Protein AF-A0A2J6JCJ0-F1 (afdb_monomer)

Secondary structure (DSSP, 8-state):
--SEEEEE-HHHHHHHHHHHHHHHHHHH-GGGEE-SGGGPPTT--HHHHHHHHHHH-SEEEEEE-TTTTSHHHHHHHTSTT-HHHHHHHHHHHHHHHTS-SEEEEEEETTPPPPPGGGS-GGGGGGTTS---EE-STTHHHHHHHHHHHHHHTT--PPP-PPPB-PPPPPTT----HHHHHHHHHHHHTT-EEEEEETT--TTSSHHHHHHHHHHHTGGG-TT-EEEEE-TT---HHHHHHGGGTTTTPPPPS-TT--HHHHHHHHHHHHHHHHHHTTS-EEEEEEEE--GGGGSHHHHHHT---TTEEEEEEES--TTT---TTEEEEEE-SPPHHHHHHHHHHHSGGGS--TTTHHHHHHHHHHHHHHTTT-HHHHHHHHHHHHH-TTS-HHHHHHHHHHTTSS-TT---S---HHHHHHHHHHHHHHHHHHHHHTS-HHHHHHHHHHTTS-TT-EEHHHHHHHHHHHHGGGG---TTS--HHHHHHHHHHHTTSSEE-SSTTEEE--HHHHHHHHHHTGGGHHHHHHHHHHHHHHHHHHHHHHTTT-GGGGGGHHHHHHHHHHHHHH---HHHHHHHHHHHHHHHHTT-HHHHHHHHHHHHHHHHHHHHH-TT-HHHHHHHHHHHHHHHHHHHHH--TTHHHHHHHHHHHHHH-

Solvent-accessible surface area (backbone atoms only — not comparable to full-atom values): 35179 Å² total; per-residue (Å²): 118,27,39,34,32,56,47,65,48,69,95,41,24,44,71,60,52,50,56,50,46,59,50,49,25,64,46,40,29,64,66,29,42,42,67,71,80,84,76,63,61,95,87,64,64,67,68,60,54,53,50,52,46,50,73,52,13,53,33,33,38,39,47,37,18,62,41,51,71,34,75,68,45,38,56,44,50,66,41,90,83,27,65,66,45,50,54,54,30,51,41,51,49,31,29,71,73,69,70,42,16,45,66,39,39,35,33,26,74,79,29,79,83,76,54,59,90,77,43,47,82,75,47,37,74,50,66,78,42,79,60,56,62,35,41,80,94,46,36,67,65,31,50,52,52,52,48,52,46,41,34,73,76,66,64,50,64,59,48,84,70,37,60,60,75,48,58,82,51,67,90,77,68,66,69,62,63,66,52,51,49,51,39,47,54,30,43,75,72,71,25,37,19,32,30,21,24,76,78,37,59,80,62,48,46,49,64,58,52,53,37,36,49,50,57,77,46,38,90,56,18,44,23,11,37,39,60,40,83,28,60,83,42,66,50,47,38,42,57,49,26,66,45,35,69,84,68,68,53,82,77,73,76,51,86,79,67,44,47,51,59,42,12,51,52,39,52,53,52,38,48,52,38,7,67,78,51,83,25,21,21,36,41,36,35,38,50,39,70,40,58,60,35,72,28,74,74,41,56,58,74,69,50,99,41,91,45,58,42,47,36,35,22,32,48,59,49,71,89,66,50,90,55,92,53,56,35,80,34,70,38,54,56,41,54,69,67,37,37,40,48,41,31,35,64,39,26,71,93,50,49,68,60,84,94,46,30,73,60,39,50,52,28,38,49,48,48,35,60,71,53,61,19,36,43,50,51,49,47,52,52,14,30,52,40,30,77,35,74,89,53,48,41,53,60,51,48,55,48,38,45,74,71,66,63,44,64,101,72,78,72,64,100,79,68,57,72,67,57,55,48,55,51,52,52,50,41,39,50,54,56,48,47,62,57,58,69,73,46,52,73,66,54,50,49,42,49,50,56,48,40,72,36,41,41,78,43,31,50,52,65,56,45,51,57,58,44,40,75,80,42,40,80,75,51,60,72,53,93,96,55,85,49,44,60,59,53,45,52,51,52,37,43,63,61,58,57,31,36,84,46,88,50,88,68,28,26,26,35,54,64,69,59,28,53,49,43,44,64,76,38,54,96,48,42,69,62,54,49,51,53,49,50,56,45,51,42,55,50,41,59,50,44,72,75,37,36,89,84,41,62,84,58,55,73,52,52,59,48,50,53,49,36,44,58,52,48,47,74,77,46,78,48,72,55,52,21,51,43,26,36,52,51,11,52,53,30,42,76,77,68,40,54,69,60,10,51,50,26,33,47,52,14,34,53,38,28,52,52,52,30,72,78,41,75,85,41,65,67,42,32,53,49,32,19,51,40,26,42,50,52,15,52,52,29,55,70,70,65,37,80,67,21,63,62,52,16,50,51,28,48,52,50,29,73,74,81

Nearest PDB structures (foldseek):
  3sf4-assembly3_C  TM=3.600E-01  e=2.643E-01  Homo sapiens
  3sf4-assembly1_A  TM=3.896E-01  e=4.436E-01  Homo sapiens
  6hc2-assembly1_C  TM=3.475E-01  e=3.280E-01  Homo sapiens
  3sf4-assembly2_B  TM=3.238E-01  e=1.146E+00  Homo sapiens
  3q15-assembly2_B-3  TM=3.294E-01  e=9.090E+00  Bacillus subtilis

Foldseek 3Di:
DAAEEEQEDCVFQVPVSVVLQVVCCQFLNPRHYHDDDPVDDPPDDPVVVLLVNQVNYQEYEYEGGACCLPPVNLVLQQDPPNPSVVSQLSSVVCCVPVVDNHYEHEYEAPHDDDALVSHDPSCSVNSVDDHQYAYPVRNPVSSVVVVVCCCPVRVSHTDLQAQEPQFAADPLDFDCPVLLVLQCVLQVVLFAEEEEAPQLDDQLCSVNSVSVSCNVCRVQANLYEYEFAQPPPQADQLRLLVCCVSLVPADDLDPPQDSNNSSVVSLVSSVVRLVVRVHAHEYEHEENPHLNCQDPVRVVSNPSDPRYHHYYYYSDDCVSHDDPRYRYRHRYADDLVRLLQSLLCLAVVSADDPVCRVVLSVLLSVVCVQLVNSNLQSNLNSLVCRVCVVQGSNNVSVVCVVVVLGDPDPDDPDDDSVVVNVNNLVSSLVSVVVLLVPDDPLLLLLLLLCLLADQQWAALVLSVVLSCVVPVVQQDDDPPDDGSSVVSVCSCCSSVCWHDTPQPRTTGGRNSSSVSSCVVCVVCNVVSLVSSLVSLLVVLVVCLVPCVVPVVVCSCLVSLLRRLVSNVVVHQDLSSLVSLQSSLVVCLVVPNNVSSLVSLVSSLVSLVVVCVVVVPDPVSLLSNLVSLQSQLVSLVVSPRPCSPVSSVVSNVVSVVD

Sequence (657 aa):
MAKIFISYRRSDAAGHAGRLYDRLKRKYGKKNVFFDLESIHAGEVFTERIEKAIHAAKVVLAVIGPDWLSPENKKRLHRDNDVVRMELALSTELSTTLKSPDVIPLVCGGAEVPSENQLPVNLRKLFTRHAPRIFDSEYEAGFNRLCNDLEKIYGVKPVAEPDRNLRDANPKFVGRTDELKKLSTAVDTGKVGVVAAVHGFGGMGKTELAVKFANDKAGHFVGGLWDLNAEGHKALLPLIGNLTLALEIQESASPTETGEQRGQRVLAELKKRADNGEGRALLLLDNISEPALLSNPQLNTLHHEAWLTLVVTTRLGEHDLSDDRLAFVSVDSLSPSDALNLILKHQPGGVWPTATAAEDEAAAQELVRELGGFTLAVEAVAVYLGLHPEIRPAAYLKRLIREGLISVDALGKDPDVKDQLQHRERQLALILDVTLERLTEIDREALAYAALLPPDSIPWLWLRDLLTRTHGEALLFEEGYPNPWVGICQRLEGARLLTPSDQDGVARLHRIVGAHLRVRNQGRSDQLRDALVGFMEVFGTYFEHTWEHDPRILWILKPLQEAISYLTQEGADERLAKQAGVVGEVEMRIGRFSSAFAFFNLSHQTFKQLRIEQPDSETLSRGESAVLNSLADFLAMRGQAGDAEQALAHYQQSLEV

Mean predicted aligned error: 13.19 Å

Structure (mmCIF, N/CA/C/O backbone):
data_AF-A0A2J6JCJ0-F1
#
_entry.id   AF-A0A2J6JCJ0-F1
#
loop_
_atom_site.group_PDB
_atom_site.id
_atom_site.type_symbol
_atom_site.label_atom_id
_atom_site.label_alt_id
_atom_site.label_comp_id
_atom_site.label_asym_id
_atom_site.label_entity_id
_atom_site.label_seq_id
_atom_site.pdbx_PDB_ins_code
_atom_site.Cartn_x
_atom_site.Cartn_y
_atom_site.Cartn_z
_atom_site.occupancy
_atom_site.B_iso_or_equiv
_atom_site.auth_seq_id
_atom_site.auth_comp_id
_atom_site.auth_asym_id
_atom_site.auth_atom_id
_atom_site.pdbx_PDB_model_num
ATOM 1 N N . MET A 1 1 ? -17.192 2.239 -28.759 1.00 60.47 1 MET A N 1
ATOM 2 C CA . MET A 1 1 ? -16.013 2.451 -29.626 1.00 60.47 1 MET A CA 1
ATOM 3 C C . MET A 1 1 ? -15.132 3.518 -28.991 1.00 60.47 1 MET A C 1
ATOM 5 O O . MET A 1 1 ? -15.649 4.275 -28.173 1.00 60.47 1 MET A O 1
ATOM 9 N N . ALA A 1 2 ? -13.834 3.529 -29.301 1.00 70.31 2 ALA A N 1
ATOM 10 C CA . ALA A 1 2 ? -12.873 4.420 -28.654 1.00 70.31 2 ALA A CA 1
ATOM 11 C C . ALA A 1 2 ? -13.142 5.894 -28.989 1.00 70.31 2 ALA A C 1
ATOM 13 O O . ALA A 1 2 ? -13.454 6.213 -30.128 1.00 70.31 2 ALA A O 1
ATOM 14 N N . LYS A 1 3 ? -13.029 6.782 -27.995 1.00 88.00 3 LYS A N 1
ATOM 15 C CA . LYS A 1 3 ? -13.242 8.232 -28.136 1.00 88.00 3 LYS A CA 1
ATOM 16 C C . LYS A 1 3 ? -11.933 9.000 -28.335 1.00 88.00 3 LYS A C 1
ATOM 18 O O . LYS A 1 3 ? -11.969 10.105 -28.866 1.00 88.00 3 LYS A O 1
ATOM 23 N N . ILE A 1 4 ? -10.810 8.434 -27.902 1.00 93.44 4 ILE A N 1
ATOM 24 C CA . ILE A 1 4 ? -9.468 9.001 -28.029 1.00 93.44 4 ILE A CA 1
ATOM 25 C C . ILE A 1 4 ? -8.632 8.044 -28.877 1.00 93.44 4 ILE A C 1
ATOM 27 O O . ILE A 1 4 ? -8.572 6.853 -28.572 1.00 93.44 4 ILE A O 1
ATOM 31 N N . PHE A 1 5 ? -7.974 8.556 -29.910 1.00 93.50 5 PHE A N 1
ATOM 32 C CA . PHE A 1 5 ? -7.018 7.820 -30.735 1.00 93.50 5 PHE A CA 1
ATOM 33 C C . PHE A 1 5 ? -5.620 8.406 -30.534 1.00 93.50 5 PHE A C 1
ATOM 35 O O . PHE A 1 5 ? -5.461 9.623 -30.594 1.00 93.50 5 PHE A O 1
ATOM 42 N N . ILE A 1 6 ? -4.608 7.573 -30.289 1.00 93.81 6 ILE A N 1
ATOM 43 C CA . ILE A 1 6 ? -3.222 8.024 -30.096 1.00 93.81 6 ILE A CA 1
ATOM 44 C C . ILE A 1 6 ? -2.385 7.602 -31.305 1.00 93.81 6 ILE A C 1
ATOM 46 O O . ILE A 1 6 ? -2.136 6.416 -31.508 1.00 93.81 6 ILE A O 1
ATOM 50 N N . SER A 1 7 ? -1.919 8.586 -32.073 1.00 91.88 7 SER A N 1
ATOM 51 C CA . SER A 1 7 ? -0.988 8.414 -33.190 1.00 91.88 7 SER A CA 1
ATOM 52 C C . SER A 1 7 ? 0.414 8.804 -32.734 1.00 91.88 7 SER A C 1
ATOM 54 O O . SER A 1 7 ? 0.627 9.932 -32.288 1.00 91.88 7 SER A O 1
ATOM 56 N N . TYR A 1 8 ? 1.392 7.910 -32.874 1.00 91.69 8 TYR A N 1
ATOM 57 C CA . TYR A 1 8 ? 2.782 8.179 -32.497 1.00 91.69 8 TYR A CA 1
ATOM 58 C C . TYR A 1 8 ? 3.762 7.393 -33.366 1.00 91.69 8 TYR A C 1
ATOM 60 O O . TYR A 1 8 ? 3.424 6.370 -33.963 1.00 91.69 8 TYR A O 1
ATOM 68 N N . ARG A 1 9 ? 5.017 7.848 -33.405 1.00 89.00 9 ARG A N 1
ATOM 69 C CA . ARG A 1 9 ? 6.104 7.110 -34.049 1.00 89.00 9 ARG A CA 1
ATOM 70 C C . ARG A 1 9 ? 6.911 6.353 -32.994 1.00 89.00 9 ARG A C 1
ATOM 72 O O . ARG A 1 9 ? 7.482 6.955 -32.091 1.00 89.00 9 ARG A O 1
ATOM 79 N N . ARG A 1 10 ? 6.987 5.022 -33.120 1.00 84.06 10 ARG A N 1
ATOM 80 C CA . ARG A 1 10 ? 7.693 4.150 -32.157 1.00 84.06 10 ARG A CA 1
ATOM 81 C C . ARG A 1 10 ? 9.177 4.492 -31.992 1.00 84.06 10 ARG A C 1
ATOM 83 O O . ARG A 1 10 ? 9.663 4.506 -30.873 1.00 84.06 10 ARG A O 1
ATOM 90 N N . SER A 1 11 ? 9.872 4.801 -33.086 1.00 83.00 11 SER A N 1
ATOM 91 C CA . SER A 1 11 ? 11.292 5.193 -33.082 1.00 83.00 11 SER A CA 1
ATOM 92 C C . SER A 1 11 ? 11.556 6.604 -32.544 1.00 83.00 11 SER A C 1
ATOM 94 O O . SER A 1 11 ? 12.679 7.071 -32.649 1.00 83.00 11 SER A O 1
ATOM 96 N N . ASP A 1 12 ? 10.531 7.298 -32.051 1.00 87.44 12 ASP A N 1
ATOM 97 C CA . ASP A 1 12 ? 10.616 8.682 -31.584 1.00 87.44 12 ASP A CA 1
ATOM 98 C C . ASP A 1 12 ? 10.036 8.831 -30.169 1.00 87.44 12 ASP A C 1
ATOM 100 O O . ASP A 1 12 ? 10.728 9.215 -29.236 1.00 87.44 12 ASP A O 1
ATOM 104 N N . ALA A 1 13 ? 8.767 8.458 -29.976 1.00 85.44 13 ALA A N 1
ATOM 105 C CA . ALA A 1 13 ? 8.023 8.806 -28.766 1.00 85.44 13 ALA A CA 1
ATOM 106 C C . ALA A 1 13 ? 7.425 7.601 -28.023 1.00 85.44 13 ALA A C 1
ATOM 108 O O . ALA A 1 13 ? 6.447 7.767 -27.294 1.00 85.44 13 ALA A O 1
ATOM 109 N N . ALA A 1 14 ? 7.961 6.383 -28.186 1.00 80.81 14 ALA A N 1
ATOM 110 C CA . ALA A 1 14 ? 7.367 5.175 -27.591 1.00 80.81 14 ALA A CA 1
ATOM 111 C C . ALA A 1 14 ? 7.161 5.273 -26.068 1.00 80.81 14 ALA A C 1
ATOM 113 O O . ALA A 1 14 ? 6.082 4.936 -25.581 1.00 80.81 14 ALA A O 1
ATOM 114 N N . GLY A 1 15 ? 8.152 5.787 -25.330 1.00 78.94 15 GLY A N 1
ATOM 115 C CA . GLY A 1 15 ? 8.047 5.977 -23.879 1.00 78.94 15 GLY A CA 1
ATOM 116 C C . GLY A 1 15 ? 6.961 6.984 -23.486 1.00 78.94 15 GLY A C 1
ATOM 117 O O . GLY A 1 15 ? 6.120 6.692 -22.634 1.00 78.94 15 GLY A O 1
ATOM 118 N N . HIS A 1 16 ? 6.919 8.143 -24.151 1.00 85.12 16 HIS A N 1
ATOM 119 C CA . HIS A 1 16 ? 5.916 9.178 -23.879 1.00 85.12 16 HIS A CA 1
ATOM 120 C C . HIS A 1 16 ? 4.499 8.718 -24.242 1.00 85.12 16 HIS A C 1
ATOM 122 O O . HIS A 1 16 ? 3.569 8.911 -23.459 1.00 85.12 16 HIS A O 1
ATOM 128 N N . ALA A 1 17 ? 4.335 8.080 -25.404 1.00 86.94 17 ALA A N 1
ATOM 129 C CA . ALA A 1 17 ? 3.047 7.597 -25.884 1.00 86.94 17 ALA A CA 1
ATOM 130 C C . ALA A 1 17 ? 2.508 6.447 -25.017 1.00 86.94 17 ALA A C 1
ATOM 132 O O . ALA A 1 17 ? 1.323 6.445 -24.692 1.00 86.94 17 ALA A O 1
ATOM 133 N N . GLY A 1 18 ? 3.375 5.527 -24.573 1.00 81.44 18 GLY A N 1
ATOM 134 C CA . GLY A 1 18 ? 3.014 4.464 -23.630 1.00 81.44 18 GLY A CA 1
ATOM 135 C C . GLY A 1 18 ? 2.550 5.016 -22.282 1.00 81.44 18 GLY A C 1
ATOM 136 O O . GLY A 1 18 ? 1.455 4.688 -21.826 1.00 81.44 18 GLY A O 1
ATOM 137 N N . ARG A 1 19 ? 3.318 5.944 -21.689 1.00 84.62 19 ARG A N 1
ATOM 138 C CA . ARG A 1 19 ? 2.941 6.611 -20.429 1.00 84.62 19 ARG A CA 1
ATOM 139 C C . ARG A 1 19 ? 1.608 7.354 -20.557 1.00 84.62 19 ARG A C 1
ATOM 141 O O . ARG A 1 19 ? 0.758 7.248 -19.674 1.00 84.62 19 ARG A O 1
ATOM 148 N N . LEU A 1 20 ? 1.410 8.080 -21.660 1.00 88.31 20 LEU A N 1
ATOM 149 C CA . LEU A 1 20 ? 0.166 8.796 -21.946 1.00 88.31 20 LEU A CA 1
ATOM 150 C C . LEU A 1 20 ? -1.020 7.833 -22.075 1.00 88.31 20 LEU A C 1
ATOM 152 O O . LEU A 1 20 ? -2.068 8.067 -21.472 1.00 88.31 20 LEU A O 1
ATOM 156 N N . TYR A 1 21 ? -0.853 6.743 -22.826 1.00 86.88 21 TYR A N 1
ATOM 157 C CA . TYR A 1 21 ? -1.878 5.719 -22.976 1.00 86.88 21 TYR A CA 1
ATOM 158 C C . TYR A 1 21 ? -2.272 5.110 -21.637 1.00 86.88 21 TYR A C 1
ATOM 160 O O . TYR A 1 21 ? -3.461 5.075 -21.336 1.00 86.88 21 TYR A O 1
ATOM 168 N N . ASP A 1 22 ? -1.314 4.688 -20.813 1.00 77.88 22 ASP A N 1
ATOM 169 C CA . ASP A 1 22 ? -1.610 4.045 -19.530 1.00 77.88 22 ASP A CA 1
ATOM 170 C C . ASP A 1 22 ? -2.437 4.939 -18.609 1.00 77.88 22 ASP A C 1
ATOM 172 O O . ASP A 1 22 ? -3.313 4.455 -17.887 1.00 77.88 22 ASP A O 1
ATOM 176 N N . ARG A 1 23 ? -2.197 6.250 -18.649 1.00 81.31 23 ARG A N 1
ATOM 177 C CA . ARG A 1 23 ? -2.945 7.209 -17.836 1.00 81.31 23 ARG A CA 1
ATOM 178 C C . ARG A 1 23 ? -4.304 7.571 -18.409 1.00 81.31 23 ARG A C 1
ATOM 180 O O . ARG A 1 23 ? -5.282 7.606 -17.666 1.00 81.31 23 ARG A O 1
ATOM 187 N N . LEU A 1 24 ? -4.404 7.780 -19.721 1.00 87.12 24 LEU A N 1
ATOM 188 C CA . LEU A 1 24 ? -5.697 7.987 -20.377 1.00 87.12 24 LEU A CA 1
ATOM 189 C C . LEU A 1 24 ? -6.579 6.738 -20.258 1.00 87.12 24 LEU A C 1
ATOM 191 O O . LEU A 1 24 ? -7.782 6.850 -20.046 1.00 87.12 24 LEU A O 1
ATOM 195 N N . LYS A 1 25 ? -5.990 5.544 -20.356 1.00 82.94 25 LYS A N 1
ATOM 196 C CA . LYS A 1 25 ? -6.665 4.256 -20.174 1.00 82.94 25 LYS A CA 1
ATOM 197 C C . LYS A 1 25 ? -7.201 4.094 -18.758 1.00 82.94 25 LYS A C 1
ATOM 199 O O . LYS A 1 25 ? -8.301 3.567 -18.626 1.00 82.94 25 LYS A O 1
ATOM 204 N N . ARG A 1 26 ? -6.451 4.513 -17.733 1.00 70.81 26 ARG A N 1
ATOM 205 C CA . ARG A 1 26 ? -6.942 4.541 -16.346 1.00 70.81 26 ARG A CA 1
ATOM 206 C C . ARG A 1 26 ? -8.146 5.473 -16.230 1.00 70.81 26 ARG A C 1
ATOM 208 O O . ARG A 1 26 ? -9.254 5.015 -15.991 1.00 70.81 26 ARG A O 1
ATOM 215 N N . LYS A 1 27 ? -7.964 6.741 -16.602 1.00 75.38 27 LYS A N 1
ATOM 216 C CA . LYS A 1 27 ? -8.980 7.784 -16.418 1.00 75.38 27 LYS A CA 1
ATOM 217 C C . LYS A 1 27 ? -10.248 7.613 -17.268 1.00 75.38 27 LYS A C 1
ATOM 219 O O . LYS A 1 27 ? -11.360 7.838 -16.800 1.00 75.38 27 LYS A O 1
ATOM 224 N N . TYR A 1 28 ? -10.104 7.239 -18.537 1.00 82.94 28 TYR A N 1
ATOM 225 C CA . TYR A 1 28 ? -11.215 7.149 -19.494 1.00 82.94 28 TYR A CA 1
ATOM 226 C C . TYR A 1 28 ? -11.602 5.710 -19.833 1.00 82.94 28 TYR A C 1
ATOM 228 O O . TYR A 1 28 ? -12.597 5.496 -20.524 1.00 82.94 28 TYR A O 1
ATOM 236 N N . GLY A 1 29 ? -10.886 4.711 -19.318 1.00 75.56 29 GLY A N 1
ATOM 237 C CA . GLY A 1 29 ? -11.161 3.297 -19.545 1.00 75.56 29 GLY A CA 1
ATOM 238 C C . GLY A 1 29 ? -10.628 2.780 -20.883 1.00 75.56 29 GLY A C 1
ATOM 239 O O . GLY A 1 29 ? -10.697 3.445 -21.920 1.00 75.56 29 GLY A O 1
ATOM 240 N N . LYS A 1 30 ? -10.175 1.518 -20.894 1.00 80.25 30 LYS A N 1
ATOM 241 C CA . LYS A 1 30 ? -9.591 0.848 -22.079 1.00 80.25 30 LYS A CA 1
ATOM 242 C C . LYS A 1 30 ? -10.476 0.921 -23.330 1.00 80.25 30 LYS A C 1
ATOM 244 O O . LYS A 1 30 ? -9.967 1.057 -24.432 1.00 80.25 30 LYS A O 1
ATOM 249 N N . LYS A 1 31 ? -11.805 0.853 -23.186 1.00 80.06 31 LYS A N 1
ATOM 250 C CA . LYS A 1 31 ? -12.739 0.901 -24.329 1.00 80.06 31 LYS A CA 1
ATOM 251 C C . LYS A 1 31 ? -12.799 2.274 -25.015 1.00 80.06 31 LYS A C 1
ATOM 253 O O . LYS A 1 31 ? -13.287 2.342 -26.141 1.00 80.06 31 LYS A O 1
ATOM 258 N N . ASN A 1 32 ? -12.350 3.342 -24.347 1.00 84.56 32 ASN A N 1
ATOM 259 C CA . ASN A 1 32 ? -12.407 4.715 -24.850 1.00 84.56 32 ASN A CA 1
ATOM 260 C C . ASN A 1 32 ? -11.071 5.220 -25.413 1.00 84.56 32 ASN A C 1
ATOM 262 O O . ASN A 1 32 ? -11.075 6.291 -26.014 1.00 84.56 32 ASN A O 1
ATOM 266 N N . VAL A 1 33 ? -9.969 4.478 -25.267 1.00 88.56 33 VAL A N 1
ATOM 267 C CA . VAL A 1 33 ? -8.640 4.887 -25.744 1.00 88.56 33 VAL A CA 1
ATOM 268 C C . VAL A 1 33 ? -8.088 3.833 -26.695 1.00 88.56 33 VAL A C 1
ATOM 270 O O . VAL A 1 33 ? -7.911 2.680 -26.311 1.00 88.56 33 VAL A O 1
ATOM 273 N N . PHE A 1 34 ? -7.827 4.224 -27.937 1.00 87.19 34 PHE A N 1
ATOM 274 C CA . PHE A 1 34 ? -7.206 3.378 -28.947 1.00 87.19 34 PHE A CA 1
ATOM 275 C C . PHE A 1 34 ? -5.701 3.660 -29.001 1.00 87.19 34 PHE A C 1
ATOM 277 O O . PHE A 1 34 ? -5.292 4.802 -29.223 1.00 87.19 34 PHE A O 1
ATOM 284 N N . PHE A 1 35 ? -4.896 2.618 -28.780 1.00 84.44 35 PHE A N 1
ATOM 285 C CA . PHE A 1 35 ? -3.436 2.672 -28.747 1.00 84.44 35 PHE A CA 1
ATOM 286 C C . PHE A 1 35 ? -2.844 1.370 -29.289 1.00 84.44 35 PHE A C 1
ATOM 288 O O . PHE A 1 35 ? -3.176 0.288 -28.804 1.00 84.44 35 PHE A O 1
ATOM 295 N N . ASP A 1 36 ? -1.941 1.519 -30.254 1.00 66.69 36 ASP A N 1
ATOM 296 C CA . ASP A 1 36 ? -1.029 0.495 -30.771 1.00 66.69 36 ASP A CA 1
ATOM 297 C C . ASP A 1 36 ? -1.638 -0.755 -31.469 1.00 66.69 36 ASP A C 1
ATOM 299 O O . ASP A 1 36 ? -2.835 -1.056 -31.420 1.00 66.69 36 ASP A O 1
ATOM 303 N N . LEU A 1 37 ? -0.756 -1.481 -32.168 1.00 54.34 37 LEU A N 1
ATOM 304 C CA . LEU A 1 37 ? -0.997 -2.629 -33.054 1.00 54.34 37 LEU A CA 1
ATOM 305 C C . LEU A 1 37 ? -1.494 -3.916 -32.359 1.00 54.34 37 LEU A C 1
ATOM 307 O O . LEU A 1 37 ? -1.948 -4.828 -33.046 1.00 54.34 37 LEU A O 1
ATOM 311 N N . GLU A 1 38 ? -1.448 -4.019 -31.027 1.00 43.88 38 GLU A N 1
ATOM 312 C CA . GLU A 1 38 ? -1.892 -5.220 -30.282 1.00 43.88 38 GLU A CA 1
ATOM 313 C C . GLU A 1 38 ? -3.415 -5.397 -30.238 1.00 43.88 38 GLU A C 1
ATOM 315 O O . GLU A 1 38 ? -3.931 -6.445 -29.853 1.00 43.88 38 GLU A O 1
ATOM 320 N N . SER A 1 39 ? -4.165 -4.371 -30.638 1.00 48.94 39 SER A N 1
ATOM 321 C CA . SER A 1 39 ? -5.623 -4.437 -30.654 1.00 48.94 39 SER A CA 1
ATOM 322 C C . SER A 1 39 ? -6.167 -5.318 -31.787 1.00 48.94 39 SER A C 1
ATOM 324 O O . SER A 1 39 ? -7.354 -5.624 -31.773 1.00 48.94 39 SER A O 1
ATOM 326 N N . ILE A 1 40 ? -5.348 -5.691 -32.773 1.00 52.38 40 ILE A N 1
ATOM 327 C CA . ILE A 1 40 ? -5.774 -6.279 -34.049 1.00 52.38 40 ILE A CA 1
ATOM 328 C C . ILE A 1 40 ? -5.805 -7.806 -33.946 1.00 52.38 40 ILE A C 1
ATOM 330 O O . ILE A 1 40 ? -4.815 -8.433 -33.573 1.00 52.38 40 ILE A O 1
ATOM 334 N N . HIS A 1 41 ? -6.943 -8.417 -34.277 1.00 49.62 41 HIS A N 1
ATOM 335 C CA . HIS A 1 41 ? -7.058 -9.876 -34.291 1.00 49.62 41 HIS A CA 1
ATOM 336 C C . HIS A 1 41 ? -6.380 -10.456 -35.540 1.00 49.62 41 HIS A C 1
ATOM 338 O O . HIS A 1 41 ? -6.392 -9.843 -36.609 1.00 49.62 41 HIS A O 1
ATOM 344 N N . ALA A 1 42 ? -5.806 -11.658 -35.427 1.00 44.50 42 ALA A N 1
ATOM 345 C CA . ALA A 1 42 ? -5.228 -12.359 -36.572 1.00 44.50 42 ALA A CA 1
ATOM 346 C C . ALA A 1 42 ? -6.279 -12.518 -37.693 1.00 44.50 42 ALA A C 1
ATOM 348 O O . ALA A 1 42 ? -7.334 -13.108 -37.469 1.00 44.50 42 ALA A O 1
ATOM 349 N N . GLY A 1 43 ? -5.989 -11.981 -38.884 1.00 53.75 43 GLY A N 1
ATOM 350 C CA . GLY A 1 43 ? -6.871 -12.033 -40.059 1.00 53.75 43 GLY A CA 1
ATOM 351 C C . GLY A 1 43 ? -7.644 -10.746 -40.387 1.00 53.75 43 GLY A C 1
ATOM 352 O O . GLY A 1 43 ? -8.289 -10.700 -41.430 1.00 53.75 43 GLY A O 1
ATOM 353 N N . GLU A 1 44 ? -7.578 -9.695 -39.561 1.00 55.06 44 GLU A N 1
ATOM 354 C CA . GLU A 1 44 ? -8.195 -8.395 -39.881 1.00 55.06 44 GLU A CA 1
ATOM 355 C C . GLU A 1 44 ? -7.335 -7.549 -40.841 1.00 55.06 44 GLU A C 1
ATOM 357 O O . GLU A 1 44 ? -6.111 -7.477 -40.711 1.00 55.06 44 GLU A O 1
ATOM 362 N N . VAL A 1 45 ? -7.980 -6.850 -41.786 1.00 64.38 45 VAL A N 1
ATOM 363 C CA . VAL A 1 45 ? -7.309 -5.893 -42.680 1.00 64.38 45 VAL A CA 1
ATOM 364 C C . VAL A 1 45 ? -6.896 -4.658 -41.876 1.00 64.38 45 VAL A C 1
ATOM 366 O O . VAL A 1 45 ? -7.723 -3.849 -41.457 1.00 64.38 45 VAL A O 1
ATOM 369 N N . PHE A 1 46 ? -5.587 -4.529 -41.672 1.00 61.75 46 PHE A N 1
ATOM 370 C CA . PHE A 1 46 ? -4.924 -3.515 -40.849 1.00 61.75 46 PHE A CA 1
ATOM 371 C C . PHE A 1 46 ? -5.454 -2.083 -41.048 1.00 61.75 46 PHE A C 1
ATOM 373 O O . PHE A 1 46 ? -5.823 -1.399 -40.091 1.00 61.75 46 PHE A O 1
ATOM 380 N N . THR A 1 47 ? -5.524 -1.649 -42.303 1.00 66.38 47 THR A N 1
ATOM 381 C CA . THR A 1 47 ? -5.902 -0.290 -42.703 1.00 66.38 47 THR A CA 1
ATOM 382 C C . THR A 1 47 ? -7.357 0.035 -42.365 1.00 66.38 47 THR A C 1
ATOM 384 O O . THR A 1 47 ? -7.637 1.114 -41.849 1.00 66.38 47 THR A O 1
ATOM 387 N N . GLU A 1 48 ? -8.275 -0.915 -42.562 1.00 73.19 48 GLU A N 1
ATOM 388 C CA . GLU A 1 48 ? -9.711 -0.710 -42.322 1.00 73.19 48 GLU A CA 1
ATOM 389 C C . GLU A 1 48 ? -10.034 -0.528 -40.836 1.00 73.19 48 GLU A C 1
ATOM 391 O O . GLU A 1 48 ? -10.954 0.204 -40.464 1.00 73.19 48 GLU A O 1
ATOM 396 N N . ARG A 1 49 ? -9.293 -1.207 -39.955 1.00 74.19 49 ARG A N 1
ATOM 397 C CA . ARG A 1 49 ? -9.503 -1.099 -38.509 1.00 74.19 49 ARG A CA 1
ATOM 398 C C . ARG A 1 49 ? -9.048 0.251 -37.966 1.00 74.19 49 ARG A C 1
ATOM 400 O O . ARG A 1 49 ? -9.744 0.826 -37.130 1.00 74.19 49 ARG A O 1
ATOM 407 N N . ILE A 1 50 ? -7.904 0.742 -38.435 1.00 77.62 50 ILE A N 1
ATOM 408 C CA . ILE A 1 50 ? -7.393 2.069 -38.074 1.00 77.62 50 ILE A CA 1
ATOM 409 C C . ILE A 1 50 ? -8.353 3.150 -38.561 1.00 77.62 50 ILE A C 1
ATOM 411 O O . ILE A 1 50 ? -8.737 4.018 -37.783 1.00 77.62 50 ILE A O 1
ATOM 415 N N . GLU A 1 51 ? -8.815 3.047 -39.804 1.00 83.19 51 GLU A N 1
ATOM 416 C CA . GLU A 1 51 ? -9.796 3.969 -40.372 1.00 83.19 51 GLU A CA 1
ATOM 417 C C . GLU A 1 51 ? -11.095 3.985 -39.548 1.00 83.19 51 GLU A C 1
ATOM 419 O O . GLU A 1 51 ? -11.532 5.047 -39.103 1.00 83.19 51 GLU A O 1
ATOM 424 N N . LYS A 1 52 ? -11.657 2.813 -39.213 1.00 83.00 52 LYS A N 1
ATOM 425 C CA . LYS A 1 52 ? -12.825 2.708 -38.315 1.00 83.00 52 LYS A CA 1
ATOM 426 C C . LYS A 1 52 ? -12.575 3.331 -36.939 1.00 83.00 52 LYS A C 1
ATOM 428 O O . LYS A 1 52 ? -13.476 3.957 -36.383 1.00 83.00 52 LYS A O 1
ATOM 433 N N . ALA A 1 53 ? -11.382 3.149 -36.374 1.00 84.81 53 ALA A N 1
ATOM 434 C CA . ALA A 1 53 ? -11.027 3.717 -35.077 1.00 84.81 53 ALA A CA 1
ATOM 435 C C . ALA A 1 53 ? -10.927 5.249 -35.130 1.00 84.81 53 ALA A C 1
ATOM 437 O O . ALA A 1 53 ? -11.428 5.908 -34.222 1.00 84.81 53 ALA A O 1
ATOM 438 N N . ILE A 1 54 ? -10.356 5.811 -36.201 1.00 89.44 54 ILE A N 1
ATOM 439 C CA . ILE A 1 54 ? -10.285 7.261 -36.428 1.00 89.44 54 ILE A CA 1
ATOM 440 C C . ILE A 1 54 ? -11.691 7.840 -36.632 1.00 89.44 54 ILE A C 1
ATOM 442 O O . ILE A 1 54 ? -12.027 8.838 -36.001 1.00 89.44 54 ILE A O 1
ATOM 446 N N . HIS A 1 55 ? -12.544 7.192 -37.432 1.00 88.44 55 HIS A N 1
ATOM 447 C CA . HIS A 1 55 ? -13.933 7.625 -37.640 1.00 88.44 55 HIS A CA 1
ATOM 448 C C . HIS A 1 55 ? -14.775 7.623 -36.359 1.00 88.44 55 HIS A C 1
ATOM 450 O O . HIS A 1 55 ? -15.693 8.429 -36.223 1.00 88.44 55 HIS A O 1
ATOM 456 N N . ALA A 1 56 ? -14.496 6.707 -35.432 1.00 87.00 56 ALA A N 1
ATOM 457 C CA . ALA A 1 56 ? -15.200 6.631 -34.156 1.00 87.00 56 ALA A CA 1
ATOM 458 C C . ALA A 1 56 ? -14.621 7.566 -33.079 1.00 87.00 56 ALA A C 1
ATOM 460 O O . ALA A 1 56 ? -15.284 7.809 -32.064 1.00 87.00 56 ALA A O 1
ATOM 461 N N . ALA A 1 57 ? -13.397 8.064 -33.274 1.00 91.81 57 ALA A N 1
ATOM 462 C CA . ALA A 1 57 ? -12.734 8.936 -32.324 1.00 91.81 57 ALA A CA 1
ATOM 463 C C . ALA A 1 57 ? -13.389 10.322 -32.301 1.00 91.81 57 ALA A C 1
ATOM 465 O O . ALA A 1 57 ? -13.838 10.850 -33.312 1.00 91.81 57 ALA A O 1
ATOM 466 N N . LYS A 1 58 ? -13.398 10.941 -31.121 1.00 92.75 58 LYS A N 1
ATOM 467 C CA . LYS A 1 58 ? -13.690 12.368 -30.959 1.00 92.75 58 LYS A CA 1
ATOM 468 C C . LYS A 1 58 ? -12.426 13.211 -31.065 1.00 92.75 58 LYS A C 1
ATOM 470 O O . LYS A 1 58 ? -12.482 14.337 -31.547 1.00 92.75 58 LYS A O 1
ATOM 475 N N . VAL A 1 59 ? -11.308 12.661 -30.592 1.00 94.44 59 VAL A N 1
ATOM 476 C CA . VAL A 1 59 ? -10.009 13.332 -30.545 1.00 94.44 59 VAL A CA 1
ATOM 477 C C . VAL A 1 59 ? -8.914 12.378 -31.009 1.00 94.44 59 VAL A C 1
ATOM 479 O O . VAL A 1 59 ? -8.867 11.224 -30.578 1.00 94.44 59 VAL A O 1
ATOM 482 N N . VAL A 1 60 ? -8.012 12.881 -31.847 1.00 94.75 60 VAL A N 1
ATOM 483 C CA . VAL A 1 60 ? -6.767 12.228 -32.261 1.00 94.75 60 VAL A CA 1
ATOM 484 C C . VAL A 1 60 ? -5.597 12.988 -31.641 1.00 94.75 60 VAL A C 1
ATOM 486 O O . VAL A 1 60 ? -5.379 14.160 -31.942 1.00 94.75 60 VAL A O 1
ATOM 489 N N . LEU A 1 61 ? -4.834 12.328 -30.775 1.00 95.12 61 LEU A N 1
ATOM 490 C CA . LEU A 1 61 ? -3.611 12.859 -30.181 1.00 95.12 61 LEU A CA 1
ATOM 491 C C . LEU A 1 61 ? -2.424 12.459 -31.058 1.00 95.12 61 LEU A C 1
ATOM 493 O O . LEU A 1 61 ? -2.076 11.281 -31.132 1.00 95.12 61 LEU A O 1
ATOM 497 N N . ALA A 1 62 ? -1.809 13.434 -31.720 1.00 94.56 62 ALA A N 1
ATOM 498 C CA . ALA A 1 62 ? -0.592 13.245 -32.499 1.00 94.56 62 ALA A CA 1
ATOM 499 C C . ALA A 1 62 ? 0.619 13.501 -31.594 1.00 94.56 62 ALA A C 1
ATOM 501 O O . ALA A 1 62 ? 0.954 14.654 -31.338 1.00 94.56 62 ALA A O 1
ATOM 502 N N . VAL A 1 63 ? 1.239 12.440 -31.075 1.00 94.44 63 VAL A N 1
ATOM 503 C CA . VAL A 1 63 ? 2.371 12.539 -30.142 1.00 94.44 63 VAL A CA 1
ATOM 504 C C . VAL A 1 63 ? 3.659 12.804 -30.917 1.00 94.44 63 VAL A C 1
ATOM 506 O O . VAL A 1 63 ? 4.074 11.978 -31.731 1.00 94.44 63 VAL A O 1
ATOM 509 N N . ILE A 1 64 ? 4.281 13.948 -30.636 1.00 93.81 64 ILE A N 1
ATOM 510 C CA . ILE A 1 64 ? 5.500 14.447 -31.277 1.00 93.81 64 ILE A CA 1
ATOM 511 C C . ILE A 1 64 ? 6.640 14.393 -30.259 1.00 93.81 64 ILE A C 1
ATOM 513 O O . ILE A 1 64 ? 6.626 15.147 -29.283 1.00 93.81 64 ILE A O 1
ATOM 517 N N . GLY A 1 65 ? 7.596 13.486 -30.463 1.00 91.81 65 GLY A N 1
ATOM 518 C CA . GLY A 1 65 ? 8.799 13.365 -29.646 1.00 91.81 65 GLY A CA 1
ATOM 519 C C . GLY A 1 65 ? 10.018 14.072 -30.256 1.00 91.81 65 GLY A C 1
ATOM 520 O O . GLY A 1 65 ? 9.924 14.674 -31.334 1.00 91.81 65 GLY A O 1
ATOM 521 N N . PRO A 1 66 ? 11.165 14.047 -29.551 1.00 90.25 66 PRO A N 1
ATOM 522 C CA . PRO A 1 66 ? 12.367 14.799 -29.931 1.00 90.25 66 PRO A CA 1
ATOM 523 C C . PRO A 1 66 ? 12.951 14.409 -31.293 1.00 90.25 66 PRO A C 1
ATOM 525 O O . PRO A 1 66 ? 13.483 15.255 -32.012 1.00 90.25 66 PRO A O 1
ATOM 528 N N . ASP A 1 67 ? 12.803 13.145 -31.681 1.00 90.56 67 ASP A N 1
ATOM 529 C CA . ASP A 1 67 ? 13.332 12.576 -32.915 1.00 90.56 67 ASP A CA 1
ATOM 530 C C . ASP A 1 67 ? 12.332 12.637 -34.076 1.00 90.56 67 ASP A C 1
ATOM 532 O O . ASP A 1 67 ? 12.617 12.124 -35.165 1.00 90.56 67 ASP A O 1
ATOM 536 N N . TRP A 1 68 ? 11.166 13.271 -33.913 1.00 90.00 68 TRP A N 1
ATOM 537 C CA . TRP A 1 68 ? 10.130 13.348 -34.952 1.00 90.00 68 TRP A CA 1
ATOM 538 C C . TRP A 1 68 ? 10.665 13.893 -36.285 1.00 90.00 68 TRP A C 1
ATOM 540 O O . TRP A 1 68 ? 10.287 13.426 -37.365 1.00 90.00 68 TRP A O 1
ATOM 550 N N . LEU A 1 69 ? 11.586 14.858 -36.208 1.00 89.44 69 LEU A N 1
ATOM 551 C CA . LEU A 1 69 ? 12.248 15.492 -37.350 1.00 89.44 69 LEU A CA 1
ATOM 552 C C . LEU A 1 69 ? 13.669 14.988 -37.617 1.00 89.44 69 LEU A C 1
ATOM 554 O O . LEU A 1 69 ? 14.366 15.580 -38.449 1.00 89.44 69 LEU A O 1
ATOM 558 N N . SER A 1 70 ? 14.096 13.892 -36.981 1.00 91.44 70 SER A N 1
ATOM 559 C CA . SER A 1 70 ? 15.382 13.269 -37.296 1.00 91.44 70 SER A CA 1
ATOM 560 C C . SER A 1 70 ? 15.473 12.976 -38.804 1.00 91.44 70 SER A C 1
ATOM 562 O O . SER A 1 70 ? 14.445 12.726 -39.449 1.00 91.44 70 SER A O 1
ATOM 564 N N . PRO A 1 71 ? 16.670 12.999 -39.420 1.00 90.12 71 PRO A N 1
ATOM 565 C CA . PRO A 1 71 ? 16.807 12.808 -40.865 1.00 90.12 71 PRO A CA 1
ATOM 566 C C . PRO A 1 71 ? 16.103 11.545 -41.384 1.00 90.12 71 PRO A C 1
ATOM 568 O O . PRO A 1 71 ? 15.487 11.564 -42.454 1.00 90.12 71 PRO A O 1
ATOM 571 N N . GLU A 1 72 ? 16.141 10.462 -40.606 1.00 90.69 72 GLU A N 1
ATOM 572 C CA . GLU A 1 72 ? 15.454 9.213 -40.922 1.00 90.69 72 GLU A CA 1
ATOM 573 C C . GLU A 1 72 ? 13.928 9.351 -40.831 1.00 90.69 72 GLU A C 1
ATOM 575 O O . GLU A 1 72 ? 13.219 9.033 -41.794 1.00 90.69 72 GLU A O 1
ATOM 580 N N . ASN A 1 73 ? 13.410 9.861 -39.710 1.00 89.12 73 ASN A N 1
ATOM 581 C CA . ASN A 1 73 ? 11.971 9.984 -39.478 1.00 89.12 73 ASN A CA 1
ATOM 582 C C . ASN A 1 73 ? 11.332 10.994 -40.439 1.00 89.12 73 ASN A C 1
ATOM 584 O O . ASN A 1 73 ? 10.282 10.710 -41.019 1.00 89.12 73 ASN A O 1
ATOM 588 N N . LYS A 1 74 ? 12.014 12.108 -40.728 1.00 89.94 74 LYS A N 1
ATOM 589 C CA . LYS A 1 74 ? 11.592 13.091 -41.733 1.00 89.94 74 LYS A CA 1
ATOM 590 C C . LYS A 1 74 ? 11.511 12.474 -43.129 1.00 89.94 74 LYS A C 1
ATOM 592 O O . LYS A 1 74 ? 10.520 12.682 -43.832 1.00 89.94 74 LYS A O 1
ATOM 597 N N . LYS A 1 75 ? 12.517 11.686 -43.536 1.00 90.62 75 LYS A N 1
ATOM 598 C CA . LYS A 1 75 ? 12.513 10.981 -44.830 1.00 90.62 75 LYS A CA 1
ATOM 599 C C . LYS A 1 75 ? 11.356 9.988 -44.920 1.00 90.62 75 LYS A C 1
ATOM 601 O O . LYS A 1 75 ? 10.736 9.875 -45.974 1.00 90.62 75 LYS A O 1
ATOM 606 N N . ARG A 1 76 ? 11.058 9.273 -43.832 1.00 89.69 76 ARG A N 1
ATOM 607 C CA . ARG A 1 76 ? 9.933 8.330 -43.760 1.00 89.69 76 ARG A CA 1
ATOM 608 C C . ARG A 1 76 ? 8.585 9.036 -43.835 1.00 89.69 76 ARG A C 1
ATOM 610 O O . ARG A 1 76 ? 7.754 8.604 -44.621 1.00 89.69 76 ARG A O 1
ATOM 617 N N . LEU A 1 77 ? 8.411 10.151 -43.126 1.00 89.75 77 LEU A N 1
ATOM 618 C CA . LEU A 1 77 ? 7.174 10.938 -43.131 1.00 89.75 77 LEU A CA 1
ATOM 619 C C . LEU A 1 77 ? 6.784 11.432 -44.538 1.00 89.75 77 LEU A C 1
ATOM 621 O O . LEU A 1 77 ? 5.612 11.669 -44.792 1.00 89.75 77 LEU A O 1
ATOM 625 N N . HIS A 1 78 ? 7.740 11.563 -45.465 1.00 92.50 78 HIS A N 1
ATOM 626 C CA . HIS A 1 78 ? 7.486 11.951 -46.861 1.00 92.50 78 HIS A CA 1
ATOM 627 C C . HIS A 1 78 ? 7.189 10.775 -47.802 1.00 92.50 78 HIS A C 1
ATOM 629 O O . HIS A 1 78 ? 6.912 10.997 -48.978 1.00 92.50 78 HIS A O 1
ATOM 635 N N . ARG A 1 79 ? 7.233 9.528 -47.323 1.00 90.44 79 ARG A N 1
ATOM 636 C CA . ARG A 1 79 ? 6.803 8.362 -48.107 1.00 90.44 79 ARG A CA 1
ATOM 637 C C . ARG A 1 79 ? 5.284 8.251 -48.062 1.00 90.44 79 ARG A C 1
ATOM 639 O O . ARG A 1 79 ? 4.667 8.566 -47.047 1.00 90.44 79 ARG A O 1
ATOM 646 N N . ASP A 1 80 ? 4.670 7.820 -49.155 1.00 84.19 80 ASP A N 1
ATOM 647 C CA . ASP A 1 80 ? 3.205 7.710 -49.235 1.00 84.19 80 ASP A CA 1
ATOM 648 C C . ASP A 1 80 ? 2.653 6.517 -48.440 1.00 84.19 80 ASP A C 1
ATOM 650 O O . ASP A 1 80 ? 1.486 6.519 -48.069 1.00 84.19 80 ASP A O 1
ATOM 654 N N . ASN A 1 81 ? 3.500 5.535 -48.116 1.00 80.94 81 ASN A N 1
ATOM 655 C CA . ASN A 1 81 ? 3.150 4.346 -47.335 1.00 80.94 81 ASN A CA 1
ATOM 656 C C . ASN A 1 81 ? 3.515 4.442 -45.840 1.00 80.94 81 ASN A C 1
ATOM 658 O O . ASN A 1 81 ? 3.534 3.425 -45.146 1.00 80.94 81 ASN A O 1
ATOM 662 N N . ASP A 1 82 ? 3.866 5.629 -45.336 1.00 86.44 82 ASP A N 1
ATOM 663 C CA . ASP A 1 82 ? 4.122 5.815 -43.907 1.00 86.44 82 ASP A CA 1
ATOM 664 C C . ASP A 1 82 ? 2.797 5.866 -43.137 1.00 86.44 82 ASP A C 1
ATOM 666 O O . ASP A 1 82 ? 1.979 6.761 -43.338 1.00 86.44 82 ASP A O 1
ATOM 670 N N . VAL A 1 83 ? 2.601 4.900 -42.240 1.00 82.50 83 VAL A N 1
ATOM 671 C CA . VAL A 1 83 ? 1.349 4.718 -41.487 1.00 82.50 83 VAL A CA 1
ATOM 672 C C . VAL A 1 83 ? 0.982 5.967 -40.684 1.00 82.50 83 VAL A C 1
ATOM 674 O O . VAL A 1 83 ? -0.152 6.425 -40.759 1.00 82.50 83 VAL A O 1
ATOM 677 N N . VAL A 1 84 ? 1.952 6.583 -40.002 1.00 88.94 84 VAL A N 1
ATOM 678 C CA . VAL A 1 84 ? 1.727 7.803 -39.208 1.00 88.94 84 VAL A CA 1
ATOM 679 C C . VAL A 1 84 ? 1.294 8.967 -40.106 1.00 88.94 84 VAL A C 1
ATOM 681 O O . VAL A 1 84 ? 0.384 9.717 -39.757 1.00 88.94 84 VAL A O 1
ATOM 684 N N . ARG A 1 85 ? 1.896 9.115 -41.296 1.00 90.69 85 ARG A N 1
ATOM 685 C CA . ARG A 1 85 ? 1.436 10.103 -42.283 1.00 90.69 85 ARG A CA 1
ATOM 686 C C . ARG A 1 85 ? -0.006 9.834 -42.710 1.00 90.69 85 ARG A C 1
ATOM 688 O O . ARG A 1 85 ? -0.784 10.780 -42.785 1.00 90.69 85 ARG A O 1
ATOM 695 N N . MET A 1 86 ? -0.347 8.581 -43.008 1.00 87.56 86 MET A N 1
ATOM 696 C CA . MET A 1 86 ? -1.690 8.196 -43.447 1.00 87.56 86 MET A CA 1
ATOM 697 C C . MET A 1 86 ? -2.740 8.477 -42.363 1.00 87.56 86 MET A C 1
ATOM 699 O O . MET A 1 86 ? -3.738 9.135 -42.646 1.00 87.56 86 MET A O 1
ATOM 703 N N . GLU A 1 87 ? -2.483 8.063 -41.121 1.00 89.94 87 GLU A N 1
ATOM 704 C CA . GLU A 1 87 ? -3.362 8.288 -39.965 1.00 89.94 87 GLU A CA 1
ATOM 705 C C . GLU A 1 87 ? -3.632 9.777 -39.728 1.00 89.94 87 GLU A C 1
ATOM 707 O O . GLU A 1 87 ? -4.784 10.201 -39.605 1.00 89.94 87 GLU A O 1
ATOM 712 N N . LEU A 1 88 ? -2.575 10.593 -39.695 1.00 91.69 88 LEU A N 1
ATOM 713 C CA . LEU A 1 88 ? -2.688 12.027 -39.428 1.00 91.69 88 LEU A CA 1
ATOM 714 C C . LEU A 1 88 ? -3.303 12.802 -40.597 1.00 91.69 88 LEU A C 1
ATOM 716 O O . LEU A 1 88 ? -4.014 13.785 -40.363 1.00 91.69 88 LEU A O 1
ATOM 720 N N . ALA A 1 89 ? -3.054 12.368 -41.836 1.00 90.75 89 ALA A N 1
ATOM 721 C CA . ALA A 1 89 ? -3.668 12.955 -43.021 1.00 90.75 89 ALA A CA 1
ATOM 722 C C . ALA A 1 89 ? -5.175 12.689 -43.038 1.00 90.75 89 ALA A C 1
ATOM 724 O O . ALA A 1 89 ? -5.940 13.646 -43.135 1.00 90.75 89 ALA A O 1
ATOM 725 N N . LEU A 1 90 ? -5.589 11.431 -42.840 1.00 89.56 90 LEU A N 1
ATOM 726 C CA . LEU A 1 90 ? -6.998 11.052 -42.739 1.00 89.56 90 LEU A CA 1
ATOM 727 C C . LEU A 1 90 ? -7.684 11.805 -41.592 1.00 89.56 90 LEU A C 1
ATOM 729 O O . LEU A 1 90 ? -8.707 12.450 -41.791 1.00 89.56 90 LEU A O 1
ATOM 733 N N . SER A 1 91 ? -7.081 11.806 -40.402 1.00 90.94 91 SER A N 1
ATOM 734 C CA . SER A 1 91 ? -7.625 12.510 -39.233 1.00 90.94 91 SER A CA 1
ATOM 735 C C . SER A 1 91 ? -7.793 14.011 -39.495 1.00 90.94 91 SER A C 1
ATOM 737 O O . SER A 1 91 ? -8.801 14.610 -39.124 1.00 90.94 91 SER A O 1
ATOM 739 N N . THR A 1 92 ? -6.820 14.639 -40.164 1.00 89.06 92 THR A N 1
ATOM 740 C CA . THR A 1 92 ? -6.878 16.069 -40.499 1.00 89.06 92 THR A CA 1
ATOM 741 C C . THR A 1 92 ? -7.927 16.358 -41.568 1.00 89.06 92 THR A C 1
ATOM 743 O O . THR A 1 92 ? -8.627 17.363 -41.460 1.00 89.06 92 THR A O 1
ATOM 746 N N . GLU A 1 93 ? -8.066 15.487 -42.564 1.00 89.62 93 GLU A N 1
ATOM 747 C CA . GLU A 1 93 ? -9.105 15.578 -43.587 1.00 89.62 93 GLU A CA 1
ATOM 748 C C . GLU A 1 93 ? -10.504 15.468 -42.970 1.00 89.62 93 GLU A C 1
ATOM 750 O O . GLU A 1 93 ? -11.342 16.344 -43.200 1.00 89.62 93 GLU A O 1
ATOM 755 N N . LEU A 1 94 ? -10.740 14.470 -42.116 1.00 88.25 94 LEU A N 1
ATOM 756 C CA . LEU A 1 94 ? -12.011 14.275 -41.412 1.00 88.25 94 LEU A CA 1
ATOM 757 C C . LEU A 1 94 ? -12.330 15.441 -40.465 1.00 88.25 94 LEU A C 1
ATOM 759 O O . LEU A 1 94 ? -13.449 15.953 -40.473 1.00 88.25 94 LEU A O 1
ATOM 763 N N . SER A 1 95 ? -11.332 15.958 -39.740 1.00 86.62 95 SER A N 1
ATOM 764 C CA . SER A 1 95 ? -11.463 17.182 -38.935 1.00 86.62 95 SER A CA 1
ATOM 765 C C . SER A 1 95 ? -11.963 18.366 -39.775 1.00 86.62 95 SER A C 1
ATOM 767 O O . SER A 1 95 ? -12.809 19.133 -39.326 1.00 86.62 95 SER A O 1
ATOM 769 N N . THR A 1 96 ? -11.493 18.509 -41.021 1.00 84.19 96 THR A N 1
ATOM 770 C CA . THR A 1 96 ? -11.935 19.602 -41.904 1.00 84.19 96 THR A CA 1
ATOM 771 C C . THR A 1 96 ? -13.282 19.358 -42.584 1.00 84.19 96 THR A C 1
ATOM 773 O O . THR A 1 96 ? -14.035 20.308 -42.782 1.00 84.19 96 THR A O 1
ATOM 776 N N . THR A 1 97 ? -13.589 18.114 -42.951 1.00 86.75 97 THR A N 1
ATOM 777 C CA . THR A 1 97 ? -14.770 17.764 -43.761 1.00 86.75 97 THR A CA 1
ATOM 778 C C . THR A 1 97 ? -15.983 17.415 -42.903 1.00 86.75 97 THR A C 1
ATOM 780 O O . THR A 1 97 ? -17.083 17.893 -43.171 1.00 86.75 97 THR A O 1
ATOM 783 N N . LEU A 1 98 ? -15.783 16.626 -41.847 1.00 84.19 98 LEU A N 1
ATOM 784 C CA . LEU A 1 98 ? -16.826 16.126 -40.949 1.00 84.19 98 LEU A CA 1
ATOM 785 C C . LEU A 1 98 ? -16.848 16.836 -39.589 1.00 84.19 98 LEU A C 1
ATOM 787 O O . LEU A 1 98 ? -17.728 16.556 -38.777 1.00 84.19 98 LEU A O 1
ATOM 791 N N . LYS A 1 99 ? -15.904 17.754 -39.329 1.00 82.88 99 LYS A N 1
ATOM 792 C CA . LYS A 1 99 ? -15.716 18.427 -38.026 1.00 82.88 99 LYS A CA 1
ATOM 793 C C . LYS A 1 99 ? -15.442 17.459 -36.864 1.00 82.88 99 LYS A C 1
ATOM 795 O O . LYS A 1 99 ? -15.685 17.800 -35.711 1.00 82.88 99 LYS A O 1
ATOM 800 N N . SER A 1 100 ? -14.976 16.244 -37.162 1.00 84.19 100 SER A N 1
ATOM 801 C CA . SER A 1 100 ? -14.599 15.228 -36.174 1.00 84.19 100 SER A CA 1
ATOM 802 C C . SER A 1 100 ? -13.766 14.117 -36.835 1.00 84.19 100 SER A C 1
ATOM 804 O O . SER A 1 100 ? -14.085 13.756 -37.972 1.00 84.19 100 SER A O 1
ATOM 806 N N . PRO A 1 101 ? -12.738 13.554 -36.168 1.00 90.56 101 PRO A N 1
ATOM 807 C CA . PRO A 1 101 ? -12.192 13.944 -34.860 1.00 90.56 101 PRO A CA 1
ATOM 808 C C . PRO A 1 101 ? -11.418 15.267 -34.904 1.00 90.56 101 PRO A C 1
ATOM 810 O O . PRO A 1 101 ? -10.922 15.669 -35.954 1.00 90.56 101 PRO A O 1
ATOM 813 N N . ASP A 1 102 ? -11.251 15.923 -33.756 1.00 91.25 102 ASP A N 1
ATOM 814 C CA . ASP A 1 102 ? -10.269 17.002 -33.623 1.00 91.25 102 ASP A CA 1
ATOM 815 C C . ASP A 1 102 ? -8.865 16.433 -33.436 1.00 91.25 102 ASP A C 1
ATOM 817 O O . ASP A 1 102 ? -8.660 15.470 -32.698 1.00 91.25 102 ASP A O 1
ATOM 821 N N . VAL A 1 103 ? -7.881 17.023 -34.115 1.00 92.19 103 VAL A N 1
ATOM 822 C CA . VAL A 1 103 ? -6.495 16.541 -34.075 1.00 92.19 103 VAL A CA 1
ATOM 823 C C . VAL A 1 103 ? -5.649 17.476 -33.223 1.00 92.19 103 VAL A C 1
ATOM 825 O O . VAL A 1 103 ? -5.500 18.649 -33.557 1.00 92.19 103 VAL A O 1
ATOM 828 N N . ILE A 1 104 ? -5.069 16.956 -32.145 1.00 93.06 104 ILE A N 1
ATOM 829 C CA . ILE A 1 104 ? -4.245 17.713 -31.200 1.00 93.06 104 ILE A CA 1
ATOM 830 C C . ILE A 1 104 ? -2.776 17.308 -31.389 1.00 93.06 104 ILE A C 1
ATOM 832 O O . ILE A 1 104 ? -2.425 16.166 -31.077 1.00 93.06 104 ILE A O 1
ATOM 836 N N . PRO A 1 105 ? -1.902 18.209 -31.877 1.00 93.25 105 PRO A N 1
ATOM 837 C CA . PRO A 1 105 ? -0.461 17.978 -31.876 1.00 93.25 105 PRO A CA 1
ATOM 838 C C . PRO A 1 105 ? 0.084 18.094 -30.447 1.00 93.25 105 PRO A C 1
ATOM 840 O O . PRO A 1 105 ? 0.201 19.188 -29.904 1.00 93.25 105 PRO A O 1
ATOM 843 N N . LEU A 1 106 ? 0.398 16.961 -29.824 1.00 93.94 106 LEU A N 1
ATOM 844 C CA . LEU A 1 106 ? 0.885 16.882 -28.451 1.00 93.94 106 LEU A CA 1
ATOM 845 C C . LEU A 1 106 ? 2.410 16.750 -28.444 1.00 93.94 106 LEU A C 1
ATOM 847 O O . LEU A 1 106 ? 2.954 15.738 -28.877 1.00 93.94 106 LEU A O 1
ATOM 851 N N . VAL A 1 107 ? 3.093 17.774 -27.946 1.00 93.56 107 VAL A N 1
ATOM 852 C CA . VAL A 1 107 ? 4.559 17.866 -27.965 1.00 93.56 107 VAL A CA 1
ATOM 853 C C . VAL A 1 107 ? 5.125 17.332 -26.649 1.00 93.56 107 VAL A C 1
ATOM 855 O O . VAL A 1 107 ? 4.735 17.795 -25.572 1.00 93.56 107 VAL A O 1
ATOM 858 N N . CYS A 1 108 ? 6.045 16.371 -26.725 1.00 90.94 108 CYS A N 1
ATOM 859 C CA . CYS A 1 108 ? 6.611 15.662 -25.574 1.00 90.94 108 CYS A CA 1
ATOM 860 C C . CYS A 1 108 ? 8.146 15.694 -25.573 1.00 90.94 108 CYS A C 1
ATOM 862 O O . CYS A 1 108 ? 8.770 15.921 -26.606 1.00 90.94 108 CYS A O 1
ATOM 864 N N . GLY A 1 109 ? 8.763 15.476 -24.406 1.00 80.62 109 GLY A N 1
ATOM 865 C CA . GLY A 1 109 ? 10.217 15.274 -24.295 1.00 80.62 109 GLY A CA 1
ATOM 866 C C . GLY A 1 109 ? 11.076 16.475 -24.712 1.00 80.62 109 GLY A C 1
ATOM 867 O O . GLY A 1 109 ? 12.239 16.306 -25.052 1.00 80.62 109 GLY A O 1
ATOM 868 N N . GLY A 1 110 ? 10.509 17.687 -24.736 1.00 81.62 110 GLY A N 1
ATOM 869 C CA . GLY A 1 110 ? 11.210 18.888 -25.207 1.00 81.62 110 GLY A CA 1
ATOM 870 C C . GLY A 1 110 ? 11.299 19.020 -26.732 1.00 81.62 110 GLY A C 1
ATOM 871 O O . GLY A 1 110 ? 12.070 19.842 -27.217 1.00 81.62 110 GLY A O 1
ATOM 872 N N . ALA A 1 111 ? 10.513 18.244 -27.485 1.00 87.31 111 ALA A N 1
ATOM 873 C CA . ALA A 1 111 ? 10.506 18.278 -28.941 1.00 87.31 111 ALA A CA 1
ATOM 874 C C . ALA A 1 111 ? 10.206 19.666 -29.527 1.00 87.31 111 ALA A C 1
ATOM 876 O O . ALA A 1 111 ? 9.406 20.448 -28.999 1.00 87.31 111 ALA A O 1
ATOM 877 N N . GLU A 1 112 ? 10.813 19.944 -30.679 1.00 85.31 112 GLU A N 1
ATOM 878 C CA . GLU A 1 112 ? 10.510 21.136 -31.459 1.00 85.31 112 GLU A CA 1
ATOM 879 C C . GLU A 1 112 ? 9.242 20.943 -32.295 1.00 85.31 112 GLU A C 1
ATOM 881 O O . GLU A 1 112 ? 8.971 19.870 -32.837 1.00 85.31 112 GLU A O 1
ATOM 886 N N . VAL A 1 113 ? 8.461 22.017 -32.430 1.00 86.00 113 VAL A N 1
ATOM 887 C CA . VAL A 1 113 ? 7.278 22.023 -33.294 1.00 86.00 113 VAL A CA 1
ATOM 888 C C . VAL A 1 113 ? 7.733 22.122 -34.755 1.00 86.00 113 VAL A C 1
ATOM 890 O O . VAL A 1 113 ? 8.408 23.094 -35.101 1.00 86.00 113 VAL A O 1
ATOM 893 N N . PRO A 1 114 ? 7.354 21.179 -35.637 1.00 87.44 114 PRO A N 1
ATOM 894 C CA . PRO A 1 114 ? 7.703 21.246 -37.048 1.00 87.44 114 PRO A CA 1
ATOM 895 C C . PRO A 1 114 ? 7.151 22.479 -37.762 1.00 87.44 114 PRO A C 1
ATOM 897 O O . PRO A 1 114 ? 5.975 22.819 -37.639 1.00 87.44 114 PRO A O 1
ATOM 900 N N . SER A 1 115 ? 7.991 23.091 -38.592 1.00 85.38 115 SER A N 1
ATOM 901 C CA . SER A 1 115 ? 7.582 24.138 -39.532 1.00 85.38 115 SER A CA 1
ATOM 902 C C . SER A 1 115 ? 6.970 23.550 -40.813 1.00 85.38 115 SER A C 1
ATOM 904 O O . SER A 1 115 ? 7.238 22.407 -41.193 1.00 85.38 115 SER A O 1
ATOM 906 N N . GLU A 1 116 ? 6.141 24.326 -41.520 1.00 84.50 116 GLU A N 1
ATOM 907 C CA . GLU A 1 116 ? 5.364 23.841 -42.677 1.00 84.50 116 GLU A CA 1
ATOM 908 C C . GLU A 1 116 ? 6.214 23.239 -43.810 1.00 84.50 116 GLU A C 1
ATOM 910 O O . GLU A 1 116 ? 5.789 22.301 -44.489 1.00 84.50 116 GLU A O 1
ATOM 915 N N . ASN A 1 117 ? 7.422 23.762 -44.031 1.00 85.94 117 ASN A N 1
ATOM 916 C CA . ASN A 1 117 ? 8.336 23.288 -45.075 1.00 85.94 117 ASN A CA 1
ATOM 917 C C . ASN A 1 117 ? 9.041 21.968 -44.705 1.00 85.94 117 ASN A C 1
ATOM 919 O O . ASN A 1 117 ? 9.638 21.328 -45.570 1.00 85.94 117 ASN A O 1
ATOM 923 N N . GLN A 1 118 ? 8.971 21.544 -43.441 1.00 87.56 118 GLN A N 1
ATOM 924 C CA . GLN A 1 118 ? 9.500 20.266 -42.972 1.00 87.56 118 GLN A CA 1
ATOM 925 C C . GLN A 1 118 ? 8.468 19.136 -43.084 1.00 87.56 118 GLN A C 1
ATOM 927 O O . GLN A 1 118 ? 8.816 17.988 -42.805 1.00 87.56 118 GLN A O 1
ATOM 932 N N . LEU A 1 119 ? 7.233 19.447 -43.496 1.00 89.06 119 LEU A N 1
ATOM 933 C CA . LEU A 1 119 ? 6.105 18.524 -43.523 1.00 89.06 119 LEU A CA 1
ATOM 934 C C . LEU A 1 119 ? 5.610 18.241 -44.952 1.00 89.06 119 LEU A C 1
ATOM 936 O O . LEU A 1 119 ? 5.587 19.143 -45.802 1.00 89.06 119 LEU A O 1
ATOM 940 N N . PRO A 1 120 ? 5.102 17.021 -45.205 1.00 89.62 120 PRO A N 1
ATOM 941 C CA . PRO A 1 120 ? 4.316 16.726 -46.397 1.00 89.62 120 PRO A CA 1
ATOM 942 C C . PRO A 1 120 ? 3.108 17.660 -46.523 1.00 89.62 120 PRO A C 1
ATOM 944 O O . PRO A 1 120 ? 2.516 18.065 -45.521 1.00 89.62 120 PRO A O 1
ATOM 947 N N . VAL A 1 121 ? 2.693 17.954 -47.760 1.00 86.88 121 VAL A N 1
ATOM 948 C CA . VAL A 1 121 ? 1.598 18.901 -48.062 1.00 86.88 121 VAL A CA 1
ATOM 949 C C . VAL A 1 121 ? 0.322 18.592 -47.270 1.00 86.88 121 VAL A C 1
ATOM 951 O O . VAL A 1 121 ? -0.301 19.506 -46.734 1.00 86.88 121 VAL A O 1
ATOM 954 N N . ASN A 1 122 ? -0.031 17.311 -47.136 1.00 87.19 122 ASN A N 1
ATOM 955 C CA . ASN A 1 122 ? -1.235 16.859 -46.437 1.00 87.19 122 ASN A CA 1
ATOM 956 C C . ASN A 1 122 ? -1.155 16.933 -44.900 1.00 87.19 122 ASN A C 1
ATOM 958 O O . ASN A 1 122 ? -2.176 16.758 -44.244 1.00 87.19 122 ASN A O 1
ATOM 962 N N . LEU A 1 123 ? 0.011 17.237 -44.321 1.00 89.00 123 LEU A N 1
ATOM 963 C CA . LEU A 1 123 ? 0.191 17.406 -42.873 1.00 89.00 123 LEU A CA 1
ATOM 964 C C . LEU A 1 123 ? 0.473 18.851 -42.449 1.00 89.00 123 LEU A C 1
ATOM 966 O O . LEU A 1 123 ? 0.497 19.129 -41.255 1.00 89.00 123 LEU A O 1
ATOM 970 N N . ARG A 1 124 ? 0.652 19.795 -43.383 1.00 86.94 124 ARG A N 1
ATOM 971 C CA . ARG A 1 124 ? 0.980 21.196 -43.041 1.00 86.94 124 ARG A CA 1
ATOM 972 C C . ARG A 1 124 ? -0.047 21.841 -42.106 1.00 86.94 124 ARG A C 1
ATOM 974 O O . ARG A 1 124 ? 0.323 22.532 -41.167 1.00 86.94 124 ARG A O 1
ATOM 981 N N . LYS A 1 125 ? -1.332 21.526 -42.300 1.00 80.69 125 LYS A N 1
ATOM 982 C CA . LYS A 1 125 ? -2.447 22.010 -41.463 1.00 80.69 125 LYS A CA 1
ATOM 983 C C . LYS A 1 125 ? -2.493 21.398 -40.056 1.00 80.69 125 LYS A C 1
ATOM 985 O O . LYS A 1 125 ? -3.317 21.804 -39.243 1.00 80.69 125 LYS A O 1
ATOM 990 N N . LEU A 1 126 ? -1.654 20.408 -39.749 1.00 81.94 126 LEU A N 1
ATOM 991 C CA . LEU A 1 126 ? -1.619 19.803 -38.419 1.00 81.94 126 LEU A CA 1
ATOM 992 C C . LEU A 1 126 ? -1.106 20.797 -37.372 1.00 81.94 126 LEU A C 1
ATOM 994 O O . LEU A 1 126 ? -1.699 20.908 -36.304 1.00 81.94 126 LEU A O 1
ATOM 998 N N . PHE A 1 127 ? -0.058 21.553 -37.707 1.00 78.19 127 PHE A N 1
ATOM 999 C CA . PHE A 1 127 ? 0.622 22.474 -36.790 1.00 78.19 127 PHE A CA 1
ATOM 1000 C C . PHE A 1 127 ? 0.164 23.930 -36.913 1.00 78.19 127 PHE A C 1
ATOM 1002 O O . PHE A 1 127 ? 0.683 24.802 -36.225 1.00 78.19 127 PHE A O 1
ATOM 1009 N N . THR A 1 128 ? -0.869 24.196 -37.716 1.00 75.38 128 THR A N 1
ATOM 1010 C CA . THR A 1 128 ? -1.656 25.433 -37.593 1.00 75.38 128 THR A CA 1
ATOM 1011 C C . THR A 1 128 ? -2.609 25.384 -36.389 1.00 75.38 128 THR A C 1
ATOM 1013 O O . THR A 1 128 ? -3.285 26.367 -36.098 1.00 75.38 128 THR A O 1
ATOM 1016 N N . ARG A 1 129 ? -2.707 24.231 -35.708 1.00 75.56 129 ARG A N 1
ATOM 1017 C CA . ARG A 1 129 ? -3.491 24.020 -34.483 1.00 75.56 129 ARG A CA 1
ATOM 1018 C C . ARG A 1 129 ? -2.626 24.271 -33.243 1.00 75.56 129 ARG A C 1
ATOM 1020 O O . ARG A 1 129 ? -1.412 24.082 -33.286 1.00 75.56 129 ARG A O 1
ATOM 1027 N N . HIS A 1 130 ? -3.251 24.659 -32.129 1.00 81.88 130 HIS A N 1
ATOM 1028 C CA . HIS A 1 130 ? -2.551 24.808 -30.850 1.00 81.88 130 HIS A CA 1
ATOM 1029 C C . HIS A 1 130 ? -1.915 23.476 -30.425 1.00 81.88 130 HIS A C 1
ATOM 1031 O O . HIS A 1 130 ? -2.589 22.444 -30.416 1.00 81.88 130 HIS A O 1
ATOM 1037 N N . ALA A 1 131 ? -0.631 23.517 -30.067 1.00 82.06 131 ALA A N 1
ATOM 1038 C CA . ALA A 1 131 ? 0.165 22.344 -29.733 1.00 82.06 131 ALA A CA 1
ATOM 1039 C C . ALA A 1 131 ? 0.499 22.314 -28.232 1.00 82.06 131 ALA A C 1
ATOM 1041 O O . ALA A 1 131 ? 1.503 22.909 -27.821 1.00 82.06 131 ALA A O 1
ATOM 1042 N N . PRO A 1 132 ? -0.336 21.679 -27.385 1.00 86.38 132 PRO A N 1
ATOM 1043 C CA . PRO A 1 132 ? -0.036 21.553 -25.965 1.00 86.38 132 PRO A CA 1
ATOM 1044 C C . PRO A 1 132 ? 1.279 20.795 -25.740 1.00 86.38 132 PRO A C 1
ATOM 1046 O O . PRO A 1 132 ? 1.612 19.854 -26.464 1.00 86.38 132 PRO A O 1
ATOM 1049 N N . ARG A 1 133 ? 2.021 21.213 -24.710 1.00 87.81 133 ARG A N 1
ATOM 1050 C CA . ARG A 1 133 ? 3.310 20.627 -24.324 1.00 87.81 133 ARG A CA 1
ATOM 1051 C C . ARG A 1 133 ? 3.186 19.863 -23.010 1.00 87.81 133 ARG A C 1
ATOM 1053 O O . ARG A 1 133 ? 2.590 20.370 -22.057 1.00 87.81 133 ARG A O 1
ATOM 1060 N N . ILE A 1 134 ? 3.784 18.676 -22.957 1.00 86.50 134 ILE A N 1
ATOM 1061 C CA . ILE A 1 134 ? 3.975 17.901 -21.728 1.00 86.50 134 ILE A CA 1
ATOM 1062 C C . ILE A 1 134 ? 5.478 17.679 -21.545 1.00 86.50 134 ILE A C 1
ATOM 1064 O O . ILE A 1 134 ? 6.098 16.917 -22.288 1.00 86.50 134 ILE A O 1
ATOM 1068 N N . PHE A 1 135 ? 6.055 18.374 -20.565 1.00 78.81 135 PHE A N 1
ATOM 1069 C CA . PHE A 1 135 ? 7.449 18.208 -20.155 1.00 78.81 135 PHE A CA 1
ATOM 1070 C C . PHE A 1 135 ? 7.565 17.108 -19.103 1.00 78.81 135 PHE A C 1
ATOM 1072 O O . PHE A 1 135 ? 6.643 16.926 -18.314 1.00 78.81 135 PHE A O 1
ATOM 1079 N N . ASP A 1 136 ? 8.696 16.406 -19.045 1.00 74.00 136 ASP A N 1
ATOM 1080 C CA . ASP A 1 136 ? 8.878 15.328 -18.065 1.00 74.00 136 ASP A CA 1
ATOM 1081 C C . ASP A 1 136 ? 8.943 15.852 -16.621 1.00 74.00 136 ASP A C 1
ATOM 1083 O O . ASP A 1 136 ? 8.389 15.218 -15.724 1.00 74.00 136 ASP A O 1
ATOM 1087 N N . SER A 1 137 ? 9.528 17.038 -16.411 1.00 71.56 137 SER A N 1
ATOM 1088 C CA . SER A 1 137 ? 9.586 17.726 -15.111 1.00 71.56 137 SER A CA 1
ATOM 1089 C C . SER A 1 137 ? 8.225 18.225 -14.612 1.00 71.56 137 SER A C 1
ATOM 1091 O O . SER A 1 137 ? 8.035 18.382 -13.411 1.00 71.56 137 SER A O 1
ATOM 1093 N N . GLU A 1 138 ? 7.267 18.455 -15.516 1.00 75.31 138 GLU A N 1
ATOM 1094 C CA . GLU A 1 138 ? 5.935 19.004 -15.215 1.00 75.31 138 GLU A CA 1
ATOM 1095 C C . GLU A 1 138 ? 4.811 18.114 -15.763 1.00 75.31 138 GLU A C 1
ATOM 1097 O O . GLU A 1 138 ? 3.721 18.586 -16.116 1.00 75.31 138 GLU A O 1
ATOM 1102 N N . TYR A 1 139 ? 5.087 16.815 -15.875 1.00 78.81 139 TYR A N 1
ATOM 1103 C CA . TYR A 1 139 ? 4.232 15.889 -16.607 1.00 78.81 139 TYR A CA 1
ATOM 1104 C C . TYR A 1 139 ? 2.794 15.909 -16.081 1.00 78.81 139 TYR A C 1
ATOM 1106 O O . TYR A 1 139 ? 1.853 15.973 -16.869 1.00 78.81 139 TYR A O 1
ATOM 1114 N N . GLU A 1 140 ? 2.624 15.929 -14.755 1.00 75.81 140 GLU A N 1
ATOM 1115 C CA . GLU A 1 140 ? 1.311 15.956 -14.099 1.00 75.81 140 GLU A CA 1
ATOM 1116 C C . GLU A 1 140 ? 0.483 17.174 -14.488 1.00 75.81 140 GLU A C 1
ATOM 1118 O O . GLU A 1 140 ? -0.672 17.051 -14.895 1.00 75.81 140 GLU A O 1
ATOM 1123 N N . ALA A 1 141 ? 1.081 18.362 -14.420 1.00 71.31 141 ALA A N 1
ATOM 1124 C CA . ALA A 1 141 ? 0.390 19.597 -14.749 1.00 71.31 141 ALA A CA 1
ATOM 1125 C C . ALA A 1 141 ? -0.021 19.619 -16.231 1.00 71.31 141 ALA A C 1
ATOM 1127 O O . ALA A 1 141 ? -1.148 19.997 -16.560 1.00 71.31 141 ALA A O 1
ATOM 1128 N N . GLY A 1 142 ? 0.866 19.173 -17.128 1.00 82.44 142 GLY A N 1
ATOM 1129 C CA . GLY A 1 142 ? 0.570 19.049 -18.558 1.00 82.44 142 GLY A CA 1
ATOM 1130 C C . GLY A 1 142 ? -0.537 18.033 -18.851 1.00 82.44 142 GLY A C 1
ATOM 1131 O O . GLY A 1 142 ? -1.474 18.331 -19.594 1.00 82.44 142 GLY A O 1
ATOM 1132 N N . PHE A 1 143 ? -0.466 16.861 -18.223 1.00 86.06 143 PHE A N 1
ATOM 1133 C CA . PHE A 1 143 ? -1.453 15.796 -18.364 1.00 86.06 143 PHE A CA 1
ATOM 1134 C C . PHE A 1 143 ? -2.836 16.208 -17.836 1.00 86.06 143 PHE A C 1
ATOM 1136 O O . PHE A 1 143 ? -3.8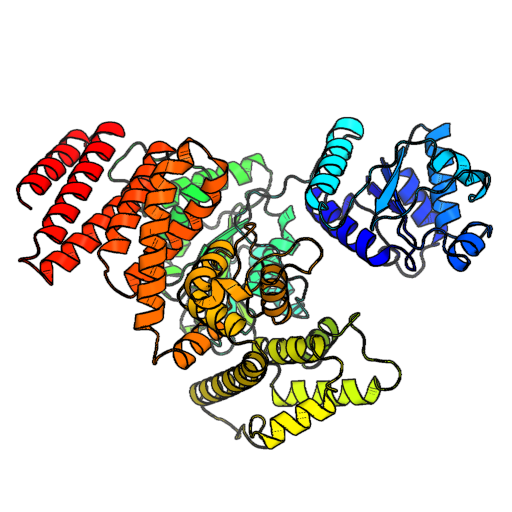49 15.961 -18.494 1.00 86.06 143 PHE A O 1
ATOM 1143 N N . ASN A 1 144 ? -2.892 16.888 -16.691 1.00 80.00 144 ASN A N 1
ATOM 1144 C CA . ASN A 1 144 ? -4.143 17.358 -16.097 1.00 80.00 144 ASN A CA 1
ATOM 1145 C C . ASN A 1 144 ? -4.820 18.435 -16.951 1.00 80.00 144 ASN A C 1
ATOM 1147 O O . ASN A 1 144 ? -6.038 18.389 -17.127 1.00 80.00 144 ASN A O 1
ATOM 1151 N N . ARG A 1 145 ? -4.046 19.350 -17.555 1.00 86.19 145 ARG A N 1
ATOM 1152 C CA . ARG A 1 145 ? -4.572 20.313 -18.539 1.00 86.19 145 ARG A CA 1
ATOM 1153 C C . ARG A 1 145 ? -5.178 19.605 -19.749 1.00 86.19 145 ARG A C 1
ATOM 1155 O O . ARG A 1 145 ? -6.326 19.876 -20.087 1.00 86.19 145 ARG A O 1
ATOM 1162 N N . LEU A 1 146 ? -4.454 18.643 -20.331 1.00 91.81 146 LEU A N 1
ATOM 1163 C CA . LEU A 1 146 ? -4.964 17.835 -21.442 1.00 91.81 146 LEU A CA 1
ATOM 1164 C C . LEU A 1 146 ? -6.272 17.126 -21.062 1.00 91.81 146 LEU A C 1
ATOM 1166 O O . LEU A 1 146 ? -7.224 17.141 -21.834 1.00 91.81 146 LEU A O 1
ATOM 1170 N N . CYS A 1 147 ? -6.348 16.530 -19.870 1.00 86.88 147 CYS A N 1
ATOM 1171 C CA . CYS A 1 147 ? -7.572 15.874 -19.416 1.00 86.88 147 CYS A CA 1
ATOM 1172 C C . CYS A 1 147 ? -8.739 16.850 -19.261 1.00 86.88 147 CYS A C 1
ATOM 1174 O O . CYS A 1 147 ? -9.833 16.566 -19.735 1.00 86.88 147 CYS A O 1
ATOM 1176 N N . ASN A 1 148 ? -8.505 18.012 -18.655 1.00 85.19 148 ASN A N 1
ATOM 1177 C CA . ASN A 1 148 ? -9.525 19.045 -18.527 1.00 85.19 148 ASN A CA 1
ATOM 1178 C C . ASN A 1 148 ? -10.072 19.482 -19.900 1.00 85.19 148 ASN A C 1
ATOM 1180 O O . ASN A 1 148 ? -11.279 19.676 -20.037 1.00 85.19 148 ASN A O 1
ATOM 1184 N N . ASP A 1 149 ? -9.217 19.573 -20.921 1.00 88.94 149 ASP A N 1
ATOM 1185 C CA . ASP A 1 149 ? -9.640 19.885 -22.290 1.00 88.94 149 ASP A CA 1
ATOM 1186 C C . ASP A 1 149 ? -10.454 18.734 -22.907 1.00 88.94 149 ASP A C 1
ATOM 1188 O O . ASP A 1 149 ? -11.540 18.964 -23.443 1.00 88.94 149 ASP A O 1
ATOM 1192 N N . LEU A 1 150 ? -9.983 17.486 -22.773 1.00 90.44 150 LEU A N 1
ATOM 1193 C CA . LEU A 1 150 ? -10.703 16.270 -23.193 1.00 90.44 150 LEU A CA 1
ATOM 1194 C C . LEU A 1 150 ? -12.117 16.194 -22.597 1.00 90.44 150 LEU A C 1
ATOM 1196 O O . LEU A 1 150 ? -13.075 15.851 -23.298 1.00 90.44 150 LEU A O 1
ATOM 1200 N N . GLU A 1 151 ? -12.258 16.562 -21.329 1.00 88.19 151 GLU A N 1
ATOM 1201 C CA . GLU A 1 151 ? -13.527 16.561 -20.608 1.00 88.19 151 GLU A CA 1
ATOM 1202 C C . GLU A 1 151 ? -14.435 17.723 -21.025 1.00 88.19 151 GLU A C 1
ATOM 1204 O O . GLU A 1 151 ? -15.569 17.492 -21.454 1.00 88.19 151 GLU A O 1
ATOM 1209 N N . LYS A 1 152 ? -13.951 18.968 -20.920 1.00 86.19 152 LYS A N 1
ATOM 1210 C CA . LYS A 1 152 ? -14.774 20.175 -21.098 1.00 86.19 152 LYS A CA 1
ATOM 1211 C C . LYS A 1 152 ? -15.088 20.485 -22.555 1.00 86.19 152 LYS A C 1
ATOM 1213 O O . LYS A 1 152 ? -16.206 20.899 -22.848 1.00 86.19 152 LYS A O 1
ATOM 1218 N N . ILE A 1 153 ? -14.121 20.306 -23.454 1.00 87.06 153 ILE A N 1
ATOM 1219 C CA . ILE A 1 153 ? -14.267 20.681 -24.868 1.00 87.06 153 ILE A CA 1
ATOM 1220 C C . ILE A 1 153 ? -14.869 19.519 -25.656 1.00 87.06 153 ILE A C 1
ATOM 1222 O O . ILE A 1 153 ? -15.818 19.700 -26.415 1.00 87.06 153 ILE A O 1
ATOM 1226 N N . TYR A 1 154 ? -14.356 18.306 -25.448 1.00 86.75 154 TYR A N 1
ATOM 1227 C CA . TYR A 1 154 ? -14.695 17.158 -26.296 1.00 86.75 154 TYR A CA 1
ATOM 1228 C C . TYR A 1 154 ? -15.716 16.201 -25.651 1.00 86.75 154 TYR A C 1
ATOM 1230 O O . TYR A 1 154 ? -16.164 15.222 -26.269 1.00 86.75 154 TYR A O 1
ATOM 1238 N N . GLY A 1 155 ? -16.133 16.476 -24.408 1.00 84.31 155 GLY A N 1
ATOM 1239 C CA . GLY A 1 155 ? -17.130 15.681 -23.690 1.00 84.31 155 GLY A CA 1
ATOM 1240 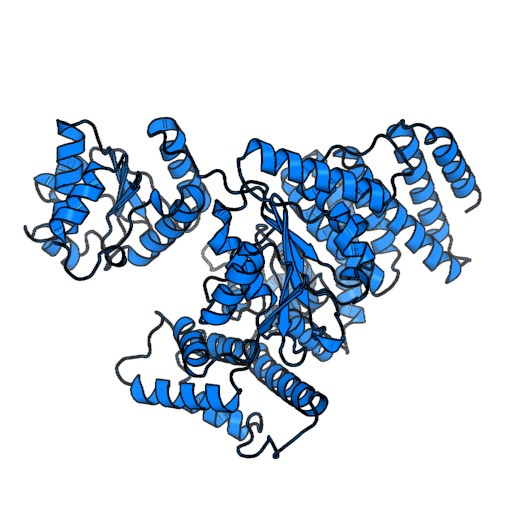C C . GLY A 1 155 ? -16.694 14.226 -23.507 1.00 84.31 155 GLY A C 1
ATOM 1241 O O . GLY A 1 155 ? -17.529 13.308 -23.548 1.00 84.31 155 GLY A O 1
ATOM 1242 N N . VAL A 1 156 ? -15.385 13.984 -23.403 1.00 84.50 156 VAL A N 1
ATOM 1243 C CA . VAL A 1 156 ? -14.842 12.677 -23.046 1.00 84.50 156 VAL A CA 1
ATOM 1244 C C . VAL A 1 156 ? -14.923 12.570 -21.531 1.00 84.50 156 VAL A C 1
ATOM 1246 O O . VAL A 1 156 ? -14.069 13.064 -20.812 1.00 84.50 156 VAL A O 1
ATOM 1249 N N . LYS A 1 157 ? -16.007 11.967 -21.043 1.00 79.56 157 LYS A N 1
ATOM 1250 C CA . LYS A 1 157 ? -16.198 11.765 -19.606 1.00 79.56 157 LYS A CA 1
ATOM 1251 C C . LYS A 1 157 ? -15.215 10.709 -19.086 1.00 79.56 157 LYS A C 1
ATOM 1253 O O . LYS A 1 157 ? -15.080 9.679 -19.762 1.00 79.56 157 LYS A O 1
ATOM 1258 N N . PRO A 1 158 ? -14.585 10.926 -17.918 1.00 72.81 158 PRO A N 1
ATOM 1259 C CA . PRO A 1 158 ? -13.898 9.864 -17.197 1.00 72.81 158 PRO A CA 1
ATOM 1260 C C . PRO A 1 158 ? -14.849 8.683 -16.997 1.00 72.81 158 PRO A C 1
ATOM 1262 O O . PRO A 1 158 ? -16.071 8.866 -16.928 1.00 72.81 158 PRO A O 1
ATOM 1265 N N . VAL A 1 159 ? -14.310 7.468 -16.913 1.00 67.06 159 VAL A N 1
ATOM 1266 C CA . VAL A 1 159 ? -15.085 6.411 -16.252 1.00 67.06 159 VAL A CA 1
ATOM 1267 C C . VAL A 1 159 ? -15.210 6.873 -14.807 1.00 67.06 159 VAL A C 1
ATOM 1269 O O . VAL A 1 159 ? -14.239 7.402 -14.270 1.00 67.06 159 VAL A O 1
ATOM 1272 N N . ALA A 1 160 ? -16.389 6.741 -14.200 1.00 57.06 160 ALA A N 1
ATOM 1273 C CA . ALA A 1 160 ? -16.461 6.841 -12.751 1.00 57.06 160 ALA A CA 1
ATOM 1274 C C . ALA A 1 160 ? -15.560 5.723 -12.219 1.00 57.06 160 ALA A C 1
ATOM 1276 O O . ALA A 1 160 ? -15.927 4.549 -12.306 1.00 57.06 160 ALA A O 1
ATOM 1277 N N . GLU A 1 161 ? -14.329 6.061 -11.826 1.00 61.69 161 GLU A N 1
ATOM 1278 C CA . GLU A 1 161 ? -13.532 5.116 -11.068 1.00 61.69 161 GLU A CA 1
ATOM 1279 C C . GLU A 1 161 ? -14.327 4.833 -9.798 1.00 61.69 161 GLU A C 1
ATOM 1281 O O . GLU A 1 161 ? -14.881 5.766 -9.210 1.00 61.69 161 GLU A O 1
ATOM 1286 N N . PRO A 1 162 ? -14.465 3.556 -9.425 1.00 70.38 162 PRO A N 1
ATOM 1287 C CA . PRO A 1 162 ? -15.095 3.243 -8.164 1.00 70.38 162 PRO A CA 1
ATOM 1288 C C . PRO A 1 162 ? -14.295 3.934 -7.060 1.00 70.38 162 PRO A C 1
ATOM 1290 O O . PRO A 1 162 ? -13.060 3.883 -7.079 1.00 70.38 162 PRO A O 1
ATOM 1293 N N . ASP A 1 163 ? -14.990 4.581 -6.125 1.00 78.38 163 ASP A N 1
ATOM 1294 C CA . ASP A 1 163 ? -14.336 5.133 -4.942 1.00 78.38 163 ASP A CA 1
ATOM 1295 C C . ASP A 1 163 ? -13.502 4.032 -4.287 1.00 78.38 163 ASP A C 1
ATOM 1297 O O . ASP A 1 163 ? -13.943 2.882 -4.169 1.00 78.38 163 ASP A O 1
ATOM 1301 N N . ARG A 1 164 ? -12.261 4.349 -3.930 1.00 83.75 164 ARG A N 1
ATOM 1302 C CA . ARG A 1 164 ? -11.320 3.328 -3.490 1.00 83.75 164 ARG A CA 1
ATOM 1303 C C . ARG A 1 164 ? -10.268 3.873 -2.549 1.00 83.75 164 ARG A C 1
ATOM 1305 O O . ARG A 1 164 ? -9.759 4.971 -2.742 1.00 83.75 164 ARG A O 1
ATOM 1312 N N . ASN A 1 165 ? -9.887 3.043 -1.588 1.00 84.44 165 ASN A N 1
ATOM 1313 C CA . ASN A 1 165 ? -8.572 3.099 -0.950 1.00 84.44 165 ASN A CA 1
ATOM 1314 C C . ASN A 1 165 ? -7.688 1.911 -1.382 1.00 84.44 165 ASN A C 1
ATOM 1316 O O . ASN A 1 165 ? -6.547 1.819 -0.938 1.00 84.44 165 ASN A O 1
ATOM 1320 N N . LEU A 1 166 ? -8.203 1.010 -2.233 1.00 88.12 166 LEU A N 1
ATOM 1321 C CA . LEU A 1 166 ? -7.421 -0.069 -2.822 1.00 88.12 166 LEU A CA 1
ATOM 1322 C C . LEU A 1 166 ? -6.411 0.482 -3.831 1.00 88.12 166 LEU A C 1
ATOM 1324 O O . LEU A 1 166 ? -6.768 1.187 -4.781 1.00 88.12 166 LEU A O 1
ATOM 1328 N N . ARG A 1 167 ? -5.171 0.031 -3.672 1.00 83.12 167 ARG A N 1
ATOM 1329 C CA . ARG A 1 167 ? -4.050 0.396 -4.529 1.00 83.12 167 ARG A CA 1
ATOM 1330 C C . ARG A 1 167 ? -4.121 -0.087 -5.968 1.00 83.12 167 ARG A C 1
ATOM 1332 O O . ARG A 1 167 ? -4.746 -1.108 -6.272 1.00 83.12 167 ARG A O 1
ATOM 1339 N N . ASP A 1 168 ? -3.376 0.588 -6.840 1.00 81.25 168 ASP A N 1
ATOM 1340 C CA . ASP A 1 168 ? -3.142 0.128 -8.210 1.00 81.25 168 ASP A CA 1
ATOM 1341 C C . ASP A 1 168 ? -2.381 -1.218 -8.229 1.00 81.25 168 ASP A C 1
ATOM 1343 O O . ASP A 1 168 ? -1.520 -1.528 -7.392 1.00 81.25 168 ASP A O 1
ATOM 1347 N N . ALA A 1 169 ? -2.687 -2.045 -9.231 1.00 84.94 169 ALA A N 1
ATOM 1348 C CA . ALA A 1 169 ? -2.007 -3.320 -9.428 1.00 84.94 169 ALA A CA 1
ATOM 1349 C C . ALA A 1 169 ? -0.528 -3.131 -9.807 1.00 84.94 169 ALA A C 1
ATOM 1351 O O . ALA A 1 169 ? -0.179 -2.260 -10.607 1.00 84.94 169 ALA A O 1
ATOM 1352 N N . ASN A 1 170 ? 0.344 -4.011 -9.301 1.00 82.31 170 ASN A N 1
ATOM 1353 C CA . ASN A 1 170 ? 1.767 -3.986 -9.631 1.00 82.31 170 ASN A CA 1
ATOM 1354 C C . ASN A 1 170 ? 1.979 -4.150 -11.155 1.00 82.31 170 ASN A C 1
ATOM 1356 O O . ASN A 1 170 ? 1.634 -5.196 -11.718 1.00 82.31 170 ASN A O 1
ATOM 1360 N N . PRO A 1 171 ? 2.599 -3.174 -11.849 1.00 78.62 171 PRO A N 1
ATOM 1361 C CA . PRO A 1 171 ? 2.787 -3.231 -13.300 1.00 78.62 171 PRO A CA 1
ATOM 1362 C C . PRO A 1 171 ? 3.713 -4.377 -13.727 1.00 78.62 171 PRO A C 1
ATOM 1364 O O . PRO A 1 171 ? 3.680 -4.815 -14.880 1.00 78.62 171 PRO A O 1
ATOM 1367 N N . LYS A 1 172 ? 4.531 -4.893 -12.802 1.00 82.69 172 LYS A N 1
ATOM 1368 C CA . LYS A 1 172 ? 5.444 -6.020 -13.008 1.00 82.69 172 LYS A CA 1
ATOM 1369 C C . LYS A 1 172 ? 4.837 -7.380 -12.640 1.00 82.69 172 LYS A C 1
ATOM 1371 O O . LYS A 1 172 ? 5.530 -8.375 -12.779 1.00 82.69 172 LYS A O 1
ATOM 1376 N N . PHE A 1 173 ? 3.544 -7.457 -12.308 1.00 87.88 173 PHE A N 1
ATOM 1377 C CA . PHE A 1 173 ? 2.837 -8.728 -12.095 1.00 87.88 173 PHE A CA 1
ATOM 1378 C C . PHE A 1 173 ? 2.982 -9.674 -13.306 1.00 87.88 173 PHE A C 1
ATOM 1380 O O . PHE A 1 173 ? 2.913 -9.218 -14.456 1.00 87.88 173 PHE A O 1
ATOM 1387 N N . VAL A 1 174 ? 3.185 -10.971 -13.052 1.00 89.19 174 VAL A N 1
ATOM 1388 C CA . VAL A 1 174 ? 3.328 -12.031 -14.067 1.00 89.19 174 VAL A CA 1
ATOM 1389 C C . VAL A 1 174 ? 2.570 -13.294 -13.654 1.00 89.19 174 VAL A C 1
ATOM 1391 O O . VAL A 1 174 ? 2.398 -13.558 -12.465 1.00 89.19 174 VAL A O 1
ATOM 1394 N N . GLY A 1 175 ? 2.155 -14.088 -14.643 1.00 89.38 175 GLY A N 1
ATOM 1395 C CA . GLY A 1 175 ? 1.561 -15.406 -14.421 1.00 89.38 175 GLY A CA 1
ATOM 1396 C C . GLY A 1 175 ? 0.213 -15.381 -13.698 1.00 89.38 175 GLY A C 1
ATOM 1397 O O . GLY A 1 175 ? -0.592 -14.464 -13.871 1.00 89.38 175 GLY A O 1
ATOM 1398 N N . ARG A 1 176 ? -0.028 -16.426 -12.897 1.00 92.06 176 ARG A N 1
ATOM 1399 C CA . ARG A 1 176 ? -1.191 -16.587 -11.999 1.00 92.06 176 ARG A CA 1
ATOM 1400 C C . ARG A 1 176 ? -2.563 -16.586 -12.673 1.00 92.06 176 ARG A C 1
ATOM 1402 O O . ARG A 1 176 ? -3.568 -16.198 -12.077 1.00 92.06 176 ARG A O 1
ATOM 1409 N N . THR A 1 177 ? -2.616 -16.974 -13.945 1.00 91.25 177 THR A N 1
ATOM 1410 C CA . THR A 1 177 ? -3.865 -16.921 -14.722 1.00 91.25 177 THR A CA 1
ATOM 1411 C C . THR A 1 177 ? -4.904 -17.901 -14.175 1.00 91.25 177 THR A C 1
ATOM 1413 O O . THR A 1 177 ? -6.086 -17.561 -14.094 1.00 91.25 177 THR A O 1
ATOM 1416 N N . ASP A 1 178 ? -4.467 -19.081 -13.735 1.00 91.44 178 ASP A N 1
ATOM 1417 C CA . ASP A 1 178 ? -5.352 -20.092 -13.161 1.00 91.44 178 ASP A CA 1
ATOM 1418 C C . ASP A 1 178 ? -5.876 -19.667 -11.789 1.00 91.44 178 ASP A C 1
ATOM 1420 O O . ASP A 1 178 ? -7.072 -19.790 -11.527 1.00 91.44 178 ASP A O 1
ATOM 1424 N N . GLU A 1 179 ? -5.023 -19.110 -10.928 1.00 94.56 179 GLU A N 1
ATOM 1425 C CA . GLU A 1 179 ? -5.419 -18.588 -9.621 1.00 94.56 179 GLU A CA 1
ATOM 1426 C C . GLU A 1 179 ? -6.393 -17.410 -9.757 1.00 94.56 179 GLU A C 1
ATOM 1428 O O . GLU A 1 179 ? -7.428 -17.400 -9.092 1.00 94.56 179 GLU A O 1
ATOM 1433 N N . LEU A 1 180 ? -6.141 -16.466 -10.675 1.00 94.50 180 LEU A N 1
ATOM 1434 C CA . LEU A 1 180 ? -7.074 -15.371 -10.979 1.00 94.50 180 LEU A CA 1
ATOM 1435 C C . LEU A 1 180 ? -8.423 -15.895 -11.488 1.00 94.50 180 LEU A C 1
ATOM 1437 O O . LEU A 1 180 ? -9.477 -15.382 -11.105 1.00 94.50 180 LEU A O 1
ATOM 1441 N N . LYS A 1 181 ? -8.417 -16.931 -12.335 1.00 93.25 181 LYS A N 1
ATOM 1442 C CA . LYS A 1 181 ? -9.643 -17.551 -12.853 1.00 93.25 181 LYS A CA 1
ATOM 1443 C C . LYS A 1 181 ? -10.418 -18.278 -11.755 1.00 93.25 181 LYS A C 1
ATOM 1445 O O . LYS A 1 181 ? -11.644 -18.153 -11.701 1.00 93.25 181 LYS A O 1
ATOM 1450 N N . LYS A 1 182 ? -9.726 -19.008 -10.875 1.00 94.25 182 LYS A N 1
ATOM 1451 C CA . LYS A 1 182 ? -10.323 -19.653 -9.695 1.00 94.25 182 LYS A CA 1
ATOM 1452 C C . LYS A 1 182 ? -10.945 -18.610 -8.769 1.00 94.25 182 LYS A C 1
ATOM 1454 O O . LYS A 1 182 ? -12.102 -18.771 -8.395 1.00 94.25 182 LYS A O 1
ATOM 1459 N N . LEU A 1 183 ? -10.230 -17.517 -8.490 1.00 94.19 183 LEU A N 1
ATOM 1460 C CA . LEU A 1 183 ? -10.729 -16.419 -7.661 1.00 94.19 183 LEU A CA 1
ATOM 1461 C C . LEU A 1 183 ? -11.953 -15.737 -8.285 1.00 94.19 183 LEU A C 1
ATOM 1463 O O . LEU A 1 183 ? -12.947 -15.532 -7.595 1.00 94.19 183 LEU A O 1
ATOM 1467 N N . SER A 1 184 ? -11.933 -15.470 -9.598 1.00 92.06 184 SER A N 1
ATOM 1468 C CA . SER A 1 184 ? -13.115 -14.954 -10.304 1.00 92.06 184 SER A CA 1
ATOM 1469 C C . SER A 1 184 ? -14.288 -15.908 -10.178 1.00 92.06 184 SER A C 1
ATOM 1471 O O . SER A 1 184 ? -15.363 -15.479 -9.792 1.00 92.06 184 SER A O 1
ATOM 1473 N N . THR A 1 185 ? -14.080 -17.200 -10.438 1.00 92.19 185 THR A N 1
ATOM 1474 C CA . THR A 1 185 ? -15.156 -18.199 -10.371 1.00 92.19 185 THR A CA 1
ATOM 1475 C C . THR A 1 185 ? -15.761 -18.263 -8.970 1.00 92.19 185 THR A C 1
ATOM 1477 O O . THR A 1 185 ? -16.980 -18.259 -8.830 1.00 92.19 185 THR A O 1
ATOM 1480 N N . ALA A 1 186 ? -14.924 -18.265 -7.931 1.00 89.00 186 ALA A N 1
ATOM 1481 C CA . ALA A 1 186 ? -15.364 -18.251 -6.541 1.00 89.00 186 ALA A CA 1
ATOM 1482 C C . ALA A 1 186 ? -16.271 -17.049 -6.238 1.00 89.00 186 ALA A C 1
ATOM 1484 O O . ALA A 1 186 ? -17.414 -17.219 -5.809 1.00 89.00 186 ALA A O 1
ATOM 1485 N N . VAL A 1 187 ? -15.784 -15.846 -6.534 1.00 88.94 187 VAL A N 1
ATOM 1486 C CA . VAL A 1 187 ? -16.507 -14.594 -6.290 1.00 88.94 187 VAL A CA 1
ATOM 1487 C C . VAL A 1 187 ? -17.781 -14.495 -7.136 1.00 88.94 187 VAL A C 1
ATOM 1489 O O . VAL A 1 187 ? -18.825 -14.069 -6.643 1.00 88.94 187 VAL A O 1
ATOM 1492 N N . ASP A 1 188 ? -17.736 -14.936 -8.394 1.00 86.31 188 ASP A N 1
ATOM 1493 C CA . ASP A 1 188 ? -18.887 -14.927 -9.303 1.00 86.31 188 ASP A CA 1
ATOM 1494 C C . ASP A 1 188 ? -20.008 -15.863 -8.800 1.00 86.31 188 ASP A C 1
ATOM 1496 O O . ASP A 1 188 ? -21.187 -15.574 -9.006 1.00 86.31 188 ASP A O 1
ATOM 1500 N N . THR A 1 189 ? -19.661 -16.935 -8.071 1.00 85.62 189 THR A N 1
ATOM 1501 C CA . THR A 1 189 ? -20.623 -17.831 -7.391 1.00 85.62 189 THR A CA 1
ATOM 1502 C C . THR A 1 189 ? -21.119 -17.324 -6.030 1.00 85.62 189 THR A C 1
ATOM 1504 O O . THR A 1 189 ? -21.875 -18.026 -5.362 1.00 85.62 189 THR A O 1
ATOM 1507 N N . GLY A 1 190 ? -20.716 -16.121 -5.608 1.00 83.50 190 GLY A N 1
ATOM 1508 C CA . GLY A 1 190 ? -21.118 -15.522 -4.330 1.00 83.50 190 GLY A CA 1
ATOM 1509 C C . GLY A 1 190 ? -20.353 -16.045 -3.111 1.00 83.50 190 GLY A C 1
ATOM 1510 O O . GLY A 1 190 ? -20.746 -15.762 -1.983 1.00 83.50 190 GLY A O 1
ATOM 1511 N N . LYS A 1 191 ? -19.269 -16.806 -3.311 1.00 88.31 191 LYS A N 1
ATOM 1512 C CA . LYS A 1 191 ? -18.391 -17.255 -2.223 1.00 88.31 191 LYS A CA 1
ATOM 1513 C C . LYS A 1 191 ? -17.397 -16.167 -1.822 1.00 88.31 191 LYS A C 1
ATOM 1515 O O . LYS A 1 191 ? -17.035 -15.309 -2.626 1.00 88.31 191 LYS A O 1
ATOM 1520 N N . VAL A 1 192 ? -16.895 -16.262 -0.592 1.00 84.50 192 VAL A N 1
ATOM 1521 C CA . VAL A 1 192 ? -15.752 -15.464 -0.132 1.00 84.50 192 VAL A CA 1
ATOM 1522 C C . VAL A 1 192 ? -14.486 -16.029 -0.768 1.00 84.50 192 VAL A C 1
ATOM 1524 O O . VAL A 1 192 ? -14.147 -17.196 -0.557 1.00 84.50 192 VAL A O 1
ATOM 1527 N N . GLY A 1 193 ? -13.786 -15.214 -1.555 1.00 84.31 193 GLY A N 1
ATOM 1528 C CA . GLY A 1 193 ? -12.528 -15.615 -2.181 1.00 84.31 193 GLY A CA 1
ATOM 1529 C C . GLY A 1 193 ? -11.381 -15.572 -1.175 1.00 84.31 193 GLY A C 1
ATOM 1530 O O . GLY A 1 193 ? -10.947 -14.487 -0.800 1.00 84.31 193 GLY A O 1
ATOM 1531 N N . VAL A 1 194 ? -10.873 -16.730 -0.752 1.00 86.69 194 VAL A N 1
ATOM 1532 C CA . VAL A 1 194 ? -9.770 -16.834 0.214 1.00 86.69 194 VAL A CA 1
ATOM 1533 C C . VAL A 1 194 ? -8.462 -17.100 -0.513 1.00 86.69 194 VAL A C 1
ATOM 1535 O O . VAL A 1 194 ? -8.227 -18.195 -1.010 1.00 86.69 194 VAL A O 1
ATOM 1538 N N . VAL A 1 195 ? -7.583 -16.104 -0.564 1.00 86.88 195 VAL A N 1
ATOM 1539 C CA . VAL A 1 195 ? -6.245 -16.228 -1.144 1.00 86.88 195 VAL A CA 1
ATOM 1540 C C . VAL A 1 195 ? -5.262 -16.626 -0.046 1.00 86.88 195 VAL A C 1
ATOM 1542 O O . VAL A 1 195 ? -4.811 -15.796 0.748 1.00 86.88 195 VAL A O 1
ATOM 1545 N N . ALA A 1 196 ? -4.910 -17.907 -0.012 1.00 81.69 196 ALA A N 1
ATOM 1546 C CA . ALA A 1 196 ? -4.023 -18.485 0.993 1.00 81.69 196 ALA A CA 1
ATOM 1547 C C . ALA A 1 196 ? -2.756 -19.042 0.341 1.00 81.69 196 ALA A C 1
ATOM 1549 O O . ALA A 1 196 ? -2.765 -19.441 -0.819 1.00 81.69 196 ALA A O 1
ATOM 1550 N N . ALA A 1 197 ? -1.641 -19.067 1.069 1.00 75.00 197 ALA A N 1
ATOM 1551 C CA . ALA A 1 197 ? -0.414 -19.687 0.573 1.00 75.00 197 ALA A CA 1
ATOM 1552 C C . ALA A 1 197 ? -0.459 -21.181 0.895 1.00 75.00 197 ALA A C 1
ATOM 1554 O O . ALA A 1 197 ? -0.829 -21.523 2.015 1.00 75.00 197 ALA A O 1
ATOM 1555 N N . VAL A 1 198 ? -0.019 -22.044 -0.031 1.00 60.75 198 VAL A N 1
ATOM 1556 C CA . VAL A 1 198 ? -0.061 -23.520 0.126 1.00 60.75 198 VAL A CA 1
ATOM 1557 C C . VAL A 1 198 ? 0.578 -23.995 1.444 1.00 60.75 198 VAL A C 1
ATOM 1559 O O . VAL A 1 198 ? 0.163 -24.998 2.010 1.00 60.75 198 VAL A O 1
ATOM 1562 N N . HIS A 1 199 ? 1.541 -23.238 1.976 1.00 61.94 199 HIS A N 1
ATOM 1563 C CA . HIS A 1 199 ? 2.259 -23.569 3.210 1.00 61.94 199 HIS A CA 1
ATOM 1564 C C . HIS A 1 199 ? 2.396 -22.372 4.174 1.00 61.94 199 HIS A C 1
ATOM 1566 O O . HIS A 1 199 ? 3.365 -22.274 4.922 1.00 61.94 199 HIS A O 1
ATOM 1572 N N . GLY A 1 200 ? 1.500 -21.379 4.096 1.00 59.69 200 GLY A N 1
ATOM 1573 C CA . GLY A 1 200 ? 1.544 -20.198 4.977 1.00 59.69 200 GLY A CA 1
ATOM 1574 C C . GLY A 1 200 ? 2.689 -19.199 4.712 1.00 59.69 200 GLY A C 1
ATOM 1575 O O . GLY A 1 200 ? 2.802 -18.191 5.411 1.00 59.69 200 GLY A O 1
ATOM 1576 N N . PHE A 1 201 ? 3.514 -19.411 3.679 1.00 69.75 201 PHE A N 1
ATOM 1577 C CA . PHE A 1 201 ? 4.667 -18.559 3.362 1.00 69.75 201 PHE A CA 1
ATOM 1578 C C . PHE A 1 201 ? 4.296 -17.080 3.109 1.00 69.75 201 PHE A C 1
ATOM 1580 O O . PHE A 1 201 ? 3.357 -16.750 2.368 1.00 69.75 201 PHE A O 1
ATOM 1587 N N . GLY A 1 202 ? 5.076 -16.164 3.692 1.00 71.38 202 GLY A N 1
ATOM 1588 C CA . GLY A 1 202 ? 5.090 -14.743 3.327 1.00 71.38 202 GLY A CA 1
ATOM 1589 C C . GLY A 1 202 ? 5.798 -14.513 1.984 1.00 71.38 202 GLY A C 1
ATOM 1590 O O . GLY A 1 202 ? 6.590 -15.340 1.554 1.00 71.38 202 GLY A O 1
ATOM 1591 N N . GLY A 1 203 ? 5.502 -13.411 1.287 1.00 76.31 203 GLY A N 1
ATOM 1592 C CA . GLY A 1 203 ? 6.209 -13.054 0.042 1.00 76.31 203 GLY A CA 1
ATOM 1593 C C . GLY A 1 203 ? 5.836 -13.866 -1.211 1.00 76.31 203 GLY A C 1
ATOM 1594 O O . GLY A 1 203 ? 6.450 -13.686 -2.254 1.00 76.31 2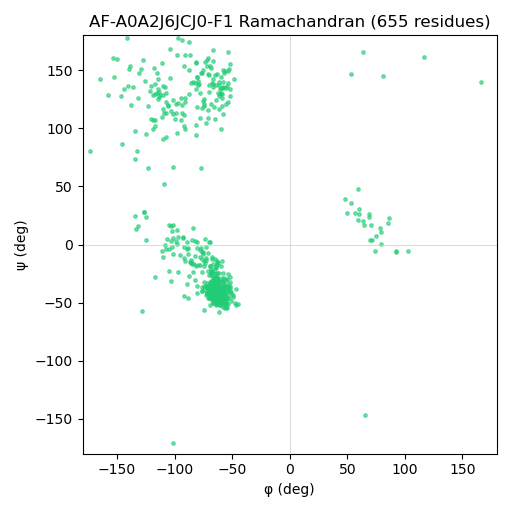03 GLY A O 1
ATOM 1595 N N . MET A 1 204 ? 4.811 -14.728 -1.153 1.00 83.69 204 MET A N 1
ATOM 1596 C CA . MET A 1 204 ? 4.319 -15.496 -2.317 1.00 83.69 204 MET A CA 1
ATOM 1597 C C . MET A 1 204 ? 3.440 -14.694 -3.296 1.00 83.69 204 MET A C 1
ATOM 1599 O O . MET A 1 204 ? 3.042 -15.219 -4.330 1.00 83.69 204 MET A O 1
ATOM 1603 N N . GLY A 1 205 ? 3.112 -13.438 -2.978 1.00 87.00 205 GLY A N 1
ATOM 1604 C CA . GLY A 1 205 ? 2.267 -12.591 -3.830 1.00 87.00 205 GLY A CA 1
ATOM 1605 C C . GLY A 1 205 ? 0.754 -12.740 -3.614 1.00 87.00 205 GLY A C 1
ATOM 1606 O O . GLY A 1 205 ? -0.009 -12.401 -4.509 1.00 87.00 205 GLY A O 1
ATOM 1607 N N . LYS A 1 206 ? 0.298 -13.209 -2.439 1.00 91.31 206 LYS A N 1
ATOM 1608 C CA . LYS A 1 206 ? -1.140 -13.303 -2.092 1.00 91.31 206 LYS A CA 1
ATOM 1609 C C . LYS A 1 206 ? -1.870 -11.964 -2.245 1.00 91.31 206 LYS A C 1
ATOM 1611 O O . LYS A 1 206 ? -2.841 -11.874 -2.987 1.00 91.31 206 LYS A O 1
ATOM 1616 N N . THR A 1 207 ? -1.354 -10.925 -1.587 1.00 90.88 207 THR A N 1
ATOM 1617 C CA . THR A 1 207 ? -1.890 -9.560 -1.666 1.00 90.88 207 THR A CA 1
ATOM 1618 C C . THR A 1 207 ? -1.830 -9.027 -3.092 1.00 90.88 207 THR A C 1
ATOM 1620 O O . THR A 1 207 ? -2.811 -8.483 -3.579 1.00 90.88 207 THR A O 1
ATOM 1623 N N . GLU A 1 208 ? -0.732 -9.263 -3.819 1.00 91.94 208 GLU A N 1
ATOM 1624 C CA . GLU A 1 208 ? -0.624 -8.857 -5.228 1.00 91.94 208 GLU A CA 1
ATOM 1625 C C . GLU A 1 208 ? -1.662 -9.546 -6.125 1.00 91.94 208 GLU A C 1
ATOM 1627 O O . GLU A 1 208 ? -2.227 -8.898 -7.002 1.00 91.94 208 GLU A O 1
ATOM 1632 N N . LEU A 1 209 ? -1.963 -10.829 -5.897 1.00 94.88 209 LEU A N 1
ATOM 1633 C CA . LEU A 1 209 ? -3.008 -11.554 -6.624 1.00 94.88 209 LEU A CA 1
ATOM 1634 C C . LEU A 1 209 ? -4.397 -10.956 -6.357 1.00 94.88 209 LEU A C 1
ATOM 1636 O O . LEU A 1 209 ? -5.158 -10.730 -7.298 1.00 94.88 209 LEU A O 1
ATOM 1640 N N . ALA A 1 210 ? -4.713 -10.681 -5.089 1.00 95.38 210 ALA A N 1
ATOM 1641 C CA . ALA A 1 210 ? -5.994 -10.110 -4.673 1.00 95.38 210 ALA A CA 1
ATOM 1642 C C . ALA A 1 210 ? -6.194 -8.690 -5.233 1.00 95.38 210 ALA A C 1
ATOM 1644 O O . ALA A 1 210 ? -7.226 -8.390 -5.837 1.00 95.38 210 ALA A O 1
ATOM 1645 N N . VAL A 1 211 ? -5.166 -7.844 -5.117 1.00 93.38 211 VAL A N 1
ATOM 1646 C CA . VAL A 1 211 ? -5.139 -6.485 -5.675 1.00 93.38 211 VAL A CA 1
ATOM 1647 C C . VAL A 1 211 ? -5.275 -6.529 -7.197 1.00 93.38 211 VAL A C 1
ATOM 1649 O O . VAL A 1 211 ? -6.064 -5.771 -7.764 1.00 93.38 211 VAL A O 1
ATOM 1652 N N . LYS A 1 212 ? -4.553 -7.431 -7.879 1.00 93.44 212 LYS A N 1
ATOM 1653 C CA . LYS A 1 212 ? -4.649 -7.605 -9.336 1.00 93.44 212 LYS A CA 1
ATOM 1654 C C . LYS A 1 212 ? -6.060 -7.996 -9.761 1.00 93.44 212 LYS A C 1
ATOM 1656 O O . LYS A 1 212 ? -6.587 -7.402 -10.698 1.00 93.44 212 LYS A O 1
ATOM 1661 N N . PHE A 1 213 ? -6.671 -8.952 -9.064 1.00 94.81 213 PHE A N 1
ATOM 1662 C CA . PHE A 1 213 ? -8.046 -9.377 -9.311 1.00 94.81 213 PHE A CA 1
ATOM 1663 C C . PHE A 1 213 ? -9.036 -8.213 -9.185 1.00 94.81 213 PHE A C 1
ATOM 1665 O O . PHE A 1 213 ? -9.813 -7.963 -10.108 1.00 94.81 213 PHE A O 1
ATOM 1672 N N . ALA A 1 214 ? -8.982 -7.481 -8.071 1.00 92.81 214 ALA A N 1
ATOM 1673 C CA . ALA A 1 214 ? -9.890 -6.372 -7.809 1.00 92.81 214 ALA A CA 1
ATOM 1674 C C . ALA A 1 214 ? -9.733 -5.241 -8.843 1.00 92.81 214 ALA A C 1
ATOM 1676 O O . ALA A 1 214 ? -10.730 -4.763 -9.383 1.00 92.81 214 ALA A O 1
ATOM 1677 N N . ASN A 1 215 ? -8.495 -4.889 -9.213 1.00 89.56 215 ASN A N 1
ATOM 1678 C CA . ASN A 1 215 ? -8.217 -3.898 -10.258 1.00 89.56 215 ASN A CA 1
ATOM 1679 C C . ASN A 1 215 ? -8.693 -4.351 -11.651 1.00 89.56 215 ASN A C 1
ATOM 1681 O O . ASN A 1 215 ? -9.306 -3.572 -12.380 1.00 89.56 215 ASN A O 1
ATOM 1685 N N . ASP A 1 216 ? -8.467 -5.613 -12.032 1.00 86.94 216 ASP A N 1
ATOM 1686 C CA . ASP A 1 216 ? -8.928 -6.152 -13.323 1.00 86.94 216 ASP A CA 1
ATOM 1687 C C . ASP A 1 216 ? -10.454 -6.132 -13.457 1.00 86.94 216 ASP A C 1
ATOM 1689 O O . ASP A 1 216 ? -10.999 -6.016 -14.560 1.00 86.94 216 ASP A O 1
ATOM 1693 N N . LYS A 1 217 ? -11.147 -6.261 -12.326 1.00 86.00 217 LYS A N 1
ATOM 1694 C CA . LYS A 1 217 ? -12.603 -6.315 -12.238 1.00 86.00 217 LYS A CA 1
ATOM 1695 C C . LYS A 1 217 ? -13.228 -4.996 -11.787 1.00 86.00 217 LYS A C 1
ATOM 1697 O O . LYS A 1 217 ? -14.450 -4.967 -11.682 1.00 86.00 217 LYS A O 1
ATOM 1702 N N . ALA A 1 218 ? -12.456 -3.917 -11.621 1.00 84.69 218 ALA A N 1
ATOM 1703 C CA . ALA A 1 218 ? -12.897 -2.633 -11.061 1.00 84.69 218 ALA A CA 1
ATOM 1704 C C . ALA A 1 218 ? -14.227 -2.117 -11.639 1.00 84.69 218 ALA A C 1
ATOM 1706 O O . ALA A 1 218 ? -15.084 -1.641 -10.906 1.00 84.69 218 ALA A O 1
ATOM 1707 N N . GLY A 1 219 ? -14.453 -2.296 -12.946 1.00 78.06 219 GLY A N 1
ATOM 1708 C CA . GLY A 1 219 ? -15.700 -1.890 -13.605 1.00 78.06 219 GLY A CA 1
ATOM 1709 C C . GLY A 1 219 ? -16.973 -2.633 -13.163 1.00 78.06 219 GLY A C 1
ATOM 1710 O O . GLY A 1 219 ? -18.058 -2.187 -13.513 1.00 78.06 219 GLY A O 1
ATOM 1711 N N . HIS A 1 220 ? -16.869 -3.745 -12.428 1.00 82.06 220 HIS A N 1
ATOM 1712 C CA . HIS A 1 220 ? -18.009 -4.443 -11.810 1.00 82.06 220 HIS A CA 1
ATOM 1713 C C . HIS A 1 220 ? -18.296 -3.940 -10.388 1.00 82.06 220 HIS A C 1
ATOM 1715 O O . HIS A 1 220 ? -19.356 -4.233 -9.832 1.00 82.06 220 HIS A O 1
ATOM 1721 N N . PHE A 1 221 ? -17.357 -3.195 -9.801 1.00 87.19 221 PHE A N 1
ATOM 1722 C CA . PHE A 1 221 ? -17.383 -2.798 -8.402 1.00 87.19 221 PHE A CA 1
ATOM 1723 C C . PHE A 1 221 ? -17.663 -1.304 -8.234 1.00 87.19 221 PHE A C 1
ATOM 1725 O O . PHE A 1 221 ? -16.915 -0.598 -7.571 1.00 87.19 221 PHE A O 1
ATOM 1732 N N . VAL A 1 222 ? -18.738 -0.808 -8.854 1.00 79.88 222 VAL A N 1
ATOM 1733 C CA . VAL A 1 222 ? -19.106 0.623 -8.844 1.00 79.88 222 VAL A CA 1
ATOM 1734 C C . VAL A 1 222 ? -19.389 1.150 -7.426 1.00 79.88 222 VAL A C 1
ATOM 1736 O O . VAL A 1 222 ? -19.201 2.334 -7.170 1.00 79.88 222 VAL A O 1
ATOM 1739 N N . GLY A 1 223 ? -19.767 0.274 -6.485 1.00 82.38 223 GLY A N 1
ATOM 1740 C CA . GLY A 1 223 ? -19.908 0.595 -5.058 1.00 82.38 223 GLY A CA 1
ATOM 1741 C C . GLY A 1 223 ? -18.576 0.791 -4.316 1.00 82.38 223 GLY A C 1
ATOM 1742 O O . GLY A 1 223 ? -18.575 1.104 -3.125 1.00 82.38 223 GLY A O 1
ATOM 1743 N N . GLY A 1 224 ? -17.450 0.607 -5.004 1.00 88.88 224 GLY A N 1
ATOM 1744 C CA . GLY A 1 224 ? -16.114 0.904 -4.509 1.00 88.88 224 GLY A CA 1
ATOM 1745 C C . GLY A 1 224 ? -15.198 -0.315 -4.377 1.00 88.88 224 GLY A C 1
ATOM 1746 O O . GLY A 1 224 ? -15.653 -1.464 -4.331 1.00 88.88 224 GLY A O 1
ATOM 1747 N N . LEU A 1 225 ? -13.892 -0.046 -4.306 1.00 92.19 225 LEU A N 1
ATOM 1748 C CA . LEU A 1 225 ? -12.836 -1.029 -4.042 1.00 92.19 225 LEU A CA 1
ATOM 1749 C C . LEU A 1 225 ? -12.127 -0.673 -2.738 1.00 92.19 225 LEU A C 1
ATOM 1751 O O . LEU A 1 225 ? -11.337 0.273 -2.693 1.00 92.19 225 LEU A O 1
ATOM 1755 N N . TRP A 1 226 ? -12.383 -1.446 -1.689 1.00 93.31 226 TRP A N 1
ATOM 1756 C CA . TRP A 1 226 ? -11.930 -1.099 -0.350 1.00 93.31 226 TRP A CA 1
ATOM 1757 C C . TRP A 1 226 ? -10.959 -2.130 0.202 1.00 93.31 226 TRP A C 1
ATOM 1759 O O . TRP A 1 226 ? -11.250 -3.320 0.182 1.00 93.31 226 TRP A O 1
ATOM 1769 N N . ASP A 1 227 ? -9.822 -1.666 0.697 1.00 92.62 227 ASP A N 1
ATOM 1770 C CA . ASP A 1 227 ? -8.770 -2.453 1.325 1.00 92.62 227 ASP A CA 1
ATOM 1771 C C . ASP A 1 227 ? -8.737 -2.189 2.833 1.00 92.62 227 ASP A C 1
ATOM 1773 O O . ASP A 1 227 ? -8.840 -1.043 3.285 1.00 92.62 227 ASP A O 1
ATOM 1777 N N . LEU A 1 228 ? -8.619 -3.256 3.613 1.00 90.44 228 LEU A N 1
ATOM 1778 C CA . LEU A 1 228 ? -8.605 -3.241 5.069 1.00 90.44 228 LEU A CA 1
ATOM 1779 C C . LEU A 1 228 ? -7.527 -4.195 5.571 1.00 90.44 228 LEU A C 1
ATOM 1781 O O . LEU A 1 228 ? -7.610 -5.402 5.347 1.00 90.44 228 LEU A O 1
ATOM 1785 N N . ASN A 1 229 ? -6.559 -3.670 6.323 1.00 87.81 229 ASN A N 1
ATOM 1786 C CA . ASN A 1 229 ? -5.622 -4.512 7.056 1.00 87.81 229 ASN A CA 1
ATOM 1787 C C . ASN A 1 229 ? -6.351 -5.187 8.227 1.00 87.81 229 ASN A C 1
ATOM 1789 O O . ASN A 1 229 ? -6.818 -4.519 9.148 1.00 87.81 229 ASN A O 1
ATOM 1793 N N . ALA A 1 230 ? -6.447 -6.509 8.177 1.00 89.50 230 ALA A N 1
ATOM 1794 C CA . ALA A 1 230 ? -7.168 -7.335 9.134 1.00 89.50 230 ALA A CA 1
ATOM 1795 C C . ALA A 1 230 ? -6.257 -7.977 10.199 1.00 89.50 230 ALA A C 1
ATOM 1797 O O . ALA A 1 230 ? -6.737 -8.756 11.026 1.00 89.50 230 ALA A O 1
ATOM 1798 N N . GLU A 1 231 ? -4.956 -7.677 10.191 1.00 86.31 231 GLU A N 1
ATOM 1799 C CA . GLU A 1 231 ? -3.988 -8.243 11.134 1.00 86.31 231 GLU A CA 1
ATOM 1800 C C . GLU A 1 231 ? -4.367 -7.917 12.587 1.00 86.31 231 GLU A C 1
ATOM 1802 O O . GLU A 1 231 ? -4.599 -6.765 12.945 1.00 86.31 231 GLU A O 1
ATOM 1807 N N . GLY A 1 232 ? -4.473 -8.949 13.429 1.00 82.19 232 GLY A N 1
ATOM 1808 C CA . GLY A 1 232 ? -4.833 -8.824 14.848 1.00 82.19 232 GLY A CA 1
ATOM 1809 C C . GLY A 1 232 ? -6.310 -8.514 15.142 1.00 82.19 232 GLY A C 1
ATOM 1810 O O . GLY A 1 232 ? -6.716 -8.533 16.308 1.00 82.19 232 GLY A O 1
ATOM 1811 N N . HIS A 1 233 ? -7.144 -8.267 14.127 1.00 87.56 233 HIS A N 1
ATOM 1812 C CA . HIS A 1 233 ? -8.571 -8.001 14.315 1.00 87.56 233 HIS A CA 1
ATOM 1813 C C . HIS A 1 233 ? -9.372 -9.288 14.550 1.00 87.56 233 HIS A C 1
ATOM 1815 O O . HIS A 1 233 ? -9.194 -10.290 13.864 1.00 87.56 233 HIS A O 1
ATOM 1821 N N . LYS A 1 234 ? -10.323 -9.241 15.495 1.00 87.88 234 LYS A N 1
ATOM 1822 C CA . LYS A 1 234 ? -11.128 -10.408 15.918 1.00 87.88 234 LYS A CA 1
ATOM 1823 C C . LYS A 1 234 ? -12.603 -10.357 15.507 1.00 87.88 234 LYS A C 1
ATOM 1825 O O . LYS A 1 234 ? -13.303 -11.355 15.653 1.00 87.88 234 LYS A O 1
ATOM 1830 N N . ALA A 1 235 ? -13.080 -9.212 15.019 1.00 91.44 235 ALA A N 1
ATOM 1831 C CA . ALA A 1 235 ? -14.473 -9.009 14.628 1.00 91.44 235 ALA A CA 1
ATOM 1832 C C . ALA A 1 235 ? -14.582 -8.169 13.345 1.00 91.44 235 ALA A C 1
ATOM 1834 O O . ALA A 1 235 ? -13.889 -7.158 13.203 1.00 91.44 235 ALA A O 1
ATOM 1835 N N . LEU A 1 236 ? -15.464 -8.583 12.427 1.00 93.12 236 LEU A N 1
ATOM 1836 C CA . LEU A 1 236 ? -15.614 -7.989 11.094 1.00 93.12 236 LEU A CA 1
ATOM 1837 C C . LEU A 1 236 ? -16.238 -6.599 11.141 1.00 93.12 236 LEU A C 1
ATOM 1839 O O . LEU A 1 236 ? -15.724 -5.697 10.492 1.00 93.12 236 LEU A O 1
ATOM 1843 N N . LEU A 1 237 ? -17.315 -6.397 11.905 1.00 93.00 237 LEU A N 1
ATOM 1844 C CA . LEU A 1 237 ? -17.987 -5.094 11.938 1.00 93.00 237 LEU A CA 1
ATOM 1845 C C . LEU A 1 237 ? -17.066 -3.975 12.467 1.00 93.00 237 LEU A C 1
ATOM 1847 O O . LEU A 1 237 ? -16.935 -2.972 11.769 1.00 93.00 237 LEU A O 1
ATOM 1851 N N . PRO A 1 238 ? -16.348 -4.133 13.601 1.00 88.94 238 PRO A N 1
ATOM 1852 C CA . PRO A 1 238 ? -15.358 -3.141 14.019 1.00 88.94 238 PRO A CA 1
ATOM 1853 C C . PRO A 1 238 ? -14.272 -2.876 12.971 1.00 88.94 238 PRO A C 1
ATOM 1855 O O . PRO A 1 238 ? -13.936 -1.718 12.742 1.00 88.94 238 PRO A O 1
ATOM 1858 N N . LEU A 1 239 ? -13.763 -3.922 12.303 1.00 90.50 239 LEU A N 1
ATOM 1859 C CA . LEU A 1 239 ? -12.773 -3.784 11.230 1.00 90.50 239 LEU A CA 1
ATOM 1860 C C . LEU A 1 239 ? -13.328 -2.981 10.043 1.00 90.50 239 LEU A C 1
ATOM 1862 O O . LEU A 1 239 ? -12.690 -2.044 9.579 1.00 90.50 239 LEU A O 1
ATOM 1866 N N . ILE A 1 240 ? -14.535 -3.302 9.580 1.00 92.88 240 ILE A N 1
ATOM 1867 C CA . ILE A 1 240 ? -15.217 -2.580 8.497 1.00 92.88 240 ILE A CA 1
ATOM 1868 C C . ILE A 1 240 ? -15.483 -1.127 8.900 1.00 92.88 240 ILE A C 1
ATOM 1870 O O . ILE A 1 240 ? -15.354 -0.223 8.078 1.00 92.88 240 ILE A O 1
ATOM 1874 N N . GLY A 1 241 ? -15.757 -0.884 10.183 1.00 87.00 241 GLY A N 1
ATOM 1875 C CA . GLY A 1 241 ? -15.866 0.450 10.765 1.00 87.00 241 GLY A CA 1
ATOM 1876 C C . GLY A 1 241 ? -14.649 1.346 10.503 1.00 87.00 241 GLY A C 1
ATOM 1877 O O . GLY A 1 241 ? -14.811 2.567 10.446 1.00 87.00 241 GLY A O 1
ATOM 1878 N N . ASN A 1 242 ? -13.457 0.786 10.265 1.00 83.25 242 ASN A N 1
ATOM 1879 C CA . ASN A 1 242 ? -12.256 1.561 9.930 1.00 83.25 242 ASN A CA 1
ATOM 1880 C C . ASN A 1 242 ? -12.351 2.268 8.564 1.00 83.25 242 ASN A C 1
ATOM 1882 O O . ASN A 1 242 ? -11.621 3.228 8.329 1.00 83.25 242 ASN A O 1
ATOM 1886 N N . LEU A 1 243 ? -13.287 1.877 7.687 1.00 84.06 243 LEU A N 1
ATOM 1887 C CA . LEU A 1 243 ? -13.547 2.592 6.430 1.00 84.06 243 LEU A CA 1
ATOM 1888 C C . LEU A 1 243 ? -14.331 3.894 6.610 1.00 84.06 243 LEU A C 1
ATOM 1890 O O . LEU A 1 243 ? -14.474 4.627 5.637 1.00 84.06 243 LEU A O 1
ATOM 1894 N N . THR A 1 244 ? -14.826 4.211 7.813 1.00 80.38 244 THR A N 1
ATOM 1895 C CA . THR A 1 244 ? -15.629 5.428 8.063 1.00 80.38 244 THR A CA 1
ATOM 1896 C C . THR A 1 244 ? -14.958 6.678 7.489 1.00 80.38 244 THR A C 1
ATOM 1898 O O . THR A 1 244 ? -15.611 7.455 6.796 1.00 80.38 244 THR A O 1
ATOM 1901 N N . LEU A 1 245 ? -13.646 6.827 7.716 1.00 67.00 245 LEU A N 1
ATOM 1902 C CA . LEU A 1 245 ? -12.873 7.962 7.214 1.00 67.00 245 LEU A CA 1
ATOM 1903 C C . LEU A 1 245 ? -12.695 7.913 5.690 1.00 67.00 245 LEU A C 1
ATOM 1905 O O . LEU A 1 245 ? -12.911 8.916 5.020 1.00 67.00 245 LEU A O 1
ATOM 1909 N N . ALA A 1 246 ? -12.336 6.749 5.142 1.00 69.81 246 ALA A N 1
ATOM 1910 C CA . ALA A 1 246 ? -12.120 6.570 3.703 1.00 69.81 246 ALA A CA 1
ATOM 1911 C C . ALA A 1 246 ? -13.405 6.773 2.878 1.00 69.81 246 ALA A C 1
ATOM 1913 O O . ALA A 1 246 ? -13.340 7.162 1.716 1.00 69.81 246 ALA A O 1
ATOM 1914 N N . LEU A 1 247 ? -14.565 6.516 3.484 1.00 74.38 247 LEU A N 1
ATOM 1915 C CA . LEU A 1 247 ? -15.886 6.713 2.893 1.00 74.38 247 LEU A CA 1
ATOM 1916 C C . LEU A 1 247 ? -16.483 8.094 3.187 1.00 74.38 247 LEU A C 1
ATOM 1918 O O . LEU A 1 247 ? -17.585 8.366 2.715 1.00 74.38 247 LEU A O 1
ATOM 1922 N N . GLU A 1 248 ? -15.798 8.944 3.956 1.00 71.12 248 GLU A N 1
ATOM 1923 C CA . GLU A 1 248 ? -16.286 10.271 4.362 1.00 71.12 248 GLU A CA 1
ATOM 1924 C C . GLU A 1 248 ? -17.678 10.222 5.026 1.00 71.12 248 GLU A C 1
ATOM 1926 O O . GLU A 1 248 ? -18.524 11.101 4.846 1.00 71.12 248 GLU A O 1
ATOM 1931 N N . ILE A 1 249 ? -17.949 9.163 5.795 1.00 72.81 249 ILE A N 1
ATOM 1932 C CA . ILE A 1 249 ? -19.241 8.988 6.463 1.00 72.81 249 ILE A CA 1
ATOM 1933 C C . ILE A 1 249 ? -19.314 9.947 7.646 1.00 72.81 249 ILE A C 1
ATOM 1935 O O . ILE A 1 249 ? -18.476 9.894 8.546 1.00 72.81 249 ILE A O 1
ATOM 1939 N N . GLN A 1 250 ? -20.362 10.776 7.678 1.00 65.12 250 GLN A N 1
ATOM 1940 C CA . GLN A 1 250 ? -20.646 11.634 8.828 1.00 65.12 250 GLN A CA 1
ATOM 1941 C C . GLN A 1 250 ? -20.733 10.808 10.107 1.00 65.12 250 GLN A C 1
ATOM 1943 O O . GLN A 1 250 ? -21.338 9.734 10.147 1.00 65.12 250 GLN A O 1
ATOM 1948 N N . GLU A 1 251 ? -20.117 11.306 11.166 1.00 57.09 251 GLU A N 1
ATOM 1949 C CA . GLU A 1 251 ? -20.032 10.564 12.410 1.00 57.09 251 GLU A CA 1
ATOM 1950 C C . GLU A 1 251 ? -21.380 10.413 13.101 1.00 57.09 251 GLU A C 1
ATOM 1952 O O . GLU A 1 251 ? -22.290 11.229 12.945 1.00 57.09 251 GLU A O 1
ATOM 1957 N N . SER A 1 252 ? -21.511 9.323 13.857 1.00 62.75 252 SER A N 1
ATOM 1958 C CA . SER A 1 252 ? -22.700 9.084 14.662 1.00 62.75 252 SER A CA 1
ATOM 1959 C C . SER A 1 252 ? -22.858 10.205 15.684 1.00 62.75 252 SER A C 1
ATOM 1961 O O . SER A 1 252 ? -21.887 10.612 16.317 1.00 62.75 252 SER A O 1
ATOM 1963 N N . ALA A 1 253 ? -24.097 10.646 15.898 1.00 48.06 253 ALA A N 1
ATOM 1964 C CA . ALA A 1 253 ? -24.457 11.567 16.973 1.00 48.06 253 ALA A CA 1
ATOM 1965 C C . ALA A 1 253 ? -24.380 10.923 18.380 1.00 48.06 253 ALA A C 1
ATOM 1967 O O . ALA A 1 253 ? -24.763 11.561 19.356 1.00 48.06 253 ALA A O 1
ATOM 1968 N N . SER A 1 254 ? -23.958 9.654 18.488 1.00 50.78 254 SER A N 1
ATOM 1969 C CA . SER A 1 254 ? -23.896 8.895 19.740 1.00 50.78 254 SER A CA 1
ATOM 1970 C C . SER A 1 254 ? -22.446 8.687 20.224 1.00 50.78 254 SER A C 1
ATOM 1972 O O . SER A 1 254 ? -21.672 8.025 19.527 1.00 50.78 254 SER A O 1
ATOM 1974 N N . PRO A 1 255 ? -22.101 9.136 21.450 1.00 43.81 255 PRO A N 1
ATOM 1975 C CA . PRO A 1 255 ? -20.777 8.977 22.071 1.00 43.81 255 PRO A CA 1
ATOM 1976 C C . PRO A 1 255 ? -20.357 7.536 22.329 1.00 43.81 255 PRO A C 1
ATOM 1978 O O . PRO A 1 255 ? -19.176 7.237 22.475 1.00 43.81 255 PRO A O 1
ATOM 1981 N N . THR A 1 256 ? -21.346 6.658 22.456 1.00 59.22 256 THR A N 1
ATOM 1982 C CA . THR A 1 256 ? -21.198 5.261 22.859 1.00 59.22 256 THR A CA 1
ATOM 1983 C C . THR A 1 256 ? -21.256 4.322 21.665 1.00 59.22 256 THR A C 1
ATOM 1985 O O . THR A 1 256 ? -21.469 3.121 21.840 1.00 59.22 256 THR A O 1
ATOM 1988 N N . GLU A 1 257 ? -21.077 4.855 20.451 1.00 71.94 257 GLU A N 1
ATOM 1989 C CA . GLU A 1 257 ? -21.063 4.035 19.255 1.00 71.94 257 GLU A CA 1
ATOM 1990 C C . GLU A 1 257 ? -19.973 2.962 19.357 1.00 71.94 257 GLU A C 1
ATOM 1992 O O . GLU A 1 257 ? -18.769 3.223 19.326 1.00 71.94 257 GLU A O 1
ATOM 1997 N N . THR A 1 258 ? -20.428 1.721 19.441 1.00 79.81 258 THR A N 1
ATOM 1998 C CA . THR A 1 258 ? -19.572 0.543 19.410 1.00 79.81 258 THR A CA 1
ATOM 1999 C C . THR A 1 258 ? -18.969 0.365 18.016 1.00 79.81 258 THR A C 1
ATOM 2001 O O . THR A 1 258 ? -19.567 0.739 17.003 1.00 79.81 258 THR A O 1
ATOM 2004 N N . GLY A 1 259 ? -17.803 -0.284 17.927 1.00 80.38 259 GLY A N 1
ATOM 2005 C CA . GLY A 1 259 ? -17.217 -0.640 16.628 1.00 80.38 259 GLY A CA 1
ATOM 2006 C C . GLY A 1 259 ? -18.179 -1.446 15.742 1.00 80.38 259 GLY A C 1
ATOM 2007 O O . GLY A 1 259 ? -18.158 -1.303 14.523 1.00 80.38 259 GLY A O 1
ATOM 2008 N N . GLU A 1 260 ? -19.076 -2.233 16.343 1.00 87.12 260 GLU A N 1
ATOM 2009 C CA . GLU A 1 260 ? -20.110 -2.969 15.611 1.00 87.12 260 GLU A CA 1
ATOM 2010 C C . GLU A 1 260 ? -21.130 -2.045 14.939 1.00 87.12 260 GLU A C 1
ATOM 2012 O O . GLU A 1 260 ? -21.396 -2.188 13.745 1.00 87.12 260 GLU A O 1
ATOM 2017 N N . GLN A 1 261 ? -21.663 -1.068 15.677 1.00 85.81 261 GLN A N 1
ATOM 2018 C CA . GLN A 1 261 ? -22.593 -0.067 15.143 1.00 85.81 261 GLN A CA 1
ATOM 2019 C C . GLN A 1 261 ? -21.938 0.765 14.035 1.00 85.81 261 GLN A C 1
ATOM 2021 O O . GLN A 1 261 ? -22.546 0.988 12.984 1.00 85.81 261 GLN A O 1
ATOM 2026 N N . ARG A 1 262 ? -20.666 1.139 14.216 1.00 85.62 262 ARG A N 1
ATOM 2027 C CA . ARG A 1 262 ? -19.885 1.829 13.183 1.00 85.62 262 ARG A CA 1
ATOM 2028 C C . ARG A 1 262 ? -19.762 0.985 11.913 1.00 85.62 262 ARG A C 1
ATOM 2030 O O . ARG A 1 262 ? -20.022 1.480 10.818 1.00 85.62 262 ARG A O 1
ATOM 2037 N N . GLY A 1 263 ? -19.426 -0.297 12.056 1.00 90.12 263 GLY A N 1
ATOM 2038 C CA . GLY A 1 263 ? -19.377 -1.248 10.945 1.00 90.12 263 GLY A CA 1
ATOM 2039 C C . GLY A 1 263 ? -20.701 -1.368 10.195 1.00 90.12 263 GLY A C 1
ATOM 2040 O O . GLY A 1 263 ? -20.719 -1.367 8.966 1.00 90.12 263 GLY A O 1
ATOM 2041 N N . GLN A 1 264 ? -21.824 -1.403 10.916 1.00 91.38 264 GLN A N 1
ATOM 2042 C CA . GLN A 1 264 ? -23.158 -1.448 10.310 1.00 91.38 264 GLN A CA 1
ATOM 2043 C C . GLN A 1 264 ? -23.466 -0.192 9.486 1.00 91.38 264 GLN A C 1
ATOM 2045 O O . GLN A 1 264 ? -24.015 -0.303 8.390 1.00 91.38 264 GLN A O 1
ATOM 2050 N N . ARG A 1 265 ? -23.082 1.000 9.965 1.00 89.38 265 ARG A N 1
ATOM 2051 C CA . ARG A 1 265 ? -23.236 2.242 9.189 1.00 89.38 265 ARG A CA 1
ATOM 2052 C C . ARG A 1 265 ? -22.393 2.235 7.922 1.00 89.38 265 ARG A C 1
ATOM 2054 O O . ARG A 1 265 ? -22.895 2.607 6.865 1.00 89.38 265 ARG A O 1
ATOM 2061 N N . VAL A 1 266 ? -21.146 1.775 8.017 1.00 90.44 266 VAL A N 1
ATOM 2062 C CA . VAL A 1 266 ? -20.276 1.606 6.847 1.00 90.44 266 VAL A CA 1
ATOM 2063 C C . VAL A 1 266 ? -20.922 0.674 5.822 1.00 90.44 266 VAL A C 1
ATOM 2065 O O . VAL A 1 266 ? -21.010 1.032 4.651 1.00 90.44 266 VAL A O 1
ATOM 2068 N N . LEU A 1 267 ? -21.438 -0.484 6.244 1.00 92.19 267 LEU A N 1
ATOM 2069 C CA . LEU A 1 267 ? -22.132 -1.407 5.339 1.00 92.19 267 LEU A CA 1
ATOM 2070 C C . LEU A 1 267 ? -23.367 -0.772 4.689 1.00 92.19 267 LEU A C 1
ATOM 2072 O O . LEU A 1 267 ? -23.593 -0.971 3.497 1.00 92.19 267 LEU A O 1
ATOM 2076 N N . ALA A 1 268 ? -24.145 0.011 5.440 1.00 90.69 268 ALA A N 1
ATOM 2077 C CA . ALA A 1 268 ? -25.304 0.718 4.902 1.00 90.69 268 ALA A CA 1
ATOM 2078 C C . ALA A 1 268 ? -24.910 1.750 3.828 1.00 90.69 268 ALA A C 1
ATOM 2080 O O . ALA A 1 268 ? -25.587 1.855 2.804 1.00 90.69 268 ALA A O 1
ATOM 2081 N N . GLU A 1 269 ? -23.806 2.474 4.023 1.00 88.69 269 GLU A N 1
ATOM 2082 C CA . GLU A 1 269 ? -23.287 3.412 3.022 1.00 88.69 269 GLU A CA 1
ATOM 2083 C C . GLU A 1 269 ? -22.747 2.684 1.784 1.00 88.69 269 GLU A C 1
ATOM 2085 O O . GLU A 1 269 ? -23.075 3.061 0.659 1.00 88.69 269 GLU A O 1
ATOM 2090 N N . LEU A 1 270 ? -21.984 1.601 1.961 1.00 89.94 270 LEU A N 1
ATOM 2091 C CA . LEU A 1 270 ? -21.503 0.785 0.842 1.00 89.94 270 LEU A CA 1
ATOM 2092 C C . LEU A 1 270 ? -22.664 0.221 0.017 1.00 89.94 270 LEU A C 1
ATOM 2094 O O . LEU A 1 270 ? -22.625 0.260 -1.214 1.00 89.94 270 LEU A O 1
ATOM 2098 N N . LYS A 1 271 ? -23.729 -0.235 0.685 1.00 90.19 271 LYS A N 1
ATOM 2099 C CA . LYS A 1 271 ? -24.956 -0.691 0.029 1.00 90.19 271 LYS A CA 1
ATOM 2100 C C . LYS A 1 271 ? -25.615 0.427 -0.771 1.00 90.19 271 LYS A C 1
ATOM 2102 O O . LYS A 1 271 ? -25.927 0.240 -1.941 1.00 90.19 271 LYS A O 1
ATOM 2107 N N . LYS A 1 272 ? -25.771 1.611 -0.178 1.00 87.19 272 LYS A N 1
ATOM 2108 C CA . LYS A 1 272 ? -26.326 2.786 -0.864 1.00 87.19 272 LYS A CA 1
ATOM 2109 C C . LYS A 1 272 ? -25.523 3.141 -2.122 1.00 87.19 272 LYS A C 1
ATOM 2111 O O . LYS A 1 272 ? -26.115 3.473 -3.148 1.00 87.19 272 LYS A O 1
ATOM 2116 N N . ARG A 1 273 ? -24.189 3.067 -2.069 1.00 84.69 273 ARG A N 1
ATOM 2117 C CA . ARG A 1 273 ? -23.318 3.294 -3.239 1.00 84.69 273 ARG A CA 1
ATOM 2118 C C . ARG A 1 273 ? -23.508 2.225 -4.311 1.00 84.69 273 ARG A C 1
ATOM 2120 O O . ARG A 1 273 ? -23.631 2.565 -5.485 1.00 84.69 273 ARG A O 1
ATOM 2127 N N . ALA A 1 274 ? -23.581 0.961 -3.904 1.00 84.62 274 ALA A N 1
ATOM 2128 C CA . ALA A 1 274 ? -23.850 -0.160 -4.797 1.00 84.62 274 ALA A CA 1
ATOM 2129 C C . ALA A 1 274 ? -25.213 -0.022 -5.510 1.00 84.62 274 ALA A C 1
ATOM 2131 O O . ALA A 1 274 ? -25.279 -0.143 -6.736 1.00 84.62 274 ALA A O 1
ATOM 2132 N N . ASP A 1 275 ? -26.269 0.332 -4.768 1.00 83.12 275 ASP A N 1
ATOM 2133 C CA . ASP A 1 275 ? -27.635 0.508 -5.282 1.00 83.12 275 ASP A CA 1
ATOM 2134 C C . ASP A 1 275 ? -27.744 1.689 -6.267 1.00 83.12 275 ASP A C 1
ATOM 2136 O O . ASP A 1 275 ? -28.391 1.578 -7.307 1.00 83.12 275 ASP A O 1
ATOM 2140 N N . ASN A 1 276 ? -27.075 2.813 -5.983 1.00 70.62 276 ASN A N 1
ATOM 2141 C CA . ASN A 1 276 ? -27.086 3.999 -6.852 1.00 70.62 276 ASN A CA 1
ATOM 2142 C C . ASN A 1 276 ? -26.306 3.808 -8.166 1.00 70.62 276 ASN A C 1
ATOM 2144 O O . ASN A 1 276 ? -26.527 4.552 -9.123 1.00 70.62 276 ASN A O 1
ATOM 2148 N N . GLY A 1 277 ? -25.363 2.863 -8.194 1.00 59.50 277 GLY A N 1
ATOM 2149 C CA . GLY A 1 277 ? -24.435 2.642 -9.305 1.00 59.50 277 GLY A CA 1
ATOM 2150 C C . GLY A 1 277 ? -24.705 1.396 -10.152 1.00 59.50 277 GLY A C 1
ATOM 2151 O O . GLY A 1 277 ? -23.881 1.099 -11.014 1.00 59.50 277 GLY A O 1
ATOM 2152 N N . GLU A 1 278 ? -25.795 0.654 -9.901 1.00 56.75 278 GLU A N 1
ATOM 2153 C CA . GLU A 1 278 ? -26.069 -0.669 -10.503 1.00 56.75 278 GLU A CA 1
ATOM 2154 C C . GLU A 1 278 ? -24.855 -1.630 -10.428 1.00 56.75 278 GLU A C 1
ATOM 2156 O O . GLU A 1 278 ? -24.552 -2.360 -11.374 1.00 56.75 278 GLU A O 1
ATOM 2161 N N . GLY A 1 279 ? -24.114 -1.622 -9.313 1.00 71.56 279 GLY A N 1
ATOM 2162 C CA . GLY A 1 279 ? -22.846 -2.351 -9.186 1.00 71.56 279 GLY A CA 1
ATOM 2163 C C . GLY A 1 279 ? -22.637 -2.985 -7.815 1.00 71.56 279 GLY A C 1
ATOM 2164 O O . GLY A 1 279 ? -23.464 -2.853 -6.923 1.00 71.56 279 GLY A O 1
ATOM 2165 N N . ARG A 1 280 ? -21.522 -3.701 -7.640 1.00 87.19 280 ARG A N 1
ATOM 2166 C CA . ARG A 1 280 ? -21.133 -4.299 -6.350 1.00 87.19 280 ARG A CA 1
ATOM 2167 C C . ARG A 1 280 ? -20.111 -3.421 -5.622 1.00 87.19 280 ARG A C 1
ATOM 2169 O O . ARG A 1 280 ? -19.474 -2.585 -6.250 1.00 87.19 280 ARG A O 1
ATOM 2176 N N . ALA A 1 281 ? -19.914 -3.624 -4.328 1.00 91.88 281 ALA A N 1
ATOM 2177 C CA . ALA A 1 281 ? -18.730 -3.174 -3.600 1.00 91.88 281 ALA A CA 1
ATOM 2178 C C . ALA A 1 281 ? -17.809 -4.377 -3.351 1.00 91.88 281 ALA A C 1
ATOM 2180 O O . ALA A 1 281 ? -18.298 -5.480 -3.092 1.00 91.88 281 ALA A O 1
ATOM 2181 N N . LEU A 1 282 ? -16.490 -4.183 -3.419 1.00 93.88 282 LEU A N 1
ATOM 2182 C CA . LEU A 1 282 ? -15.509 -5.195 -3.017 1.00 93.88 282 LEU A CA 1
ATOM 2183 C C . LEU A 1 282 ? -14.801 -4.750 -1.739 1.00 93.88 282 LEU A C 1
ATOM 2185 O O . LEU A 1 282 ? -14.258 -3.648 -1.697 1.00 93.88 282 LEU A O 1
ATOM 2189 N N . LEU A 1 283 ? -14.767 -5.629 -0.737 1.00 95.19 283 LEU A N 1
ATOM 2190 C CA . LEU A 1 283 ? -13.877 -5.514 0.415 1.00 95.19 283 LEU A CA 1
ATOM 2191 C C . LEU A 1 283 ? -12.751 -6.543 0.282 1.00 95.19 283 LEU A C 1
ATOM 2193 O O . LEU A 1 283 ? -13.004 -7.750 0.221 1.00 95.19 283 LEU A O 1
ATOM 2197 N N . LEU A 1 284 ? -11.517 -6.053 0.244 1.00 96.12 284 LEU A N 1
ATOM 2198 C CA . LEU A 1 284 ? -10.297 -6.821 0.412 1.00 96.12 284 LEU A CA 1
ATOM 2199 C C . LEU A 1 284 ? -9.899 -6.768 1.891 1.00 96.12 284 LEU A C 1
ATOM 2201 O O . LEU A 1 284 ? -9.563 -5.707 2.404 1.00 96.12 284 LEU A O 1
ATOM 2205 N N . LEU A 1 285 ? -9.953 -7.908 2.579 1.00 95.12 285 LEU A N 1
ATOM 2206 C CA . LEU A 1 285 ? -9.444 -8.046 3.944 1.00 95.12 285 LEU A CA 1
ATOM 2207 C C . LEU A 1 285 ? -8.039 -8.649 3.874 1.00 95.12 285 LEU A C 1
ATOM 2209 O O . LEU A 1 285 ? -7.877 -9.866 3.721 1.00 95.12 285 LEU A O 1
ATOM 2213 N N . ASP A 1 286 ? -7.024 -7.795 3.916 1.00 92.56 286 ASP A N 1
ATOM 2214 C CA . ASP A 1 286 ? -5.632 -8.202 3.775 1.00 92.56 286 ASP A CA 1
ATOM 2215 C C . ASP A 1 286 ? -5.051 -8.671 5.115 1.00 92.56 286 ASP A C 1
ATOM 2217 O O . ASP A 1 286 ? -5.289 -8.082 6.166 1.00 92.56 286 ASP A O 1
ATOM 2221 N N . ASN A 1 287 ? -4.252 -9.734 5.070 1.00 88.56 287 ASN A N 1
ATOM 2222 C CA . ASN A 1 287 ? -3.496 -10.275 6.195 1.00 88.56 287 ASN A CA 1
ATOM 2223 C C . ASN A 1 287 ? -4.337 -10.718 7.406 1.00 88.56 287 ASN A C 1
ATOM 2225 O O . ASN A 1 287 ? -3.998 -10.438 8.556 1.00 88.56 287 ASN A O 1
ATOM 2229 N N . ILE A 1 288 ? -5.405 -11.479 7.163 1.00 91.44 288 ILE A N 1
ATOM 2230 C CA . ILE A 1 288 ? -6.158 -12.122 8.246 1.00 91.44 288 ILE A CA 1
ATOM 2231 C C . ILE A 1 288 ? -5.236 -13.087 9.001 1.00 91.44 288 ILE A C 1
ATOM 2233 O O . ILE A 1 288 ? -4.772 -14.082 8.434 1.00 91.44 288 ILE A O 1
ATOM 2237 N N . SER A 1 289 ? -5.007 -12.801 10.284 1.00 89.62 289 SER A N 1
ATOM 2238 C CA . SER A 1 289 ? -4.225 -13.637 11.204 1.00 89.62 289 SER A CA 1
ATOM 2239 C C . SER A 1 289 ? -5.090 -14.419 12.199 1.00 89.62 289 SER A C 1
ATOM 2241 O O . SER A 1 289 ? -4.650 -15.444 12.707 1.00 89.62 289 SER A O 1
ATOM 2243 N N . GLU A 1 290 ? -6.314 -13.959 12.467 1.00 90.88 290 GLU A N 1
ATOM 2244 C CA . GLU A 1 290 ? -7.220 -14.527 13.471 1.00 90.88 290 GLU A CA 1
ATOM 2245 C C . GLU A 1 290 ? -8.320 -15.376 12.801 1.00 90.88 290 GLU A C 1
ATOM 2247 O O . GLU A 1 290 ? -9.188 -14.816 12.121 1.00 90.88 290 GLU A O 1
ATOM 2252 N N . PRO A 1 291 ? -8.375 -16.706 13.021 1.00 90.25 291 PRO A N 1
ATOM 2253 C CA . PRO A 1 291 ? -9.408 -17.566 12.429 1.00 90.25 291 PRO A CA 1
ATOM 2254 C C . PRO A 1 291 ? -10.839 -17.142 12.784 1.00 90.25 291 PRO A C 1
ATOM 2256 O O . PRO A 1 291 ? -11.767 -17.293 11.989 1.00 90.25 291 PRO A O 1
ATOM 2259 N N . ALA A 1 292 ? -11.020 -16.559 13.976 1.00 90.00 292 ALA A N 1
ATOM 2260 C CA . ALA A 1 292 ? -12.310 -16.084 14.466 1.00 90.00 292 ALA A CA 1
ATOM 2261 C C . ALA A 1 292 ? -12.969 -15.060 13.526 1.00 90.00 292 ALA A C 1
ATOM 2263 O O . ALA A 1 292 ? -14.199 -15.010 13.461 1.00 90.00 292 ALA A O 1
ATOM 2264 N N . LEU A 1 293 ? -12.178 -14.293 12.766 1.00 90.75 293 LEU A N 1
ATOM 2265 C CA . LEU A 1 293 ? -12.669 -13.250 11.867 1.00 90.75 293 LEU A CA 1
ATOM 2266 C C . LEU A 1 293 ? -13.486 -13.813 10.691 1.00 90.75 293 LEU A C 1
ATOM 2268 O O . LEU A 1 293 ? -14.398 -13.151 10.209 1.00 90.75 293 LEU A O 1
ATOM 2272 N N . LEU A 1 294 ? -13.206 -15.050 10.268 1.00 89.56 294 LEU A N 1
ATOM 2273 C CA . LEU A 1 294 ? -13.932 -15.756 9.202 1.00 89.56 294 LEU A CA 1
ATOM 2274 C C . LEU A 1 294 ? -14.864 -16.848 9.743 1.00 89.56 294 LEU A C 1
ATOM 2276 O O . LEU A 1 294 ? -15.292 -17.733 9.008 1.00 89.56 294 LEU A O 1
ATOM 2280 N N . SER A 1 295 ? -15.180 -16.801 11.037 1.00 89.31 295 SER A N 1
ATOM 2281 C CA . SER A 1 295 ? -16.092 -17.757 11.656 1.00 89.31 295 SER A CA 1
ATOM 2282 C C . SER A 1 295 ? -17.543 -17.556 11.210 1.00 89.31 295 SER A C 1
ATOM 2284 O O . SER A 1 295 ? -17.954 -16.470 10.789 1.00 89.31 295 SER A O 1
ATOM 2286 N N . ASN A 1 296 ? -18.353 -18.603 11.396 1.00 87.62 296 ASN A N 1
ATOM 2287 C CA . ASN A 1 296 ? -19.777 -18.593 11.071 1.00 87.62 296 ASN A CA 1
ATOM 2288 C C . ASN A 1 296 ? -20.536 -17.349 11.586 1.00 87.62 296 ASN A C 1
ATOM 2290 O O . ASN A 1 296 ? -21.227 -16.717 10.781 1.00 87.62 296 ASN A O 1
ATOM 2294 N N . PRO A 1 297 ? -20.415 -16.963 12.878 1.00 88.19 297 PRO A N 1
ATOM 2295 C CA . PRO A 1 297 ? -21.078 -15.775 13.411 1.00 88.19 297 PRO A CA 1
ATOM 2296 C C . PRO A 1 297 ? -20.649 -14.486 12.717 1.00 88.19 297 PRO A C 1
ATOM 2298 O O . PRO A 1 297 ? -21.502 -13.667 12.394 1.00 88.19 297 PRO A O 1
ATOM 2301 N N . GLN A 1 298 ? -19.349 -14.324 12.452 1.00 90.75 298 GLN A N 1
ATOM 2302 C CA . GLN A 1 298 ? -18.815 -13.122 11.818 1.00 90.75 298 GLN A CA 1
ATOM 2303 C C . GLN A 1 298 ? -19.319 -13.002 10.378 1.00 90.75 298 GLN A C 1
ATOM 2305 O O . GLN A 1 298 ? -19.903 -11.983 10.021 1.00 90.75 298 GLN A O 1
ATOM 2310 N N . LEU A 1 299 ? -19.204 -14.056 9.566 1.00 88.69 299 LEU A N 1
ATOM 2311 C CA . LEU A 1 299 ? -19.673 -14.030 8.175 1.00 88.69 299 LEU A CA 1
ATOM 2312 C C . LEU A 1 299 ? -21.192 -13.830 8.056 1.00 88.69 299 LEU A C 1
ATOM 2314 O O . LEU A 1 299 ? -21.663 -13.260 7.075 1.00 88.69 299 LEU A O 1
ATOM 2318 N N . ASN A 1 300 ? -21.972 -14.254 9.056 1.00 87.44 300 ASN A N 1
ATOM 2319 C CA . ASN A 1 300 ? -23.415 -14.002 9.086 1.00 87.44 300 ASN A CA 1
ATOM 2320 C C . ASN A 1 300 ? -23.761 -12.517 9.265 1.00 87.44 300 ASN A C 1
ATOM 2322 O O . ASN A 1 300 ? -24.833 -12.110 8.827 1.00 87.44 300 ASN A O 1
ATOM 2326 N N . THR A 1 301 ? -22.869 -11.707 9.850 1.00 85.75 301 THR A N 1
ATOM 2327 C CA . THR A 1 301 ? -23.101 -10.259 10.018 1.00 85.75 301 THR A CA 1
ATOM 2328 C C . THR A 1 301 ? -23.090 -9.485 8.703 1.00 85.75 301 THR A C 1
ATOM 2330 O O . THR A 1 301 ? -23.691 -8.418 8.622 1.00 85.75 301 THR A O 1
ATOM 2333 N N . LEU A 1 302 ? -22.426 -10.012 7.671 1.00 81.44 302 LEU A N 1
ATOM 2334 C CA . LEU A 1 302 ? -22.304 -9.337 6.380 1.00 81.44 302 LEU A CA 1
ATOM 2335 C C . LEU A 1 302 ? -23.484 -9.616 5.446 1.00 81.44 302 LEU A C 1
ATOM 2337 O O . LEU A 1 302 ? -23.668 -8.860 4.498 1.00 81.44 302 LEU A O 1
ATOM 2341 N N . HIS A 1 303 ? -24.300 -10.635 5.762 1.00 62.06 303 HIS A N 1
ATOM 2342 C CA . HIS A 1 303 ? -25.345 -11.212 4.909 1.00 62.06 303 HIS A CA 1
ATOM 2343 C C . HIS A 1 303 ? -24.802 -11.633 3.514 1.00 62.06 303 HIS A C 1
ATOM 2345 O O . HIS A 1 303 ? -23.871 -11.049 2.971 1.00 62.06 303 HIS A O 1
ATOM 2351 N N . HIS A 1 304 ? -25.329 -12.701 2.901 1.00 64.12 304 HIS A N 1
ATOM 2352 C CA . HIS A 1 304 ? -24.906 -13.118 1.543 1.00 64.12 304 HIS A CA 1
ATOM 2353 C C . HIS A 1 304 ? -25.528 -12.231 0.481 1.00 64.12 304 HIS A C 1
ATOM 2355 O O . HIS A 1 304 ? -26.401 -12.639 -0.283 1.00 64.12 304 HIS A O 1
ATOM 2361 N N . GLU A 1 305 ? -25.129 -10.974 0.498 1.00 69.75 305 GLU A N 1
ATOM 2362 C CA . GLU A 1 305 ? -25.746 -9.949 -0.304 1.00 69.75 305 GLU A CA 1
ATOM 2363 C C . GLU A 1 305 ? -25.095 -9.887 -1.682 1.00 69.75 305 GLU A C 1
ATOM 2365 O O . GLU A 1 305 ? -23.883 -9.740 -1.813 1.00 69.75 305 GLU A O 1
ATOM 2370 N N . ALA A 1 306 ? -25.908 -9.918 -2.737 1.00 79.44 306 ALA A N 1
ATOM 2371 C CA . ALA A 1 306 ? -25.409 -9.853 -4.110 1.00 79.44 306 ALA A CA 1
ATOM 2372 C C . ALA A 1 306 ? -24.663 -8.541 -4.438 1.00 79.44 306 ALA A C 1
ATOM 2374 O O . ALA A 1 306 ? -23.972 -8.482 -5.457 1.00 79.44 306 ALA A O 1
ATOM 2375 N N . TRP A 1 307 ? -24.814 -7.503 -3.604 1.00 88.50 307 TRP A N 1
ATOM 2376 C CA . TRP A 1 307 ? -24.146 -6.208 -3.744 1.00 88.50 307 TRP A CA 1
ATOM 2377 C C . TRP A 1 307 ? -22.746 -6.172 -3.111 1.00 88.50 307 TRP A C 1
ATOM 2379 O O . TRP A 1 307 ? -21.974 -5.279 -3.448 1.00 88.50 307 TRP A O 1
ATOM 2389 N N . LEU A 1 308 ? -22.383 -7.124 -2.242 1.00 91.19 308 LEU A N 1
ATOM 2390 C CA . LEU A 1 308 ? -21.103 -7.139 -1.529 1.00 91.19 308 LEU A CA 1
ATOM 2391 C C . LEU A 1 308 ? -20.242 -8.324 -1.971 1.00 91.19 308 LEU A C 1
ATOM 2393 O O . LEU A 1 308 ? -20.697 -9.457 -2.078 1.00 91.19 308 LEU A O 1
ATOM 2397 N N . THR A 1 309 ? -18.967 -8.071 -2.231 1.00 92.69 309 THR A N 1
ATOM 2398 C CA . THR A 1 309 ? -17.970 -9.089 -2.562 1.00 92.69 309 THR A CA 1
ATOM 2399 C C . THR A 1 309 ? -16.836 -9.043 -1.555 1.00 92.69 309 THR A C 1
ATOM 2401 O O . THR A 1 309 ? -16.297 -7.975 -1.280 1.00 92.69 309 THR A O 1
ATOM 2404 N N . LEU A 1 310 ? -16.449 -10.208 -1.039 1.00 93.62 310 LEU A N 1
ATOM 2405 C CA . LEU A 1 310 ? -15.351 -10.344 -0.088 1.00 93.62 310 LEU A CA 1
ATOM 2406 C C . LEU A 1 310 ? -14.210 -11.136 -0.716 1.00 93.62 310 LEU A C 1
ATOM 2408 O O . LEU A 1 310 ? -14.394 -12.268 -1.172 1.00 93.62 310 LEU A O 1
ATOM 2412 N N . VAL A 1 311 ? -13.024 -10.540 -0.696 1.00 95.81 311 VAL A N 1
ATOM 2413 C CA . VAL A 1 311 ? -11.760 -11.213 -0.986 1.00 95.81 311 VAL A CA 1
ATOM 2414 C C . VAL A 1 311 ? -10.885 -11.075 0.244 1.00 95.81 311 VAL A C 1
ATOM 2416 O O . VAL A 1 311 ? -10.826 -10.011 0.848 1.00 95.81 311 VAL A O 1
ATOM 2419 N N . VAL A 1 312 ? -10.211 -12.143 0.638 1.00 94.94 312 VAL A N 1
ATOM 2420 C CA . VAL A 1 312 ? -9.365 -12.132 1.828 1.00 94.94 312 VAL A CA 1
ATOM 2421 C C . VAL A 1 312 ? -8.001 -12.713 1.512 1.00 94.94 312 VAL A C 1
ATOM 2423 O O . VAL A 1 312 ? -7.889 -13.620 0.685 1.00 94.94 312 VAL A O 1
A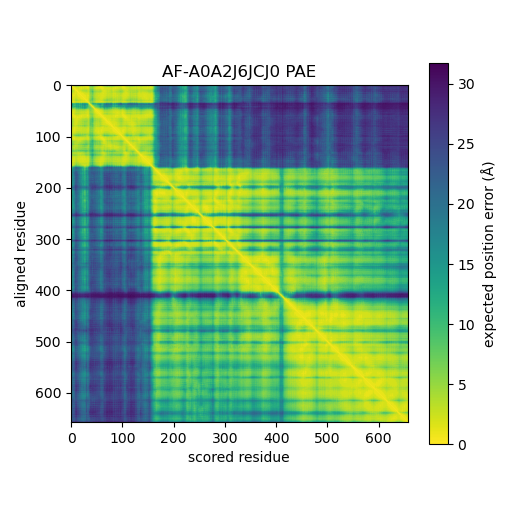TOM 2426 N N . THR A 1 313 ? -6.961 -12.224 2.177 1.00 93.88 313 THR A N 1
ATOM 2427 C CA . THR A 1 313 ? -5.631 -12.836 2.115 1.00 93.88 313 THR A CA 1
ATOM 2428 C C . THR A 1 313 ? -5.233 -13.325 3.498 1.00 93.88 313 THR A C 1
ATOM 2430 O O . THR A 1 313 ? -5.476 -12.668 4.511 1.00 93.88 313 THR A O 1
ATOM 2433 N N . THR A 1 314 ? -4.638 -14.513 3.569 1.00 91.38 314 THR A N 1
ATOM 2434 C CA . THR A 1 314 ? -4.265 -15.101 4.858 1.00 91.38 314 THR A CA 1
ATOM 2435 C C . THR A 1 314 ? -3.092 -16.069 4.740 1.00 91.38 314 THR A C 1
ATOM 2437 O O . THR A 1 314 ? -2.733 -16.534 3.654 1.00 91.38 314 THR A O 1
ATOM 2440 N N . ARG A 1 315 ? -2.443 -16.336 5.876 1.00 86.69 315 ARG A N 1
ATOM 2441 C CA . ARG A 1 315 ? -1.489 -17.443 6.038 1.00 86.69 315 ARG A CA 1
ATOM 2442 C C . ARG A 1 315 ? -2.140 -18.693 6.639 1.00 86.69 315 ARG A C 1
ATOM 2444 O O . ARG A 1 315 ? -1.484 -19.727 6.657 1.00 86.69 315 ARG A O 1
ATOM 2451 N N . LEU A 1 316 ? -3.383 -18.584 7.105 1.00 85.75 316 LEU A N 1
ATOM 2452 C CA . LEU A 1 316 ? -4.175 -19.690 7.632 1.00 85.75 316 LEU A CA 1
ATOM 2453 C C . LEU A 1 316 ? -4.524 -20.668 6.504 1.00 85.75 316 LEU A C 1
ATOM 2455 O O . LEU A 1 316 ? -4.822 -20.254 5.379 1.00 85.75 316 LEU A O 1
ATOM 2459 N N . GLY A 1 317 ? -4.455 -21.961 6.801 1.00 81.50 317 GLY A N 1
ATOM 2460 C CA . GLY A 1 317 ? -4.811 -23.026 5.871 1.00 81.50 317 GLY A CA 1
ATOM 2461 C C . GLY A 1 317 ? -6.298 -23.376 5.915 1.00 81.50 317 GLY A C 1
ATOM 2462 O O . GLY A 1 317 ? -7.045 -22.916 6.777 1.00 81.50 317 GLY A O 1
ATOM 2463 N N . GLU A 1 318 ? -6.724 -24.264 5.015 1.00 83.44 318 GLU A N 1
ATOM 2464 C CA . GLU A 1 318 ? -8.097 -24.803 4.996 1.00 83.44 318 GLU A CA 1
ATOM 2465 C C . GLU A 1 318 ? -8.468 -25.509 6.310 1.00 83.44 318 GLU A C 1
ATOM 2467 O O . GLU A 1 318 ? -9.615 -25.474 6.740 1.00 83.44 318 GLU A O 1
ATOM 2472 N N . HIS A 1 319 ? -7.494 -26.114 6.995 1.00 81.62 319 HIS A N 1
ATOM 2473 C CA . HIS A 1 319 ? -7.720 -26.758 8.290 1.00 81.62 319 HIS A CA 1
ATOM 2474 C C . HIS A 1 319 ? -8.006 -25.766 9.426 1.00 81.62 319 HIS A C 1
ATOM 2476 O O . HIS A 1 319 ? -8.683 -26.128 10.386 1.00 81.62 319 HIS A O 1
ATOM 2482 N N . ASP A 1 320 ? -7.517 -24.530 9.313 1.00 81.44 320 ASP A N 1
ATOM 2483 C CA . ASP A 1 320 ? -7.716 -23.482 10.319 1.00 81.44 320 ASP A CA 1
ATOM 2484 C C . ASP A 1 320 ? -9.072 -22.774 10.148 1.00 81.44 320 ASP A C 1
ATOM 2486 O O . ASP A 1 320 ? -9.543 -22.078 11.048 1.00 81.44 320 ASP A O 1
ATOM 2490 N N . LEU A 1 321 ? -9.698 -22.937 8.980 1.00 82.81 321 LEU A N 1
ATOM 2491 C CA . LEU A 1 321 ? -10.848 -22.171 8.516 1.00 82.81 321 LEU A CA 1
ATOM 2492 C C . LEU A 1 321 ? -11.911 -23.115 7.935 1.00 82.81 321 LEU A C 1
ATOM 2494 O O . LEU A 1 321 ? -11.853 -23.508 6.775 1.00 82.81 321 LEU A O 1
ATOM 2498 N N . SER A 1 322 ? -12.917 -23.456 8.739 1.00 72.06 322 SER A N 1
ATOM 2499 C CA . SER A 1 322 ? -13.959 -24.419 8.359 1.00 72.06 322 SER A CA 1
ATOM 2500 C C . SER A 1 322 ? -15.302 -23.732 8.084 1.00 72.06 322 SER A C 1
ATOM 2502 O O . SER A 1 322 ? -16.106 -23.570 9.004 1.00 72.06 322 SER A O 1
ATOM 2504 N N . ASP A 1 323 ? -15.568 -23.368 6.824 1.00 82.81 323 ASP A N 1
ATOM 2505 C CA . ASP A 1 323 ? -16.870 -22.852 6.368 1.00 82.81 323 ASP A CA 1
ATOM 2506 C C . ASP A 1 323 ? -17.055 -23.038 4.841 1.00 82.81 323 ASP A C 1
ATOM 2508 O O . ASP A 1 323 ? -16.209 -22.622 4.049 1.00 82.81 323 ASP A O 1
ATOM 2512 N N . ASP A 1 324 ? -18.178 -23.629 4.410 1.00 84.94 324 ASP A N 1
ATOM 2513 C CA . ASP A 1 324 ? -18.480 -23.960 2.999 1.00 84.94 324 ASP A CA 1
ATOM 2514 C C . ASP A 1 324 ? -18.578 -22.737 2.065 1.00 84.94 324 ASP A C 1
ATOM 2516 O O . ASP A 1 324 ? -18.524 -22.854 0.828 1.00 84.94 324 ASP A O 1
ATOM 2520 N N . ARG A 1 325 ? -18.743 -21.548 2.653 1.00 88.12 325 ARG A N 1
ATOM 2521 C CA . ARG A 1 325 ? -18.814 -20.257 1.958 1.00 88.12 325 ARG A CA 1
ATOM 2522 C C . ARG A 1 325 ? -17.447 -19.748 1.531 1.00 88.12 325 ARG A C 1
ATOM 2524 O O . ARG A 1 325 ? -17.376 -18.860 0.680 1.00 88.12 325 ARG A O 1
ATOM 2531 N N . LEU A 1 326 ? -16.382 -20.289 2.113 1.00 90.50 326 LEU A N 1
ATOM 2532 C CA . LEU A 1 326 ? -15.012 -19.960 1.764 1.00 90.50 326 LEU A CA 1
ATOM 2533 C C . LEU A 1 326 ? -14.599 -20.758 0.526 1.00 90.50 326 LEU A C 1
ATOM 2535 O O . LEU A 1 326 ? -14.843 -21.959 0.410 1.00 90.50 326 LEU A O 1
ATOM 2539 N N . ALA A 1 327 ? -13.977 -20.078 -0.428 1.00 91.94 327 ALA A N 1
ATOM 2540 C CA . ALA A 1 327 ? -13.384 -20.696 -1.601 1.00 91.94 327 ALA A CA 1
ATOM 2541 C C . ALA A 1 327 ? -11.886 -20.409 -1.610 1.00 91.94 327 ALA A C 1
ATOM 2543 O O . ALA A 1 327 ? -11.464 -19.284 -1.884 1.00 91.94 327 ALA A O 1
ATOM 2544 N N . PHE A 1 328 ? -11.093 -21.434 -1.313 1.00 91.94 328 PHE A N 1
ATOM 2545 C CA . PHE A 1 328 ? -9.647 -21.311 -1.226 1.00 91.94 328 PHE A CA 1
ATOM 2546 C C . PHE A 1 328 ? -8.995 -21.287 -2.606 1.00 91.94 328 PHE A C 1
ATOM 2548 O O . PHE A 1 328 ? -9.233 -22.129 -3.474 1.00 91.94 328 PHE A O 1
ATOM 2555 N N . VAL A 1 329 ? -8.137 -20.292 -2.793 1.00 92.00 329 VAL A N 1
ATOM 2556 C CA . VAL A 1 329 ? -7.241 -20.136 -3.929 1.00 92.00 329 VAL A CA 1
ATOM 2557 C C . VAL A 1 329 ? -5.827 -20.204 -3.383 1.00 92.00 329 VAL A C 1
ATOM 2559 O O . VAL A 1 329 ? -5.311 -19.256 -2.791 1.00 92.00 329 VAL A O 1
ATOM 2562 N N . SER A 1 330 ? -5.219 -21.366 -3.574 1.00 88.94 330 SER A N 1
ATOM 2563 C CA . SER A 1 330 ? -3.869 -21.658 -3.125 1.00 88.94 330 SER A CA 1
ATOM 2564 C C . SER A 1 330 ? -2.829 -20.955 -4.003 1.00 88.94 330 SER A C 1
ATOM 2566 O O . SER A 1 330 ? -2.753 -21.209 -5.207 1.00 88.94 330 SER A O 1
ATOM 2568 N N . VAL A 1 331 ? -2.004 -20.105 -3.398 1.00 86.38 331 VAL A N 1
ATOM 2569 C CA . VAL A 1 331 ? -0.875 -19.420 -4.034 1.00 86.38 331 VAL A CA 1
ATOM 2570 C C . VAL A 1 331 ? 0.416 -20.136 -3.657 1.00 86.38 331 VAL A C 1
ATOM 2572 O O . VAL A 1 331 ? 0.826 -20.123 -2.494 1.00 86.38 331 VAL A O 1
ATOM 2575 N N . ASP A 1 332 ? 1.048 -20.762 -4.644 1.00 84.62 332 ASP A N 1
ATOM 2576 C CA . ASP A 1 332 ? 2.345 -21.433 -4.486 1.00 84.62 332 ASP A CA 1
ATOM 2577 C C . ASP A 1 332 ? 3.498 -20.580 -5.041 1.00 84.62 332 ASP A C 1
ATOM 2579 O O . ASP A 1 332 ? 3.281 -19.429 -5.411 1.00 84.62 332 ASP A O 1
ATOM 2583 N N . SER A 1 333 ? 4.713 -21.112 -5.140 1.00 86.00 333 SER A N 1
ATOM 2584 C CA . SER A 1 333 ? 5.794 -20.565 -5.964 1.00 86.00 333 SER A CA 1
ATOM 2585 C C . SER A 1 333 ? 5.354 -20.328 -7.418 1.00 86.00 333 SER A C 1
ATOM 2587 O O . SER A 1 333 ? 4.422 -20.952 -7.926 1.00 86.00 333 SER A O 1
ATOM 2589 N N . LEU A 1 334 ? 6.029 -19.406 -8.109 1.00 88.56 334 LEU A N 1
ATOM 2590 C CA . LEU A 1 334 ? 5.817 -19.186 -9.539 1.00 88.56 334 LEU A CA 1
ATOM 2591 C C . LEU A 1 334 ? 6.234 -20.419 -10.347 1.00 88.56 334 LEU A C 1
ATOM 2593 O O . LEU A 1 334 ? 7.228 -21.078 -10.031 1.00 88.56 334 LEU A O 1
ATOM 2597 N N . SER A 1 335 ? 5.511 -20.678 -11.440 1.00 91.31 335 SER A N 1
ATOM 2598 C CA . SER A 1 335 ? 5.954 -21.648 -12.441 1.00 91.31 335 SER A CA 1
ATOM 2599 C C . SER A 1 335 ? 7.329 -21.236 -12.994 1.00 91.31 335 SER A C 1
ATOM 2601 O O . SER A 1 335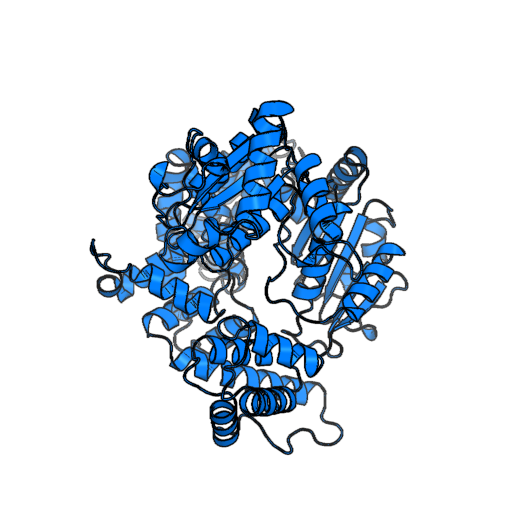 ? 7.614 -20.035 -13.067 1.00 91.31 335 SER A O 1
ATOM 2603 N N . PRO A 1 336 ? 8.187 -22.177 -13.432 1.00 91.81 336 PRO A N 1
ATOM 2604 C CA . PRO A 1 336 ? 9.498 -21.826 -13.976 1.00 91.81 336 PRO A CA 1
ATOM 2605 C C . PRO A 1 336 ? 9.430 -20.805 -15.122 1.00 91.81 336 PRO A C 1
ATOM 2607 O O . PRO A 1 336 ? 10.258 -19.901 -15.199 1.00 91.81 336 PRO A O 1
ATOM 2610 N N . SER A 1 337 ? 8.404 -20.900 -15.972 1.00 91.56 337 SER A N 1
ATOM 2611 C CA . SER A 1 337 ? 8.154 -19.944 -17.053 1.00 91.56 337 SER A CA 1
ATOM 2612 C C . SER A 1 337 ? 7.746 -18.562 -16.545 1.00 91.56 337 SER A C 1
ATOM 2614 O O . SER A 1 337 ? 8.247 -17.560 -17.046 1.00 91.56 337 SER A O 1
ATOM 2616 N N . ASP A 1 338 ? 6.866 -18.479 -15.543 1.00 93.00 338 ASP A N 1
ATOM 2617 C CA . ASP A 1 338 ? 6.441 -17.187 -14.993 1.00 93.00 338 ASP A CA 1
ATOM 2618 C C . ASP A 1 338 ? 7.563 -16.515 -14.201 1.00 93.00 338 ASP A C 1
ATOM 2620 O O . ASP A 1 338 ? 7.749 -15.306 -14.302 1.00 93.00 338 ASP A O 1
ATOM 2624 N N . ALA A 1 339 ? 8.350 -17.292 -13.457 1.00 93.88 339 ALA A N 1
ATOM 2625 C CA . ALA A 1 339 ? 9.527 -16.809 -12.745 1.00 93.88 339 ALA A CA 1
ATOM 2626 C C . ALA A 1 339 ? 10.605 -16.291 -13.713 1.00 93.88 339 ALA A C 1
ATOM 2628 O O . ALA A 1 339 ? 11.162 -15.216 -13.497 1.00 93.88 339 ALA A O 1
ATOM 2629 N N . LEU A 1 340 ? 10.850 -16.995 -14.823 1.00 93.75 340 LEU A N 1
ATOM 2630 C CA . LEU A 1 340 ? 11.743 -16.515 -15.879 1.00 93.75 340 LEU A CA 1
ATOM 2631 C C . LEU A 1 340 ? 11.211 -15.226 -16.521 1.00 93.75 340 LEU A C 1
ATOM 2633 O O . LEU A 1 340 ? 11.965 -14.272 -16.706 1.00 93.75 340 LEU A O 1
ATOM 2637 N N . ASN A 1 341 ? 9.907 -15.166 -16.804 1.00 92.69 341 ASN A N 1
ATOM 2638 C CA . ASN A 1 341 ? 9.258 -13.960 -17.315 1.00 92.69 341 ASN A CA 1
ATOM 2639 C C . ASN A 1 341 ? 9.358 -12.790 -16.329 1.00 92.69 341 ASN A C 1
ATOM 2641 O O . ASN A 1 341 ? 9.505 -11.648 -16.766 1.00 92.69 341 ASN A O 1
ATOM 2645 N N . LEU A 1 342 ? 9.312 -13.046 -15.016 1.00 93.06 342 LEU A N 1
ATOM 2646 C CA . LEU A 1 342 ? 9.550 -12.020 -14.001 1.00 93.06 342 LEU A CA 1
ATOM 2647 C C . LEU A 1 342 ? 10.962 -11.447 -14.137 1.00 93.06 342 LEU A C 1
ATOM 2649 O O . LEU A 1 342 ? 11.108 -10.230 -14.237 1.00 93.06 342 LEU A O 1
ATOM 2653 N N . ILE A 1 343 ? 11.982 -12.310 -14.222 1.00 93.81 343 ILE A N 1
ATOM 2654 C CA . ILE A 1 343 ? 13.372 -11.887 -14.449 1.00 93.81 343 ILE A CA 1
ATOM 2655 C C . ILE A 1 343 ? 13.472 -11.047 -15.721 1.00 93.81 343 ILE A C 1
ATOM 2657 O O . ILE A 1 343 ? 13.995 -9.931 -15.677 1.00 93.81 343 ILE A O 1
ATOM 2661 N N . LEU A 1 344 ? 12.915 -11.541 -16.827 1.00 90.88 344 LEU A N 1
ATOM 2662 C CA . LEU A 1 344 ? 12.948 -10.874 -18.124 1.00 90.88 344 LEU A CA 1
ATOM 2663 C C . LEU A 1 344 ? 12.290 -9.487 -18.079 1.00 90.88 344 LEU A C 1
ATOM 2665 O O . LEU A 1 344 ? 12.853 -8.518 -18.581 1.00 90.88 344 LEU A O 1
ATOM 2669 N N . LYS A 1 345 ? 11.133 -9.355 -17.420 1.00 89.81 345 LYS A N 1
ATOM 2670 C CA . LYS A 1 345 ? 10.379 -8.093 -17.308 1.00 89.81 345 LYS A CA 1
ATOM 2671 C C . LYS A 1 345 ? 11.134 -7.009 -16.533 1.00 89.81 345 LYS A C 1
ATOM 2673 O O . LYS A 1 345 ? 10.789 -5.828 -16.655 1.00 89.81 345 LYS A O 1
ATOM 2678 N N . HIS A 1 346 ? 12.124 -7.391 -15.730 1.00 89.56 346 HIS A N 1
ATOM 2679 C CA . HIS A 1 346 ? 13.005 -6.471 -15.015 1.00 89.56 346 HIS A CA 1
ATOM 2680 C C . HIS A 1 346 ? 14.282 -6.112 -15.782 1.00 89.56 346 HIS A C 1
ATOM 2682 O O . HIS A 1 346 ? 14.931 -5.140 -15.410 1.00 89.56 346 HIS A O 1
ATOM 2688 N N . GLN A 1 347 ? 14.609 -6.814 -16.870 1.00 89.06 347 GLN A N 1
ATOM 2689 C CA . GLN A 1 347 ? 15.762 -6.466 -17.700 1.00 89.06 347 GLN A CA 1
ATOM 2690 C C . GLN A 1 347 ? 15.512 -5.180 -18.505 1.00 89.06 347 GLN A C 1
ATOM 2692 O O . GLN A 1 347 ? 14.356 -4.864 -18.824 1.00 89.06 347 GLN A O 1
ATOM 2697 N N . PRO A 1 348 ? 16.568 -4.433 -18.880 1.00 82.81 348 PRO A N 1
ATOM 2698 C CA . PRO A 1 348 ? 16.437 -3.265 -19.745 1.00 82.81 348 PRO A CA 1
ATOM 2699 C C . PRO A 1 348 ? 15.687 -3.598 -21.041 1.00 82.81 348 PRO A C 1
ATOM 2701 O O . PRO A 1 348 ? 16.058 -4.502 -21.784 1.00 82.81 348 PRO A O 1
ATOM 2704 N N . GLY A 1 349 ? 14.591 -2.883 -21.304 1.00 80.81 349 GLY A N 1
ATOM 2705 C CA . GLY A 1 349 ? 13.743 -3.128 -22.476 1.00 80.81 349 GLY A CA 1
ATOM 2706 C C . GLY A 1 349 ? 12.940 -4.436 -22.447 1.00 80.81 349 GLY A C 1
ATOM 2707 O O . GLY A 1 349 ? 12.242 -4.722 -23.415 1.00 80.81 349 GLY A O 1
ATOM 2708 N N . GLY A 1 350 ? 12.995 -5.214 -21.360 1.00 84.75 350 GLY A N 1
ATOM 2709 C CA . GLY A 1 350 ? 12.258 -6.473 -21.225 1.00 84.75 350 GLY A CA 1
ATOM 2710 C C . GLY A 1 350 ? 12.758 -7.594 -22.138 1.00 84.75 350 GLY A C 1
ATOM 2711 O O . GLY A 1 350 ? 11.979 -8.475 -22.494 1.00 84.75 350 GLY A O 1
ATOM 2712 N N . VAL A 1 351 ? 14.021 -7.535 -22.567 1.00 84.75 351 VAL A N 1
ATOM 2713 C CA . VAL A 1 351 ? 14.627 -8.486 -23.507 1.00 84.75 351 VAL A CA 1
ATOM 2714 C C . VAL A 1 351 ? 16.051 -8.833 -23.086 1.00 84.75 351 VAL A C 1
ATOM 2716 O O . VAL A 1 351 ? 16.751 -8.012 -22.495 1.00 84.75 351 VAL A O 1
ATOM 2719 N N . TRP A 1 352 ? 16.503 -10.039 -23.430 1.00 86.12 352 TRP A N 1
ATOM 2720 C CA . TRP A 1 352 ? 17.919 -10.384 -23.343 1.00 86.12 352 TRP A CA 1
ATOM 2721 C C . TRP A 1 352 ? 18.699 -9.779 -24.521 1.00 86.12 352 TRP A C 1
ATOM 2723 O O . TRP A 1 352 ? 18.155 -9.695 -25.628 1.00 86.12 352 TRP A O 1
ATOM 2733 N N . PRO A 1 353 ? 19.976 -9.393 -24.344 1.00 85.31 353 PRO A N 1
ATOM 2734 C CA . PRO A 1 353 ? 20.809 -8.958 -25.460 1.00 85.31 353 PRO A CA 1
ATOM 2735 C C . PRO A 1 353 ? 20.927 -10.061 -26.519 1.00 85.31 353 PRO A C 1
ATOM 2737 O O . PRO A 1 353 ? 21.286 -11.193 -26.207 1.00 85.31 353 PRO A O 1
ATOM 2740 N N . THR A 1 354 ? 20.681 -9.740 -27.793 1.00 86.69 354 THR A N 1
ATOM 2741 C CA . THR A 1 354 ? 20.633 -10.732 -28.887 1.00 86.69 354 THR A CA 1
ATOM 2742 C C . THR A 1 354 ? 21.883 -11.611 -28.971 1.00 86.69 354 THR A C 1
ATOM 2744 O O . THR A 1 354 ? 21.788 -12.787 -29.304 1.00 86.69 354 THR A O 1
ATOM 2747 N N . ALA A 1 355 ? 23.054 -11.054 -28.651 1.00 87.06 355 ALA A N 1
ATOM 2748 C CA . ALA A 1 355 ? 24.325 -11.772 -28.690 1.00 87.06 355 ALA A CA 1
ATOM 2749 C C . ALA A 1 355 ? 24.448 -12.870 -27.617 1.00 87.06 355 ALA A C 1
ATOM 2751 O O . ALA A 1 355 ? 25.194 -13.823 -27.817 1.00 87.06 355 ALA A O 1
ATOM 2752 N N . THR A 1 356 ? 23.741 -12.739 -26.492 1.00 87.62 356 THR A N 1
ATOM 2753 C CA . THR A 1 356 ? 23.864 -13.620 -25.318 1.00 87.62 356 THR A CA 1
ATOM 2754 C C . THR A 1 356 ? 22.539 -14.243 -24.887 1.00 87.62 356 THR A C 1
ATOM 2756 O O . THR A 1 356 ? 22.516 -14.985 -23.910 1.00 87.62 356 THR A O 1
ATOM 2759 N N . ALA A 1 357 ? 21.451 -14.003 -25.626 1.00 88.44 357 ALA A N 1
ATOM 2760 C CA . ALA A 1 357 ? 20.090 -14.359 -25.232 1.00 88.44 357 ALA A CA 1
ATOM 2761 C C . ALA A 1 357 ? 19.932 -15.821 -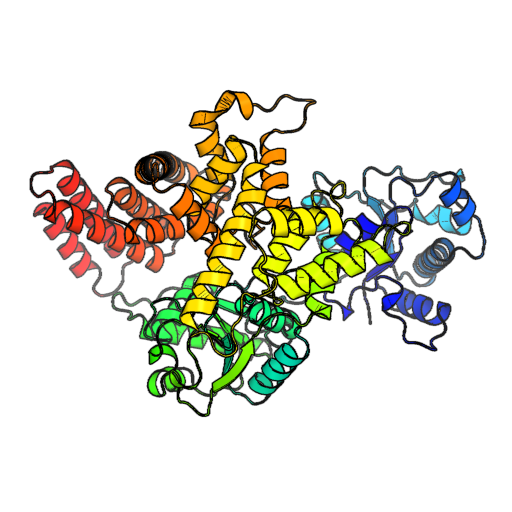24.795 1.00 88.44 357 ALA A C 1
ATOM 2763 O O . ALA A 1 357 ? 19.405 -16.072 -23.719 1.00 88.44 357 ALA A O 1
ATOM 2764 N N . ALA A 1 358 ? 20.448 -16.775 -25.575 1.00 90.31 358 ALA A N 1
ATOM 2765 C CA . ALA A 1 358 ? 20.337 -18.197 -25.244 1.00 90.31 358 ALA A CA 1
ATOM 2766 C C . ALA A 1 358 ? 21.104 -18.576 -23.961 1.00 90.31 358 ALA A C 1
ATOM 2768 O O . ALA A 1 358 ? 20.618 -19.371 -23.161 1.00 90.31 358 ALA A O 1
ATOM 2769 N N . GLU A 1 359 ? 22.293 -18.006 -23.752 1.00 91.25 359 GLU A N 1
ATOM 2770 C CA . GLU A 1 359 ? 23.111 -18.271 -22.562 1.00 91.25 359 GLU A CA 1
ATOM 2771 C C . GLU A 1 359 ? 22.522 -17.613 -21.310 1.00 91.25 359 GLU A C 1
ATOM 2773 O O . GLU A 1 359 ? 22.478 -18.227 -20.244 1.00 91.25 359 GLU A O 1
ATOM 2778 N N . ASP A 1 360 ? 22.073 -16.363 -21.437 1.00 92.44 360 ASP A N 1
ATOM 2779 C CA . ASP A 1 360 ? 21.506 -15.594 -20.332 1.00 92.44 360 ASP A CA 1
ATOM 2780 C C . ASP A 1 360 ? 20.148 -16.166 -19.913 1.00 92.44 360 ASP A C 1
ATOM 2782 O O . ASP A 1 360 ? 19.887 -16.297 -18.717 1.00 92.44 360 ASP A O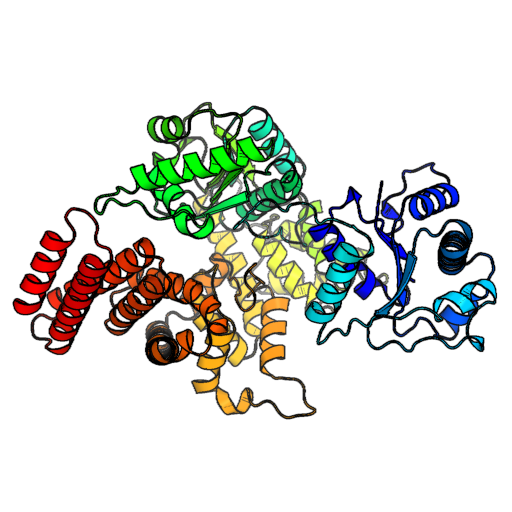 1
ATOM 2786 N N . GLU A 1 361 ? 19.324 -16.599 -20.872 1.00 93.31 361 GLU A N 1
ATOM 2787 C CA . GLU A 1 361 ? 18.069 -17.293 -20.592 1.00 93.31 361 GLU A CA 1
ATOM 2788 C C . GLU A 1 361 ? 18.312 -18.640 -19.900 1.00 93.31 361 GLU A C 1
ATOM 2790 O O . GLU A 1 361 ? 17.667 -18.925 -18.892 1.00 93.31 361 GLU A O 1
ATOM 2795 N N . ALA A 1 362 ? 19.273 -19.444 -20.370 1.00 93.38 362 ALA A N 1
ATOM 2796 C CA . ALA A 1 362 ? 19.609 -20.722 -19.740 1.00 93.38 362 ALA A CA 1
ATOM 2797 C C . ALA A 1 362 ? 20.095 -20.544 -18.291 1.00 93.38 362 ALA A C 1
ATOM 2799 O O . ALA A 1 362 ? 19.650 -21.255 -17.389 1.00 93.38 362 ALA A O 1
ATOM 2800 N N . ALA A 1 363 ? 20.956 -19.556 -18.039 1.00 93.44 363 ALA A N 1
ATOM 2801 C CA . ALA A 1 363 ? 21.416 -19.248 -16.689 1.00 93.44 363 ALA A CA 1
ATOM 2802 C C . ALA A 1 363 ? 20.302 -18.667 -15.800 1.00 93.44 363 ALA A C 1
ATOM 2804 O O . ALA A 1 363 ? 20.251 -18.960 -14.606 1.00 93.44 363 ALA A O 1
ATOM 2805 N N . ALA A 1 364 ? 19.383 -17.876 -16.361 1.00 93.69 364 ALA A N 1
ATOM 2806 C CA . ALA A 1 364 ? 18.206 -17.399 -15.639 1.00 93.69 364 ALA A CA 1
ATOM 2807 C C . ALA A 1 364 ? 17.239 -18.544 -15.289 1.00 93.69 364 ALA A C 1
ATOM 2809 O O . ALA A 1 364 ? 16.698 -18.564 -14.186 1.00 93.69 364 ALA A O 1
ATOM 2810 N N . GLN A 1 365 ? 17.059 -19.530 -16.172 1.00 93.94 365 GLN A N 1
ATOM 2811 C CA . GLN A 1 365 ? 16.291 -20.745 -15.873 1.00 93.94 365 GLN A CA 1
ATOM 2812 C C . GLN A 1 365 ? 16.920 -21.552 -14.732 1.00 93.94 365 GLN A C 1
ATOM 2814 O O . GLN A 1 365 ? 16.204 -22.098 -13.891 1.00 93.94 365 GLN A O 1
ATOM 2819 N N . GLU A 1 366 ? 18.250 -21.621 -14.684 1.00 90.75 366 GLU A N 1
ATOM 2820 C CA . GLU A 1 366 ? 18.968 -22.264 -13.586 1.00 90.75 366 GLU A CA 1
ATOM 2821 C C . GLU A 1 366 ? 18.789 -21.485 -12.275 1.00 90.75 366 GLU A C 1
ATOM 2823 O O . GLU A 1 366 ? 18.367 -22.079 -11.291 1.00 90.75 366 GLU A O 1
ATOM 2828 N N . LEU A 1 367 ? 18.935 -20.153 -12.276 1.00 90.38 367 LEU A N 1
ATOM 2829 C CA . LEU A 1 367 ? 18.597 -19.311 -11.115 1.00 90.38 367 LEU A CA 1
ATOM 2830 C C . LEU A 1 367 ? 17.167 -19.566 -10.611 1.00 90.38 367 LEU A C 1
ATOM 2832 O O . LEU A 1 367 ? 16.954 -19.738 -9.416 1.00 90.38 367 LEU A O 1
ATOM 2836 N N . VAL A 1 368 ? 16.181 -19.630 -11.508 1.00 91.12 368 VAL A N 1
ATOM 2837 C CA . VAL A 1 368 ? 14.781 -19.912 -11.148 1.00 91.12 368 VAL A CA 1
ATOM 2838 C C . VAL A 1 368 ? 14.622 -21.281 -10.488 1.00 91.12 368 VAL A C 1
ATOM 2840 O O . VAL A 1 368 ? 13.873 -21.399 -9.514 1.00 91.12 368 VAL A O 1
ATOM 2843 N N . ARG A 1 369 ? 15.313 -22.304 -11.007 1.00 87.69 369 ARG A N 1
ATOM 2844 C CA . ARG A 1 369 ? 15.297 -23.662 -10.449 1.00 87.69 369 ARG A CA 1
ATOM 2845 C C . ARG A 1 369 ? 15.837 -23.665 -9.024 1.00 87.69 369 ARG A C 1
ATOM 2847 O O . ARG A 1 369 ? 15.189 -24.209 -8.136 1.00 87.69 369 ARG A O 1
ATOM 2854 N N . GLU A 1 370 ? 16.968 -23.008 -8.817 1.00 82.69 370 GLU A N 1
ATOM 2855 C CA . GLU A 1 370 ? 17.652 -22.945 -7.526 1.00 82.69 370 GLU A CA 1
ATOM 2856 C C . GLU A 1 370 ? 16.886 -22.125 -6.479 1.00 82.69 370 GLU A C 1
ATOM 2858 O O . GLU A 1 370 ? 16.887 -22.448 -5.294 1.00 82.69 370 GLU A O 1
ATOM 2863 N N . LEU A 1 371 ? 16.160 -21.092 -6.913 1.00 82.81 371 LEU A N 1
ATOM 2864 C CA . LEU A 1 371 ? 15.276 -20.302 -6.051 1.00 82.81 371 LEU A CA 1
ATOM 2865 C C . LEU A 1 371 ? 13.911 -20.973 -5.809 1.00 82.81 371 LEU A C 1
ATOM 2867 O O . LEU A 1 371 ? 13.063 -20.415 -5.107 1.00 82.81 371 LEU A O 1
ATOM 2871 N N . GLY A 1 372 ? 13.650 -22.131 -6.428 1.00 79.12 372 GLY A N 1
ATOM 2872 C CA . GLY A 1 372 ? 12.394 -22.874 -6.295 1.00 79.12 372 GLY A CA 1
ATOM 2873 C C . GLY A 1 372 ? 11.147 -22.066 -6.676 1.00 79.12 372 GLY A C 1
ATOM 2874 O O . GLY A 1 372 ? 10.075 -22.287 -6.108 1.00 79.12 372 GLY A O 1
ATOM 2875 N N . GLY A 1 373 ? 11.292 -21.075 -7.566 1.00 82.00 373 GLY A N 1
ATOM 2876 C CA . GLY A 1 373 ? 10.211 -20.167 -7.964 1.00 82.00 373 GLY A CA 1
ATOM 2877 C C . GLY A 1 373 ? 9.669 -19.267 -6.842 1.00 82.00 373 GLY A C 1
ATOM 2878 O O . GLY A 1 373 ? 8.573 -18.721 -6.987 1.00 82.00 373 GLY A O 1
ATOM 2879 N N . PHE A 1 374 ? 10.382 -19.107 -5.719 1.00 85.00 374 PHE A N 1
ATOM 2880 C CA . PHE A 1 374 ? 9.918 -18.275 -4.608 1.00 85.00 374 PHE A CA 1
ATOM 2881 C C . PHE A 1 374 ? 9.830 -16.802 -5.033 1.00 85.00 374 PHE A C 1
ATOM 2883 O O . PHE A 1 374 ? 10.850 -16.139 -5.217 1.00 85.00 374 PHE A O 1
ATOM 2890 N N . THR A 1 375 ? 8.599 -16.299 -5.192 1.00 87.56 375 THR A N 1
ATOM 2891 C CA . THR A 1 375 ? 8.290 -15.034 -5.886 1.00 87.56 375 THR A CA 1
ATOM 2892 C C . THR A 1 375 ? 9.187 -13.870 -5.461 1.00 87.56 375 THR A C 1
ATOM 2894 O O . THR A 1 375 ? 9.811 -13.250 -6.316 1.00 87.56 375 THR A O 1
ATOM 2897 N N . LEU A 1 376 ? 9.304 -13.604 -4.157 1.00 85.44 376 LEU A N 1
ATOM 2898 C CA . LEU A 1 376 ? 10.081 -12.468 -3.657 1.00 85.44 376 LEU A CA 1
ATOM 2899 C C . LEU A 1 376 ? 11.596 -12.620 -3.877 1.00 85.44 376 LEU A C 1
ATOM 2901 O O . LEU A 1 376 ? 12.270 -11.635 -4.161 1.00 85.44 376 LEU A O 1
ATOM 2905 N N . ALA A 1 377 ? 12.141 -13.837 -3.785 1.00 85.75 377 ALA A N 1
ATOM 2906 C CA . ALA A 1 377 ? 13.558 -14.074 -4.065 1.00 85.75 377 ALA A CA 1
ATOM 2907 C C . ALA A 1 377 ? 13.861 -13.956 -5.564 1.00 85.75 377 ALA A C 1
ATOM 2909 O O . ALA A 1 377 ? 14.845 -13.325 -5.946 1.00 85.75 377 ALA A O 1
ATOM 2910 N N . VAL A 1 378 ? 12.983 -14.498 -6.414 1.00 90.62 378 VAL A N 1
ATOM 2911 C CA . VAL A 1 378 ? 13.080 -14.333 -7.871 1.00 90.62 378 VAL A CA 1
ATOM 2912 C C . VAL A 1 378 ? 12.996 -12.854 -8.242 1.00 90.62 378 VAL A C 1
ATOM 2914 O O . VAL A 1 378 ? 13.796 -12.391 -9.047 1.00 90.62 378 VAL A O 1
ATOM 2917 N N . GLU A 1 379 ? 12.080 -12.096 -7.636 1.00 91.25 379 GLU A N 1
ATOM 2918 C CA . GLU A 1 379 ? 11.954 -10.653 -7.857 1.00 91.25 379 GLU A CA 1
ATOM 2919 C C . GLU A 1 379 ? 13.205 -9.889 -7.408 1.00 91.25 379 GLU A C 1
ATOM 2921 O O . GLU A 1 379 ? 13.694 -9.043 -8.152 1.00 91.25 379 GLU A O 1
ATOM 2926 N N . ALA A 1 380 ? 13.773 -10.210 -6.243 1.00 88.19 380 ALA A N 1
ATOM 2927 C CA . ALA A 1 380 ? 15.004 -9.580 -5.768 1.00 88.19 380 ALA A CA 1
ATOM 2928 C C . ALA A 1 380 ? 16.173 -9.804 -6.745 1.00 88.19 380 ALA A C 1
ATOM 2930 O O . ALA A 1 380 ? 16.871 -8.856 -7.107 1.00 88.19 380 ALA A O 1
ATOM 2931 N N . VAL A 1 381 ? 16.339 -11.033 -7.248 1.00 89.94 381 VAL A N 1
ATOM 2932 C CA . VAL A 1 381 ? 17.345 -11.352 -8.276 1.00 89.94 381 VAL A CA 1
ATOM 2933 C C . VAL A 1 381 ? 17.041 -10.650 -9.602 1.00 89.94 381 VAL A C 1
ATOM 2935 O O . VAL A 1 381 ? 17.944 -10.091 -10.224 1.00 89.94 381 VAL A O 1
ATOM 2938 N N . ALA A 1 382 ? 15.776 -10.636 -10.023 1.00 92.12 382 ALA A N 1
ATOM 2939 C CA . ALA A 1 382 ? 15.319 -9.968 -11.238 1.00 92.12 382 ALA A CA 1
ATOM 2940 C C . ALA A 1 382 ? 15.666 -8.474 -11.226 1.00 92.12 382 ALA A C 1
ATOM 2942 O O . ALA A 1 382 ? 16.234 -7.956 -12.189 1.00 92.12 382 ALA A O 1
ATOM 2943 N N . VAL A 1 383 ? 15.353 -7.801 -10.119 1.00 89.12 383 VAL A N 1
ATOM 2944 C CA . VAL A 1 383 ? 15.643 -6.384 -9.897 1.00 89.12 383 VAL A CA 1
ATOM 2945 C C . VAL A 1 383 ? 17.149 -6.136 -9.871 1.00 89.12 383 VAL A C 1
ATOM 2947 O O . VAL A 1 383 ? 17.617 -5.232 -10.559 1.00 89.12 383 VAL A O 1
ATOM 2950 N N . TYR A 1 384 ? 17.915 -6.959 -9.147 1.00 88.31 384 TYR A N 1
ATOM 2951 C CA . TYR A 1 384 ? 19.370 -6.827 -9.072 1.00 88.31 384 TYR A CA 1
ATOM 2952 C C . TYR A 1 384 ? 20.031 -6.910 -10.454 1.00 88.31 384 TYR A C 1
ATOM 2954 O O . TYR A 1 384 ? 20.833 -6.048 -10.806 1.00 88.31 384 TYR A O 1
ATOM 2962 N N . LEU A 1 385 ? 19.669 -7.916 -11.257 1.00 90.44 385 LEU A N 1
ATOM 2963 C CA . LEU A 1 385 ? 20.184 -8.074 -12.621 1.00 90.44 385 LEU A CA 1
ATOM 2964 C C . LEU A 1 385 ? 19.742 -6.923 -13.537 1.00 90.44 385 LEU A C 1
ATOM 2966 O O . LEU A 1 385 ? 20.540 -6.424 -14.323 1.00 90.44 385 LEU A O 1
ATOM 2970 N N . GLY A 1 386 ? 18.498 -6.457 -13.399 1.00 88.12 386 GLY A N 1
ATOM 2971 C CA . GLY A 1 386 ? 17.972 -5.344 -14.190 1.00 88.12 386 GLY A CA 1
ATOM 2972 C C . GLY A 1 386 ? 18.669 -4.005 -13.925 1.00 88.12 386 GLY A C 1
ATOM 2973 O O . GLY A 1 386 ? 18.863 -3.219 -14.852 1.00 88.12 386 GLY A O 1
ATOM 2974 N N . LEU A 1 387 ? 19.071 -3.752 -12.675 1.00 84.06 387 LEU A N 1
ATOM 2975 C CA . LEU A 1 387 ? 19.855 -2.572 -12.290 1.00 84.06 387 LEU A CA 1
ATOM 2976 C C . LEU A 1 387 ? 21.333 -2.664 -12.675 1.00 84.06 387 LEU A C 1
ATOM 2978 O O . LEU A 1 387 ? 21.995 -1.634 -12.795 1.00 84.06 387 LEU A O 1
ATOM 2982 N N . HIS A 1 388 ? 21.839 -3.884 -12.846 1.00 85.19 388 HIS A N 1
ATOM 2983 C CA . HIS A 1 388 ? 23.238 -4.173 -13.136 1.00 85.19 388 HIS A CA 1
ATOM 2984 C C . HIS A 1 388 ? 23.371 -4.978 -14.432 1.00 85.19 388 HIS A C 1
ATOM 2986 O O . HIS A 1 388 ? 23.801 -6.135 -14.389 1.00 85.19 388 HIS A O 1
ATOM 2992 N N . PRO A 1 389 ? 23.020 -4.397 -15.597 1.00 85.31 389 PRO A N 1
ATOM 2993 C CA . PRO A 1 389 ? 23.059 -5.105 -16.876 1.00 85.31 389 PRO A CA 1
ATOM 2994 C C . PRO A 1 389 ? 24.471 -5.551 -17.285 1.00 85.31 389 PRO A C 1
ATOM 2996 O O . PRO A 1 389 ? 24.624 -6.400 -18.161 1.00 85.31 389 PRO A O 1
ATOM 2999 N N . GLU A 1 390 ? 25.518 -5.011 -16.654 1.00 86.94 390 GLU A N 1
ATOM 3000 C CA . GLU A 1 390 ? 26.893 -5.492 -16.785 1.00 86.94 390 GLU A CA 1
ATOM 3001 C C . GLU A 1 390 ? 27.119 -6.875 -16.146 1.00 86.94 390 GLU A C 1
ATOM 3003 O O . GLU A 1 390 ? 28.071 -7.579 -16.497 1.00 86.94 390 GLU A O 1
ATOM 3008 N N . ILE A 1 391 ? 26.255 -7.286 -15.213 1.00 89.44 391 ILE A N 1
ATOM 3009 C CA . ILE A 1 391 ? 26.308 -8.582 -14.540 1.00 89.44 391 ILE A CA 1
ATOM 3010 C C . ILE A 1 391 ? 25.392 -9.557 -15.271 1.00 89.44 391 ILE A C 1
ATOM 3012 O O . ILE A 1 391 ? 24.171 -9.526 -15.152 1.00 89.44 391 ILE A O 1
ATOM 3016 N N . ARG A 1 392 ? 26.003 -10.501 -15.986 1.00 91.50 392 ARG A N 1
ATOM 3017 C CA . ARG A 1 392 ? 25.261 -11.563 -16.674 1.00 91.50 392 ARG A CA 1
ATOM 3018 C C . ARG A 1 392 ? 24.649 -12.562 -15.678 1.00 91.50 392 ARG A C 1
ATOM 3020 O O . ARG A 1 392 ? 25.326 -12.905 -14.699 1.00 91.50 392 ARG A O 1
ATOM 3027 N N . PRO A 1 393 ? 23.463 -13.142 -15.960 1.00 92.69 393 PRO A N 1
ATOM 3028 C CA . PRO A 1 393 ? 22.843 -14.159 -15.104 1.00 92.69 393 PRO A CA 1
ATOM 3029 C C . PRO A 1 393 ? 23.786 -15.322 -14.761 1.00 92.69 393 PRO A C 1
ATOM 3031 O O . PRO A 1 393 ? 23.872 -15.732 -13.606 1.00 92.69 393 PRO A O 1
ATOM 3034 N N . ALA A 1 394 ? 24.588 -15.786 -15.726 1.00 91.06 394 ALA A N 1
ATOM 3035 C CA . ALA A 1 394 ? 25.565 -16.859 -15.515 1.00 91.06 394 ALA A CA 1
ATOM 3036 C C . ALA A 1 394 ? 26.672 -16.493 -14.508 1.00 91.06 394 ALA A C 1
ATOM 3038 O O . ALA A 1 394 ? 27.138 -17.342 -13.747 1.00 91.06 394 ALA A O 1
ATOM 3039 N N . ALA A 1 395 ? 27.117 -15.233 -14.496 1.00 90.44 395 ALA A N 1
ATOM 3040 C CA . ALA A 1 395 ? 28.114 -14.759 -13.539 1.00 90.44 395 ALA A CA 1
ATOM 3041 C C . ALA A 1 395 ? 27.509 -14.626 -12.135 1.00 90.44 395 ALA A C 1
ATOM 3043 O O . ALA A 1 395 ? 28.151 -14.989 -11.147 1.00 90.44 395 ALA A O 1
ATOM 3044 N N . TYR A 1 396 ? 26.262 -14.158 -12.057 1.00 88.50 396 TYR A N 1
ATOM 3045 C CA . TYR A 1 396 ? 25.537 -14.037 -10.799 1.00 88.50 396 TYR A CA 1
ATOM 3046 C C . TYR A 1 396 ? 25.238 -15.403 -10.171 1.00 88.50 396 TYR A C 1
ATOM 3048 O O . TYR A 1 396 ? 25.523 -15.610 -8.996 1.00 88.50 396 TYR A O 1
ATOM 3056 N N . LEU A 1 397 ? 24.790 -16.377 -10.964 1.00 86.88 397 LEU A N 1
ATOM 3057 C CA . LEU A 1 397 ? 24.585 -17.752 -10.511 1.00 86.88 397 LEU A CA 1
ATOM 3058 C C . LEU A 1 397 ? 25.862 -18.364 -9.914 1.00 86.88 397 LEU A C 1
ATOM 3060 O O . LEU A 1 397 ? 25.840 -18.890 -8.803 1.00 86.88 397 LEU A O 1
ATOM 3064 N N . LYS A 1 398 ? 27.004 -18.231 -10.605 1.00 86.81 398 LYS A N 1
ATOM 3065 C CA . LYS A 1 398 ? 28.306 -18.698 -10.091 1.00 86.81 398 LYS A CA 1
ATOM 3066 C C . LYS A 1 398 ? 28.666 -18.050 -8.756 1.00 86.81 398 LYS A C 1
ATOM 3068 O O . LYS A 1 398 ? 29.257 -18.704 -7.898 1.00 86.81 398 LYS A O 1
ATOM 3073 N N . ARG A 1 399 ? 28.328 -16.770 -8.582 1.00 84.00 399 ARG A N 1
ATOM 3074 C CA . ARG A 1 399 ? 28.523 -16.057 -7.318 1.00 84.00 399 ARG A CA 1
ATOM 3075 C C . ARG A 1 399 ? 27.648 -16.648 -6.212 1.00 84.00 399 ARG A C 1
ATOM 3077 O O . ARG A 1 399 ? 28.193 -16.956 -5.158 1.00 84.00 399 ARG A O 1
ATOM 3084 N N . LEU A 1 400 ? 26.353 -16.850 -6.466 1.00 78.81 400 LEU A N 1
ATOM 3085 C CA . LEU A 1 400 ? 25.426 -17.418 -5.482 1.00 78.81 400 LEU A CA 1
ATOM 3086 C C . LEU A 1 400 ? 25.861 -18.821 -5.027 1.00 78.81 400 LEU A C 1
ATOM 3088 O O . LEU A 1 400 ? 25.865 -19.106 -3.832 1.00 78.81 400 LEU A O 1
ATOM 3092 N N . ILE A 1 401 ? 26.310 -19.666 -5.961 1.00 78.44 401 ILE A N 1
ATOM 3093 C CA . ILE A 1 401 ? 26.856 -20.998 -5.650 1.00 78.44 401 ILE A CA 1
ATOM 3094 C C . ILE A 1 401 ? 28.112 -20.881 -4.774 1.00 78.44 401 ILE A C 1
ATOM 3096 O O . ILE A 1 401 ? 28.229 -21.560 -3.757 1.00 78.44 401 ILE A O 1
ATOM 3100 N N . ARG A 1 402 ? 29.052 -19.996 -5.133 1.00 79.38 402 ARG A N 1
ATOM 3101 C CA . ARG A 1 402 ? 30.295 -19.786 -4.370 1.00 79.38 402 ARG A CA 1
ATOM 3102 C C . ARG A 1 402 ? 30.036 -19.293 -2.945 1.00 79.38 402 ARG A C 1
ATOM 3104 O O . ARG A 1 402 ? 30.778 -19.650 -2.038 1.00 79.38 402 ARG A O 1
ATOM 3111 N N . GLU A 1 403 ? 29.021 -18.460 -2.762 1.00 71.44 403 GLU A N 1
ATOM 3112 C CA . GLU A 1 403 ? 28.628 -17.909 -1.461 1.00 71.44 403 GLU A CA 1
ATOM 3113 C C . GLU A 1 403 ? 27.777 -18.898 -0.636 1.00 71.44 403 GLU A C 1
ATOM 3115 O O . GLU A 1 403 ? 27.365 -18.572 0.473 1.00 71.44 403 GLU A O 1
ATOM 3120 N N . GLY A 1 404 ? 27.538 -20.119 -1.140 1.00 64.94 404 GLY A N 1
ATOM 3121 C CA . GLY A 1 404 ? 26.760 -21.156 -0.450 1.00 64.94 404 GLY A CA 1
ATOM 3122 C C . GLY A 1 404 ? 25.263 -20.846 -0.365 1.00 64.94 404 GLY A C 1
ATOM 3123 O O . GLY A 1 404 ? 24.554 -21.438 0.445 1.00 64.94 404 GLY A O 1
ATOM 3124 N N . LEU A 1 405 ? 24.784 -19.909 -1.188 1.00 63.22 405 LEU A N 1
ATOM 3125 C CA . LEU A 1 405 ? 23.406 -19.395 -1.189 1.00 63.22 405 LEU A CA 1
ATOM 3126 C C . LEU A 1 405 ? 22.436 -20.333 -1.908 1.00 63.22 405 LEU A C 1
ATOM 3128 O O . LEU A 1 405 ? 21.218 -20.257 -1.741 1.00 63.22 405 LEU A O 1
ATOM 3132 N N . ILE A 1 406 ? 23.006 -21.225 -2.709 1.00 62.12 406 ILE A N 1
ATOM 3133 C CA . ILE A 1 406 ? 22.331 -22.224 -3.508 1.00 62.12 406 ILE A CA 1
ATOM 3134 C C . ILE A 1 406 ? 23.052 -23.548 -3.260 1.00 62.12 406 ILE A C 1
ATOM 3136 O O . ILE A 1 406 ? 24.273 -23.632 -3.402 1.00 62.12 406 ILE A O 1
ATOM 3140 N N . SER A 1 407 ? 22.301 -24.572 -2.869 1.00 54.16 407 SER A N 1
ATOM 3141 C CA . SER A 1 407 ? 22.816 -25.921 -2.668 1.00 54.16 407 SER A CA 1
ATOM 3142 C C . SER A 1 407 ? 22.224 -26.837 -3.725 1.00 54.16 407 SER A C 1
ATOM 3144 O O . SER A 1 407 ? 21.007 -26.930 -3.848 1.00 54.16 407 SER A O 1
ATOM 3146 N N . VAL A 1 408 ? 23.103 -27.574 -4.401 1.00 47.69 408 VAL A N 1
ATOM 3147 C CA . VAL A 1 408 ? 22.752 -28.580 -5.411 1.00 47.69 408 VAL A CA 1
ATOM 3148 C C . VAL A 1 408 ? 21.940 -29.750 -4.801 1.00 47.69 408 VAL A C 1
ATOM 3150 O O . VAL A 1 408 ? 21.303 -30.489 -5.542 1.00 47.69 408 VAL A O 1
ATOM 3153 N N . ASP A 1 409 ? 21.892 -29.883 -3.461 1.00 48.38 409 ASP A N 1
ATOM 3154 C CA . ASP A 1 409 ? 21.315 -31.032 -2.734 1.00 48.38 409 ASP A CA 1
ATOM 3155 C C . ASP A 1 409 ? 20.378 -30.669 -1.539 1.00 48.38 409 ASP A C 1
ATOM 3157 O O . ASP A 1 409 ? 20.064 -31.526 -0.713 1.00 48.38 409 ASP A O 1
ATOM 3161 N N . ALA A 1 410 ? 19.912 -29.419 -1.372 1.00 47.53 410 ALA A N 1
ATOM 3162 C CA . ALA A 1 410 ? 19.286 -28.960 -0.105 1.00 47.53 410 ALA A CA 1
ATOM 3163 C C . ALA A 1 410 ? 17.784 -29.243 0.120 1.00 47.53 410 ALA A C 1
ATOM 3165 O O . ALA A 1 410 ? 17.202 -28.703 1.062 1.00 47.53 410 ALA A O 1
ATOM 3166 N N . LEU A 1 411 ? 17.144 -30.120 -0.648 1.00 45.75 411 LEU A N 1
ATOM 3167 C CA . LEU A 1 411 ? 15.839 -30.662 -0.256 1.00 45.75 411 LEU A CA 1
ATOM 3168 C C . LEU A 1 411 ? 15.932 -32.185 -0.259 1.00 45.75 411 LEU A C 1
ATOM 3170 O O . LEU A 1 411 ? 15.779 -32.845 -1.285 1.00 45.75 411 LEU A O 1
ATOM 3174 N N . GLY A 1 412 ? 16.200 -32.746 0.925 1.00 44.28 412 GLY A N 1
ATOM 3175 C CA . GLY A 1 412 ? 15.936 -34.158 1.192 1.00 44.28 412 GLY A CA 1
ATOM 3176 C C . GLY A 1 412 ? 14.479 -34.504 0.860 1.00 44.28 412 GLY A C 1
ATOM 3177 O O . GLY A 1 412 ? 13.639 -33.631 0.676 1.00 44.28 412 GLY A O 1
ATOM 3178 N N . LYS A 1 413 ? 14.153 -35.792 0.762 1.00 45.03 413 LYS A N 1
ATOM 3179 C CA . LYS A 1 413 ? 12.848 -36.248 0.253 1.00 45.03 413 LYS A CA 1
ATOM 3180 C C . LYS A 1 413 ? 11.625 -35.976 1.152 1.00 45.03 413 LYS A C 1
ATOM 3182 O O . LYS A 1 413 ? 10.545 -36.372 0.743 1.00 45.03 413 LYS A O 1
ATOM 3187 N N . ASP A 1 414 ? 11.775 -35.322 2.309 1.00 51.09 414 ASP A N 1
ATOM 3188 C CA . ASP A 1 414 ? 10.663 -34.736 3.090 1.00 51.09 414 ASP A CA 1
ATOM 3189 C C . ASP A 1 414 ? 11.183 -33.913 4.303 1.00 51.09 414 ASP A C 1
ATOM 3191 O O . ASP A 1 414 ? 11.276 -34.431 5.417 1.00 51.09 414 ASP A O 1
ATOM 3195 N N . PRO A 1 415 ? 11.632 -32.656 4.132 1.00 55.62 415 PRO A N 1
ATOM 3196 C CA . PRO A 1 415 ? 11.918 -31.765 5.252 1.00 55.62 415 PRO A CA 1
ATOM 3197 C C . PRO A 1 415 ? 10.625 -31.113 5.740 1.00 55.62 415 PRO A C 1
ATOM 3199 O O . PRO A 1 415 ? 9.806 -30.674 4.928 1.00 55.62 415 PRO A O 1
ATOM 3202 N N . ASP A 1 416 ? 10.480 -31.018 7.064 1.00 63.72 416 ASP A N 1
ATOM 3203 C CA . ASP A 1 416 ? 9.375 -30.329 7.736 1.00 63.72 416 ASP A CA 1
ATOM 3204 C C . ASP A 1 416 ? 9.166 -28.925 7.125 1.00 63.72 416 ASP A C 1
ATOM 3206 O O . ASP A 1 416 ? 10.124 -28.224 6.779 1.00 63.72 416 ASP A O 1
ATOM 3210 N N . VAL A 1 417 ? 7.908 -28.492 6.994 1.00 61.84 417 VAL A N 1
ATOM 3211 C CA . VAL A 1 417 ? 7.513 -27.186 6.428 1.00 61.84 417 VAL A CA 1
ATOM 3212 C C . VAL A 1 417 ? 8.266 -26.039 7.115 1.00 61.84 417 VAL A C 1
ATOM 3214 O O . VAL A 1 417 ? 8.623 -25.043 6.481 1.00 61.84 417 VAL A O 1
ATOM 3217 N N . LYS A 1 418 ? 8.574 -26.201 8.408 1.00 61.31 418 LYS A N 1
ATOM 3218 C CA . LYS A 1 418 ? 9.351 -25.244 9.202 1.00 61.31 418 LYS A CA 1
ATOM 3219 C C . LYS A 1 418 ? 10.815 -25.121 8.758 1.00 61.31 418 LYS A C 1
ATOM 3221 O O . LYS A 1 418 ? 11.340 -24.007 8.724 1.00 61.31 418 LYS A O 1
ATOM 3226 N N . ASP A 1 419 ? 11.460 -26.221 8.380 1.00 64.69 419 ASP A N 1
ATOM 3227 C CA . ASP A 1 419 ? 12.848 -26.212 7.902 1.00 64.69 419 ASP A CA 1
ATOM 3228 C C . ASP A 1 419 ? 12.943 -25.576 6.510 1.00 64.69 419 ASP A C 1
ATOM 3230 O O . ASP A 1 419 ? 13.852 -24.786 6.237 1.00 64.69 419 ASP A O 1
ATOM 3234 N N . GLN A 1 420 ? 11.946 -25.827 5.656 1.00 66.25 420 GLN A N 1
ATOM 3235 C CA . GLN A 1 420 ? 11.827 -25.170 4.351 1.00 66.25 420 GLN A CA 1
ATOM 3236 C C . GLN A 1 420 ? 11.623 -23.652 4.488 1.00 66.25 420 GLN A C 1
ATOM 3238 O O . GLN A 1 420 ? 12.192 -22.878 3.714 1.00 66.25 420 GLN A O 1
ATOM 3243 N N . LEU A 1 421 ? 10.847 -23.217 5.489 1.00 65.25 421 LEU A N 1
ATOM 3244 C CA . LEU A 1 421 ? 10.617 -21.802 5.789 1.00 65.25 421 LEU A CA 1
ATOM 3245 C C . LEU A 1 421 ? 11.915 -21.096 6.194 1.00 65.25 421 LEU A C 1
ATOM 3247 O O . LEU A 1 421 ? 12.281 -20.089 5.590 1.00 65.25 421 LEU A O 1
ATOM 3251 N N . GLN A 1 422 ? 12.653 -21.667 7.150 1.00 66.94 422 GLN A N 1
ATOM 3252 C CA . GLN A 1 422 ? 13.934 -21.107 7.582 1.00 66.94 422 GLN A CA 1
ATOM 3253 C C . GLN A 1 422 ? 14.960 -21.071 6.446 1.00 66.94 422 GLN A C 1
ATOM 3255 O O . GLN A 1 422 ? 15.737 -20.123 6.353 1.00 66.94 422 GLN A O 1
ATOM 3260 N N . HIS A 1 423 ? 14.973 -22.083 5.575 1.00 72.94 423 HIS A N 1
ATOM 3261 C CA . HIS A 1 423 ? 15.867 -22.107 4.422 1.00 72.94 423 HIS A CA 1
ATOM 3262 C C . HIS A 1 423 ? 15.569 -20.959 3.443 1.00 72.94 423 HIS A C 1
ATOM 3264 O O . HIS A 1 423 ? 16.478 -20.205 3.098 1.00 72.94 423 HIS A O 1
ATOM 3270 N N . ARG A 1 424 ? 14.300 -20.767 3.058 1.00 73.56 424 ARG A N 1
ATOM 3271 C CA . ARG A 1 424 ? 13.886 -19.710 2.115 1.00 73.56 424 ARG A CA 1
ATOM 3272 C C . ARG A 1 424 ? 14.080 -18.302 2.674 1.00 73.56 424 ARG A C 1
ATOM 3274 O O . ARG A 1 424 ? 14.514 -17.413 1.945 1.00 73.56 424 ARG A O 1
ATOM 3281 N N . GLU A 1 425 ? 13.801 -18.091 3.960 1.00 72.06 425 GLU A N 1
ATOM 3282 C CA . GLU A 1 425 ? 14.052 -16.802 4.619 1.00 72.06 425 GLU A CA 1
ATOM 3283 C C . GLU A 1 425 ? 15.549 -16.482 4.681 1.00 72.06 425 GLU A C 1
ATOM 3285 O O . GLU A 1 425 ? 15.937 -15.358 4.369 1.00 72.06 425 GLU A O 1
ATOM 3290 N N . ARG A 1 426 ? 16.404 -17.470 4.991 1.00 73.94 426 ARG A N 1
ATOM 3291 C CA . ARG A 1 426 ? 17.868 -17.299 4.946 1.00 73.94 426 ARG A CA 1
ATOM 3292 C C . ARG A 1 426 ? 18.362 -16.979 3.537 1.00 73.94 426 ARG A C 1
ATOM 3294 O O . ARG A 1 426 ? 19.174 -16.075 3.381 1.00 73.94 426 ARG A O 1
ATOM 3301 N N . GLN A 1 427 ? 17.867 -17.681 2.516 1.00 74.06 427 GLN A N 1
ATOM 3302 C CA . GLN A 1 427 ? 18.227 -17.397 1.123 1.00 74.06 427 GLN A CA 1
ATOM 3303 C C . GLN A 1 427 ? 17.845 -15.970 0.721 1.00 74.06 427 GLN A C 1
ATOM 3305 O O . GLN A 1 427 ? 18.673 -15.242 0.177 1.00 74.06 427 GLN A O 1
ATOM 3310 N N . LEU A 1 428 ? 16.619 -15.542 1.031 1.00 79.62 428 LEU A N 1
ATOM 3311 C CA . LEU A 1 428 ? 16.175 -14.182 0.742 1.00 79.62 428 LEU A CA 1
ATOM 3312 C C . LEU A 1 428 ? 17.000 -13.135 1.503 1.00 79.62 428 LEU A C 1
ATOM 3314 O O . LEU A 1 428 ? 17.419 -12.156 0.894 1.00 79.62 428 LEU A O 1
ATOM 3318 N N . ALA A 1 429 ? 17.259 -13.344 2.796 1.00 79.25 429 ALA A N 1
ATOM 3319 C CA . ALA A 1 429 ? 18.085 -12.457 3.614 1.00 79.25 429 ALA A CA 1
ATOM 3320 C C . ALA A 1 429 ? 19.467 -12.230 2.982 1.00 79.25 429 ALA A C 1
ATOM 3322 O O . ALA A 1 429 ? 19.906 -11.092 2.827 1.00 79.25 429 ALA A O 1
ATOM 3323 N N . LEU A 1 430 ? 20.108 -13.304 2.520 1.00 76.06 430 LEU A N 1
ATOM 3324 C CA . LEU A 1 430 ? 21.425 -13.235 1.894 1.00 76.06 430 LEU A CA 1
ATOM 3325 C C . LEU A 1 430 ? 21.394 -12.528 0.525 1.00 76.06 430 LEU A C 1
ATOM 3327 O O . LEU A 1 430 ? 22.270 -11.715 0.234 1.00 76.06 430 LEU A O 1
ATOM 3331 N N . ILE A 1 431 ? 20.368 -12.766 -0.303 1.00 81.88 431 ILE A N 1
ATOM 3332 C CA . ILE A 1 431 ? 20.177 -12.039 -1.577 1.00 81.88 431 ILE A CA 1
ATOM 3333 C C . ILE A 1 431 ? 19.963 -10.539 -1.321 1.00 81.88 431 ILE A C 1
ATOM 3335 O O . ILE A 1 431 ? 20.521 -9.687 -2.025 1.00 81.88 431 ILE A O 1
ATOM 3339 N N . LEU A 1 432 ? 19.167 -10.202 -0.304 1.00 85.38 432 LEU A N 1
ATOM 3340 C CA . LEU A 1 432 ? 18.953 -8.819 0.107 1.00 85.38 432 LEU A CA 1
ATOM 3341 C C . LEU A 1 432 ? 20.259 -8.187 0.587 1.00 85.38 432 LEU A C 1
ATOM 3343 O O . LEU A 1 432 ? 20.551 -7.062 0.191 1.00 85.38 432 LEU A O 1
ATOM 3347 N N . ASP A 1 433 ? 21.085 -8.898 1.356 1.00 85.38 433 ASP A N 1
ATOM 3348 C CA . ASP A 1 433 ? 22.367 -8.374 1.828 1.00 85.38 433 ASP A CA 1
ATOM 3349 C C . ASP A 1 433 ? 23.303 -7.986 0.683 1.00 85.38 433 ASP A C 1
ATOM 3351 O O . ASP A 1 433 ? 23.876 -6.896 0.725 1.00 85.38 433 ASP A O 1
ATOM 3355 N N . VAL A 1 434 ? 23.363 -8.788 -0.383 1.00 81.06 434 VAL A N 1
ATOM 3356 C CA . VAL A 1 434 ? 24.128 -8.460 -1.600 1.00 81.06 434 VAL A CA 1
ATOM 3357 C C . VAL A 1 434 ? 23.632 -7.170 -2.259 1.00 81.06 434 VAL A C 1
ATOM 3359 O O . VAL A 1 434 ? 24.430 -6.378 -2.767 1.00 81.06 434 VAL A O 1
ATOM 3362 N N . THR A 1 435 ? 22.317 -6.952 -2.267 1.00 84.88 435 THR A N 1
ATOM 3363 C CA . THR A 1 435 ? 21.716 -5.725 -2.810 1.00 84.88 435 THR A CA 1
ATOM 3364 C C . THR A 1 435 ? 22.051 -4.528 -1.919 1.00 84.88 435 THR A C 1
ATOM 3366 O O . THR A 1 435 ? 22.505 -3.495 -2.406 1.00 84.88 435 THR A O 1
ATOM 3369 N N . LEU A 1 436 ? 21.906 -4.687 -0.602 1.00 89.56 436 LEU A N 1
ATOM 3370 C CA . LEU A 1 436 ? 22.180 -3.652 0.395 1.00 89.56 436 LEU A CA 1
ATOM 3371 C C . LEU A 1 436 ? 23.667 -3.268 0.466 1.00 89.56 436 LEU A C 1
ATOM 3373 O O . LEU A 1 436 ? 23.989 -2.122 0.765 1.00 89.56 436 LEU A O 1
ATOM 3377 N N . GLU A 1 437 ? 24.593 -4.185 0.190 1.00 87.94 437 GLU A N 1
ATOM 3378 C CA . GLU A 1 437 ? 26.037 -3.908 0.155 1.00 87.94 437 GLU A CA 1
ATOM 3379 C C . GLU A 1 437 ? 26.451 -2.926 -0.945 1.00 87.94 437 GLU A C 1
ATOM 3381 O O . GLU A 1 437 ? 27.472 -2.255 -0.801 1.00 87.94 437 GLU A O 1
ATOM 3386 N N . ARG A 1 438 ? 25.666 -2.819 -2.022 1.00 85.94 438 ARG A N 1
ATOM 3387 C CA . ARG A 1 438 ? 25.927 -1.886 -3.130 1.00 85.94 438 ARG A CA 1
ATOM 3388 C C . ARG A 1 438 ? 25.379 -0.485 -2.901 1.00 85.94 438 ARG A C 1
ATOM 3390 O O . ARG A 1 438 ? 25.715 0.429 -3.651 1.00 85.94 438 ARG A O 1
ATOM 3397 N N . LEU A 1 439 ? 24.526 -0.329 -1.899 1.00 92.25 439 LEU A N 1
ATOM 3398 C CA . LEU A 1 439 ? 23.956 0.953 -1.537 1.00 92.25 439 LEU A CA 1
ATOM 3399 C C . LEU A 1 439 ? 24.984 1.820 -0.812 1.00 92.25 439 LEU A C 1
ATOM 3401 O O . LEU A 1 439 ? 25.862 1.322 -0.099 1.00 92.25 439 LEU A O 1
ATOM 3405 N N . THR A 1 440 ? 24.846 3.135 -0.968 1.00 93.50 440 THR A N 1
ATOM 3406 C CA . THR A 1 440 ? 25.652 4.086 -0.199 1.00 93.50 440 THR A CA 1
ATOM 3407 C C . THR A 1 440 ? 25.297 4.016 1.289 1.00 93.50 440 THR A C 1
ATOM 3409 O O . THR A 1 440 ? 24.302 3.413 1.699 1.00 93.50 440 THR A O 1
ATOM 3412 N N . GLU A 1 441 ? 26.119 4.630 2.136 1.00 93.50 441 GLU A N 1
ATOM 3413 C CA . GLU A 1 441 ? 25.804 4.754 3.561 1.00 93.50 441 GLU A CA 1
ATOM 3414 C C . GLU A 1 441 ? 24.468 5.477 3.796 1.00 93.50 441 GLU A C 1
ATOM 3416 O O . GLU A 1 441 ? 23.632 4.968 4.540 1.00 93.50 441 GLU A O 1
ATOM 3421 N N . ILE A 1 442 ? 24.224 6.571 3.066 1.00 95.38 442 ILE A N 1
ATOM 3422 C CA . ILE A 1 442 ? 22.996 7.376 3.156 1.00 95.38 442 ILE A CA 1
ATOM 3423 C C . ILE A 1 442 ? 21.769 6.559 2.724 1.00 95.38 442 ILE A C 1
ATOM 3425 O O . ILE A 1 442 ? 20.745 6.568 3.405 1.00 95.38 442 ILE A O 1
ATOM 3429 N N . ASP A 1 443 ? 21.879 5.793 1.634 1.00 95.81 443 ASP A N 1
ATOM 3430 C CA . ASP A 1 443 ? 20.802 4.909 1.164 1.00 95.81 443 ASP A CA 1
ATOM 3431 C C . ASP A 1 443 ? 20.435 3.856 2.234 1.00 95.81 443 ASP A C 1
ATOM 3433 O O . ASP A 1 443 ? 19.260 3.579 2.481 1.00 95.81 443 ASP A O 1
ATOM 3437 N N . ARG A 1 444 ? 21.442 3.266 2.897 1.00 96.12 444 ARG A N 1
ATOM 3438 C CA . ARG A 1 444 ? 21.229 2.270 3.961 1.00 96.12 444 ARG A CA 1
ATOM 3439 C C . ARG A 1 444 ? 20.634 2.882 5.223 1.00 96.12 444 ARG A C 1
ATOM 3441 O O . ARG A 1 444 ? 19.856 2.215 5.902 1.00 96.12 444 ARG A O 1
ATOM 3448 N N . GLU A 1 445 ? 20.990 4.117 5.551 1.00 96.31 445 GLU A N 1
ATOM 3449 C CA . GLU A 1 445 ? 20.402 4.837 6.679 1.00 96.31 445 GLU A CA 1
ATOM 3450 C C . GLU A 1 445 ? 18.945 5.232 6.403 1.00 96.31 445 GLU A C 1
ATOM 3452 O O . GLU A 1 445 ? 18.098 5.026 7.272 1.00 96.31 445 GLU A O 1
ATOM 3457 N N . ALA A 1 446 ? 18.611 5.651 5.173 1.00 97.25 446 ALA A N 1
ATOM 3458 C CA . ALA A 1 446 ? 17.221 5.860 4.755 1.00 97.25 446 ALA A CA 1
ATOM 3459 C C . ALA A 1 446 ? 16.376 4.597 4.977 1.00 97.25 446 ALA A C 1
ATOM 3461 O O . ALA A 1 446 ? 15.296 4.661 5.560 1.00 97.25 446 ALA A O 1
ATOM 3462 N N . LEU A 1 447 ? 16.887 3.435 4.555 1.00 97.75 447 LEU A N 1
ATOM 3463 C CA . LEU A 1 447 ? 16.210 2.150 4.742 1.00 97.75 447 LEU A CA 1
ATOM 3464 C C . LEU A 1 447 ? 16.098 1.742 6.214 1.00 97.75 447 LEU A C 1
ATOM 3466 O O . LEU A 1 447 ? 15.113 1.112 6.597 1.00 97.75 447 LEU A O 1
ATOM 3470 N N . ALA A 1 448 ? 17.080 2.099 7.042 1.00 97.06 448 ALA A N 1
ATOM 3471 C CA . ALA A 1 448 ? 17.035 1.821 8.471 1.00 97.06 448 ALA A CA 1
ATOM 3472 C C . ALA A 1 448 ? 15.900 2.600 9.157 1.00 97.06 448 ALA A C 1
ATOM 3474 O O . ALA A 1 448 ? 15.148 2.004 9.924 1.00 97.06 448 ALA A O 1
ATOM 3475 N N . TYR A 1 449 ? 15.713 3.884 8.824 1.00 97.81 449 TYR A N 1
ATOM 3476 C CA . TYR A 1 449 ? 14.560 4.663 9.294 1.00 97.81 449 TYR A CA 1
ATOM 3477 C C . TYR A 1 449 ? 13.239 4.166 8.700 1.00 97.81 449 TYR A C 1
ATOM 3479 O O . TYR A 1 449 ? 12.258 4.011 9.423 1.00 97.81 449 TYR A O 1
ATOM 3487 N N . ALA A 1 450 ? 13.215 3.855 7.402 1.00 97.62 450 ALA A N 1
ATOM 3488 C CA . ALA A 1 450 ? 12.037 3.319 6.724 1.00 97.62 450 ALA A CA 1
ATOM 3489 C C . ALA A 1 450 ? 11.525 2.024 7.380 1.00 97.62 450 ALA A C 1
ATOM 3491 O O . ALA A 1 450 ? 10.321 1.814 7.476 1.00 97.62 450 ALA A O 1
ATOM 3492 N N . ALA A 1 451 ? 12.429 1.176 7.880 1.00 96.44 451 ALA A N 1
ATOM 3493 C CA . ALA A 1 451 ? 12.079 -0.061 8.571 1.00 96.44 451 ALA A CA 1
ATOM 3494 C C . ALA A 1 451 ? 11.418 0.149 9.946 1.00 96.44 451 ALA A C 1
ATOM 3496 O O . ALA A 1 451 ? 10.788 -0.781 10.451 1.00 96.44 451 ALA A O 1
ATOM 3497 N N . LEU A 1 452 ? 11.544 1.333 10.554 1.00 95.56 452 LEU A N 1
ATOM 3498 C CA . LEU A 1 452 ? 10.874 1.690 11.812 1.00 95.56 452 LEU A CA 1
ATOM 3499 C C . LEU A 1 452 ? 9.461 2.248 11.599 1.00 95.56 452 LEU A C 1
ATOM 3501 O O . LEU A 1 452 ? 8.687 2.323 12.546 1.00 95.56 452 LEU A O 1
ATOM 3505 N N . LEU A 1 453 ? 9.122 2.632 10.369 1.00 95.75 453 LEU A N 1
ATOM 3506 C CA . LEU A 1 453 ? 7.820 3.183 10.011 1.00 95.75 453 LEU A CA 1
ATOM 3507 C C . LEU A 1 453 ? 6.838 2.078 9.579 1.00 95.75 453 LEU A C 1
ATOM 3509 O O . LEU A 1 453 ? 7.269 0.967 9.243 1.00 95.75 453 LEU A O 1
ATOM 3513 N N . PRO A 1 454 ? 5.521 2.369 9.556 1.00 91.94 454 PRO A N 1
ATOM 3514 C CA . PRO A 1 454 ? 4.532 1.469 8.980 1.00 91.94 454 PRO A CA 1
ATOM 3515 C C . PRO A 1 454 ? 4.939 1.055 7.554 1.00 91.94 454 PRO A C 1
ATOM 3517 O O . PRO A 1 454 ? 5.186 1.926 6.717 1.00 91.94 454 PRO A O 1
ATOM 3520 N N . PRO A 1 455 ? 4.984 -0.252 7.234 1.00 89.94 455 PRO A N 1
ATOM 3521 C CA . PRO A 1 455 ? 5.468 -0.740 5.939 1.00 89.94 455 PRO A CA 1
ATOM 3522 C C . PRO A 1 455 ? 4.746 -0.142 4.728 1.00 89.94 455 PRO A C 1
ATOM 3524 O O . PRO A 1 455 ? 5.346 0.008 3.668 1.00 89.94 455 PRO A O 1
ATOM 3527 N N . ASP A 1 456 ? 3.471 0.209 4.881 1.00 86.31 456 ASP A N 1
ATOM 3528 C CA . ASP A 1 456 ? 2.628 0.730 3.807 1.00 86.31 456 ASP A CA 1
ATOM 3529 C C . ASP A 1 456 ? 2.530 2.274 3.800 1.00 86.31 456 ASP A C 1
ATOM 3531 O O . ASP A 1 456 ? 1.882 2.836 2.918 1.00 86.31 456 ASP A O 1
ATOM 3535 N N . SER A 1 457 ? 3.210 2.964 4.729 1.00 91.25 457 SER A N 1
ATOM 3536 C CA . SER A 1 457 ? 3.195 4.427 4.843 1.00 91.25 457 SER A CA 1
ATOM 3537 C C . SER A 1 457 ? 4.535 4.996 5.317 1.00 91.25 457 SER A C 1
ATOM 3539 O O . SER A 1 457 ? 4.773 5.235 6.503 1.00 91.25 457 SER A O 1
ATOM 3541 N N . ILE A 1 458 ? 5.423 5.238 4.351 1.00 96.19 458 ILE A N 1
ATOM 3542 C CA . ILE A 1 458 ? 6.776 5.760 4.571 1.00 96.19 458 ILE A CA 1
ATOM 3543 C C . ILE A 1 458 ? 6.922 7.110 3.860 1.00 96.19 458 ILE A C 1
ATOM 3545 O O . ILE A 1 458 ? 7.157 7.141 2.650 1.00 96.19 458 ILE A O 1
ATOM 3549 N N . PRO A 1 459 ? 6.797 8.249 4.563 1.00 94.69 459 PRO A N 1
ATOM 3550 C CA . PRO A 1 459 ? 6.924 9.558 3.932 1.00 94.69 459 PRO A CA 1
ATOM 3551 C C . PRO A 1 459 ? 8.356 9.834 3.474 1.00 94.69 459 PRO A C 1
ATOM 3553 O O . PRO A 1 459 ? 9.281 9.914 4.286 1.00 94.69 459 PRO A O 1
ATOM 3556 N N . TRP A 1 460 ? 8.543 10.077 2.175 1.00 91.81 460 TRP A N 1
ATOM 3557 C CA . TRP A 1 460 ? 9.852 10.433 1.619 1.00 91.81 460 TRP A CA 1
ATOM 3558 C C . TRP A 1 460 ? 10.436 11.688 2.273 1.00 91.81 460 TRP A C 1
ATOM 3560 O O . TRP A 1 460 ? 11.633 11.745 2.543 1.00 91.81 460 TRP A O 1
ATOM 3570 N N . LEU A 1 461 ? 9.591 12.680 2.570 1.00 90.12 461 LEU A N 1
ATOM 3571 C CA . LEU A 1 461 ? 10.026 13.913 3.229 1.00 90.12 461 LEU A CA 1
ATOM 3572 C C . LEU A 1 461 ? 10.630 13.656 4.611 1.00 90.12 461 LEU A C 1
ATOM 3574 O O . LEU A 1 461 ? 11.620 14.285 4.960 1.00 90.12 461 LEU A O 1
ATOM 3578 N N . TRP A 1 462 ? 10.084 12.707 5.371 1.00 94.62 462 TRP A N 1
ATOM 3579 C CA . TRP A 1 462 ? 10.611 12.382 6.695 1.00 94.62 462 TRP A CA 1
ATOM 3580 C C . TRP A 1 462 ? 11.982 11.730 6.598 1.00 94.62 462 TRP A C 1
ATOM 3582 O O . TRP A 1 462 ? 12.895 12.123 7.318 1.00 94.62 462 TRP A O 1
ATOM 3592 N N . LEU A 1 463 ? 12.156 10.791 5.662 1.00 96.25 463 LEU A N 1
ATOM 3593 C CA . LEU A 1 463 ? 13.462 10.184 5.406 1.00 96.25 463 LEU A CA 1
ATOM 3594 C C . LEU A 1 463 ? 14.495 11.245 5.008 1.00 96.25 463 LEU A C 1
ATOM 3596 O O . LEU A 1 463 ? 15.608 11.236 5.527 1.00 96.25 463 LEU A O 1
ATOM 3600 N N . ARG A 1 464 ? 14.124 12.189 4.136 1.00 93.88 464 ARG A N 1
ATOM 3601 C CA . ARG A 1 464 ? 15.004 13.293 3.734 1.00 93.88 464 ARG A CA 1
ATOM 3602 C C . ARG A 1 464 ? 15.422 14.145 4.926 1.00 93.88 464 ARG A C 1
ATOM 3604 O O . ARG A 1 464 ? 16.605 14.435 5.087 1.00 93.88 464 ARG A O 1
ATOM 3611 N N . ASP A 1 465 ? 14.463 14.563 5.740 1.00 91.88 465 ASP A N 1
ATOM 3612 C CA . ASP A 1 465 ? 14.713 15.496 6.834 1.00 91.88 465 ASP A CA 1
ATOM 3613 C C . ASP A 1 465 ? 15.502 14.819 7.970 1.00 91.88 465 ASP A C 1
ATOM 3615 O O . ASP A 1 465 ? 16.403 15.437 8.538 1.00 91.88 465 ASP A O 1
ATOM 3619 N N . LEU A 1 466 ? 15.249 13.532 8.243 1.00 95.25 466 LEU A N 1
ATOM 3620 C CA . LEU A 1 466 ? 16.058 12.712 9.152 1.00 95.25 466 LEU A CA 1
ATOM 3621 C C . LEU A 1 466 ? 17.503 12.598 8.671 1.00 95.25 466 LEU A C 1
ATOM 3623 O O . LEU A 1 466 ? 18.425 12.875 9.435 1.00 95.25 466 LEU A O 1
ATOM 3627 N N . LEU A 1 467 ? 17.704 12.263 7.396 1.00 95.31 467 LEU A N 1
ATOM 3628 C CA . LEU A 1 467 ? 19.042 12.165 6.818 1.00 95.31 467 LEU A CA 1
ATOM 3629 C C . LEU A 1 467 ? 19.749 13.515 6.735 1.00 95.31 467 LEU A C 1
ATOM 3631 O O . LEU A 1 467 ? 20.964 13.564 6.839 1.00 95.31 467 LEU A O 1
ATOM 3635 N N . THR A 1 468 ? 19.028 14.626 6.585 1.00 93.06 468 THR A N 1
ATOM 3636 C CA . THR A 1 468 ? 19.640 15.965 6.551 1.00 93.06 468 THR A CA 1
ATOM 3637 C C . THR A 1 468 ? 20.286 16.325 7.892 1.00 93.06 468 THR A C 1
ATOM 3639 O O . THR A 1 468 ? 21.266 17.067 7.922 1.00 93.06 468 THR A O 1
ATOM 3642 N N . ARG A 1 469 ? 19.798 15.765 9.007 1.00 89.75 469 ARG A N 1
ATOM 3643 C CA . ARG A 1 469 ? 20.389 15.983 10.338 1.00 89.75 469 ARG A CA 1
ATOM 3644 C C . ARG A 1 469 ? 21.769 15.338 10.481 1.00 89.75 469 ARG A C 1
ATOM 3646 O O . ARG A 1 469 ? 22.596 15.870 11.214 1.00 89.75 469 ARG A O 1
ATOM 3653 N N . THR A 1 470 ? 22.012 14.217 9.800 1.00 89.62 470 THR A N 1
ATOM 3654 C CA . THR A 1 470 ? 23.269 13.453 9.879 1.00 89.62 470 THR A CA 1
ATOM 3655 C C . THR A 1 470 ? 24.178 13.660 8.662 1.00 89.62 470 THR A C 1
ATOM 3657 O O . THR A 1 470 ? 25.395 13.679 8.810 1.00 89.62 470 THR A O 1
ATOM 3660 N N . HIS A 1 471 ? 23.600 13.897 7.481 1.00 91.69 471 HIS A N 1
ATOM 3661 C CA . HIS A 1 471 ? 24.267 13.967 6.172 1.00 91.69 471 HIS A CA 1
ATOM 3662 C C . HIS A 1 471 ? 23.970 15.266 5.407 1.00 91.69 471 HIS A C 1
ATOM 3664 O O . HIS A 1 471 ? 23.979 15.277 4.176 1.00 91.69 471 HIS A O 1
ATOM 3670 N N . GLY A 1 472 ? 23.677 16.366 6.108 1.00 88.69 472 GLY A N 1
ATOM 3671 C CA . GLY A 1 472 ? 23.198 17.616 5.502 1.00 88.69 472 GLY A CA 1
ATOM 3672 C C . GLY A 1 472 ? 24.055 18.138 4.344 1.00 88.69 472 GLY A C 1
ATOM 3673 O O . GLY A 1 472 ? 23.505 18.497 3.308 1.00 88.69 472 GLY A O 1
ATOM 3674 N N . GLU A 1 473 ? 25.386 18.100 4.470 1.00 88.06 473 GLU A N 1
ATOM 3675 C CA . GLU A 1 473 ? 26.310 18.526 3.405 1.00 88.06 473 GLU A CA 1
ATOM 3676 C C . GLU A 1 473 ? 26.176 17.680 2.128 1.00 88.06 473 GLU A C 1
ATOM 3678 O O . GLU A 1 473 ? 26.185 18.217 1.024 1.00 88.06 473 GLU A O 1
ATOM 3683 N N . ALA A 1 474 ? 25.985 16.364 2.263 1.00 86.81 474 ALA A N 1
ATOM 3684 C CA . ALA A 1 474 ? 25.850 15.444 1.132 1.00 86.81 474 ALA A CA 1
ATOM 3685 C C . ALA A 1 474 ? 24.486 15.545 0.421 1.00 86.81 474 ALA A C 1
ATOM 3687 O O . ALA A 1 474 ? 24.322 15.022 -0.683 1.00 86.81 474 ALA A O 1
ATOM 3688 N N . LEU A 1 475 ? 23.506 16.202 1.049 1.00 87.94 475 LEU A N 1
ATOM 3689 C CA . LEU A 1 475 ? 22.163 16.422 0.510 1.00 87.94 475 LEU A CA 1
ATOM 3690 C C . LEU A 1 475 ? 21.948 17.847 -0.019 1.00 87.94 475 LEU A C 1
ATOM 3692 O O . LEU A 1 475 ? 20.842 18.162 -0.467 1.00 87.94 475 LEU A O 1
ATOM 3696 N N . LEU A 1 476 ? 22.979 18.699 0.001 1.00 85.44 476 LEU A N 1
ATOM 3697 C CA . LEU A 1 476 ? 22.896 20.049 -0.547 1.00 85.44 476 LEU A CA 1
ATOM 3698 C C . LEU A 1 476 ? 22.599 20.004 -2.048 1.00 85.44 476 LEU A C 1
ATOM 3700 O O . LEU A 1 476 ? 23.271 19.333 -2.831 1.00 85.44 476 LEU A O 1
ATOM 3704 N N . PHE A 1 477 ? 21.561 20.736 -2.447 1.00 83.12 477 PHE A N 1
ATOM 3705 C CA . PHE A 1 477 ? 21.223 20.925 -3.848 1.00 83.12 477 PHE A CA 1
ATOM 3706 C C . PHE A 1 477 ? 21.927 22.170 -4.387 1.00 83.12 477 PHE A C 1
ATOM 3708 O O . PHE A 1 477 ? 21.704 23.274 -3.893 1.00 83.12 477 PHE A O 1
ATOM 3715 N N . GLU A 1 478 ? 22.727 21.984 -5.434 1.00 82.31 478 GLU A N 1
ATOM 3716 C CA . GLU A 1 478 ? 23.367 23.065 -6.179 1.00 82.31 478 GLU A CA 1
ATOM 3717 C C . GLU A 1 478 ? 22.706 23.221 -7.552 1.00 82.31 478 GLU A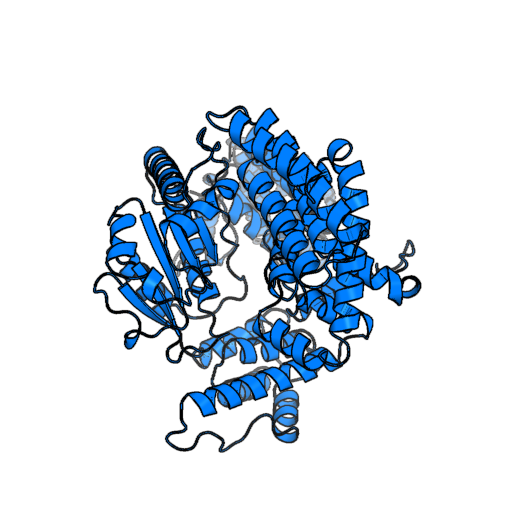 C 1
ATOM 3719 O O . GLU A 1 478 ? 22.522 22.252 -8.295 1.00 82.31 478 GLU A O 1
ATOM 3724 N N . GLU A 1 479 ? 22.342 24.455 -7.903 1.00 78.25 479 GLU A N 1
ATOM 3725 C CA . GLU A 1 479 ? 21.735 24.757 -9.197 1.00 78.25 479 GLU A CA 1
ATOM 3726 C C . GLU A 1 479 ? 22.692 24.377 -10.341 1.00 78.25 479 GLU A C 1
ATOM 3728 O O . GLU A 1 479 ? 23.869 24.733 -10.340 1.00 78.25 479 GLU A O 1
ATOM 3733 N N . GLY A 1 480 ? 22.189 23.623 -11.322 1.00 77.94 480 GLY A N 1
ATOM 3734 C CA . GLY A 1 480 ? 22.993 23.088 -12.426 1.00 77.94 480 GLY A CA 1
ATOM 3735 C C . GLY A 1 480 ? 23.570 21.686 -12.191 1.00 77.94 480 GLY A C 1
ATOM 3736 O O . GLY A 1 480 ? 24.080 21.096 -13.144 1.00 77.94 480 GLY A O 1
ATOM 3737 N N . TYR A 1 481 ? 23.429 21.113 -10.990 1.00 72.81 481 TYR A N 1
ATOM 3738 C CA . TYR A 1 481 ? 23.814 19.730 -10.682 1.00 72.81 481 TYR A CA 1
ATOM 3739 C C . TYR A 1 481 ? 22.594 18.827 -10.419 1.00 72.81 481 TYR A C 1
ATOM 3741 O O . TYR A 1 481 ? 21.520 19.310 -10.048 1.00 72.81 481 TYR A O 1
ATOM 3749 N N . PRO A 1 482 ? 22.716 17.497 -10.611 1.00 77.00 482 PRO A N 1
ATOM 3750 C CA . PRO A 1 482 ? 21.660 16.559 -10.239 1.00 77.00 482 PRO A CA 1
ATOM 3751 C C . PRO A 1 482 ? 21.351 16.630 -8.740 1.00 77.00 482 PRO A C 1
ATOM 3753 O O . PRO A 1 482 ? 22.260 16.613 -7.915 1.00 77.00 482 PRO A O 1
ATOM 3756 N N . ASN A 1 483 ? 20.066 16.656 -8.382 1.00 83.88 483 ASN A N 1
ATOM 3757 C CA . ASN A 1 483 ? 19.646 16.686 -6.983 1.00 83.88 483 ASN A CA 1
ATOM 3758 C C . ASN A 1 483 ? 20.028 15.369 -6.263 1.00 83.88 483 ASN A C 1
ATOM 3760 O O . ASN A 1 483 ? 19.507 14.313 -6.648 1.00 83.88 483 ASN A O 1
ATOM 3764 N N . PRO A 1 484 ? 20.876 15.404 -5.209 1.00 86.00 484 PRO A N 1
ATOM 3765 C CA . PRO A 1 484 ? 21.327 14.195 -4.514 1.00 86.00 484 PRO A CA 1
ATOM 3766 C C . PRO A 1 484 ? 20.181 13.366 -3.929 1.00 86.00 484 PRO A C 1
ATOM 3768 O O . PRO A 1 484 ? 20.198 12.135 -4.013 1.00 86.00 484 PRO A O 1
ATOM 3771 N N . TRP A 1 485 ? 19.148 14.035 -3.405 1.00 89.38 485 TRP A N 1
ATOM 3772 C CA . TRP A 1 485 ? 17.963 13.389 -2.845 1.00 89.38 485 TRP A CA 1
ATOM 3773 C C . TRP A 1 485 ? 17.193 12.591 -3.901 1.00 89.38 485 TRP A C 1
ATOM 3775 O O . TRP A 1 485 ? 16.818 11.444 -3.668 1.00 89.38 485 TRP A O 1
ATOM 3785 N N . VAL A 1 486 ? 17.030 13.157 -5.100 1.00 85.75 486 VAL A N 1
ATOM 3786 C CA . VAL A 1 486 ? 16.379 12.459 -6.220 1.00 85.75 486 VAL A CA 1
ATOM 3787 C C . VAL A 1 486 ? 17.166 11.202 -6.599 1.00 85.75 486 VAL A C 1
ATOM 3789 O O . VAL A 1 486 ? 16.564 10.162 -6.857 1.00 85.75 486 VAL A O 1
ATOM 3792 N N . GLY A 1 487 ? 18.500 11.264 -6.563 1.00 84.69 487 GLY A N 1
ATOM 3793 C CA . GLY A 1 487 ? 19.355 10.099 -6.789 1.00 84.69 487 GLY A CA 1
ATOM 3794 C C . GLY A 1 487 ? 19.154 8.986 -5.752 1.00 84.69 487 GLY A C 1
ATOM 3795 O O . GLY A 1 487 ? 19.132 7.815 -6.126 1.00 84.69 487 GLY A O 1
ATOM 3796 N N . ILE A 1 488 ? 18.972 9.329 -4.472 1.00 90.06 488 ILE A N 1
ATOM 3797 C CA . ILE A 1 488 ? 18.660 8.361 -3.402 1.00 90.06 488 ILE A CA 1
ATOM 3798 C C . ILE A 1 488 ? 17.307 7.697 -3.667 1.00 90.06 488 ILE A C 1
ATOM 3800 O O . ILE A 1 488 ? 17.232 6.469 -3.721 1.00 90.06 488 ILE A O 1
ATOM 3804 N N . CYS A 1 489 ? 16.255 8.489 -3.909 1.00 87.69 489 CYS A N 1
ATOM 3805 C CA . CYS A 1 489 ? 14.925 7.961 -4.223 1.00 87.69 489 CYS A CA 1
ATOM 3806 C C . CYS A 1 489 ? 14.972 7.010 -5.425 1.00 87.69 489 CYS A C 1
ATOM 3808 O O . CYS A 1 489 ? 14.498 5.882 -5.333 1.00 87.69 489 CYS A O 1
ATOM 3810 N N . GLN A 1 490 ? 15.625 7.413 -6.520 1.00 85.12 490 GLN A N 1
ATOM 3811 C CA . GLN A 1 490 ? 15.756 6.590 -7.726 1.00 85.12 490 GLN A CA 1
ATOM 3812 C C . GLN A 1 490 ? 16.500 5.275 -7.475 1.00 85.12 490 GLN A C 1
ATOM 3814 O O . GLN A 1 490 ? 16.104 4.248 -8.024 1.00 85.12 490 GLN A O 1
ATOM 3819 N N . ARG A 1 491 ? 17.558 5.269 -6.651 1.00 89.06 491 ARG A N 1
ATOM 3820 C CA . ARG A 1 491 ? 18.279 4.032 -6.308 1.00 89.06 491 ARG A CA 1
ATOM 3821 C C . ARG A 1 491 ? 17.421 3.091 -5.468 1.00 89.06 491 ARG A C 1
ATOM 3823 O O . ARG A 1 491 ? 17.354 1.904 -5.777 1.00 89.06 491 ARG A O 1
ATOM 3830 N N . LEU A 1 492 ? 16.748 3.606 -4.439 1.00 92.81 492 LEU A N 1
ATOM 3831 C CA . LEU A 1 492 ? 15.910 2.797 -3.548 1.00 92.81 492 LEU A CA 1
ATOM 3832 C C . LEU A 1 492 ? 14.653 2.261 -4.253 1.00 92.81 492 LEU A C 1
ATOM 3834 O O . LEU A 1 492 ? 14.293 1.099 -4.046 1.00 92.81 492 LEU A O 1
ATOM 3838 N N . GLU A 1 493 ? 14.031 3.068 -5.119 1.00 87.50 493 GLU A N 1
ATOM 3839 C CA . GLU A 1 493 ? 12.900 2.655 -5.960 1.00 87.50 493 GLU A CA 1
ATOM 3840 C C . GLU A 1 493 ? 13.316 1.708 -7.080 1.00 87.50 493 GLU A C 1
ATOM 3842 O O . GLU A 1 493 ? 12.650 0.699 -7.324 1.00 87.50 493 GLU A O 1
ATOM 3847 N N . GLY A 1 494 ? 14.446 1.987 -7.732 1.00 83.06 494 GLY A N 1
ATOM 3848 C CA . GLY A 1 494 ? 15.027 1.114 -8.744 1.00 83.06 494 GLY A CA 1
ATOM 3849 C C . GLY A 1 494 ? 15.337 -0.269 -8.178 1.00 83.06 494 GLY A C 1
ATOM 3850 O O . GLY A 1 494 ? 15.050 -1.273 -8.826 1.00 83.06 494 GLY A O 1
ATOM 3851 N N . ALA A 1 495 ? 15.843 -0.325 -6.941 1.00 86.75 495 ALA A N 1
ATOM 3852 C CA . ALA A 1 495 ? 16.098 -1.568 -6.212 1.00 86.75 495 ALA A CA 1
ATOM 3853 C C . ALA A 1 495 ? 14.827 -2.200 -5.625 1.00 86.75 495 ALA A C 1
ATOM 3855 O O . ALA A 1 495 ? 14.900 -3.272 -5.028 1.00 86.75 495 ALA A O 1
ATOM 3856 N N . ARG A 1 496 ? 13.666 -1.545 -5.781 1.00 87.50 496 ARG A N 1
ATOM 3857 C CA . ARG A 1 496 ? 12.363 -1.925 -5.207 1.00 87.50 496 ARG A CA 1
ATOM 3858 C C . ARG A 1 496 ? 12.415 -2.227 -3.710 1.00 87.50 496 ARG A C 1
ATOM 3860 O O . ARG A 1 496 ? 11.592 -2.982 -3.198 1.00 87.50 496 ARG A O 1
ATOM 3867 N N . LEU A 1 497 ? 13.372 -1.623 -3.008 1.00 91.62 497 LEU A N 1
ATOM 3868 C CA . LEU A 1 497 ? 13.452 -1.674 -1.551 1.00 91.62 497 LEU A CA 1
ATOM 3869 C C . LEU A 1 497 ? 12.412 -0.729 -0.957 1.00 91.62 497 LEU A C 1
ATOM 3871 O O . LEU A 1 497 ? 11.761 -1.070 0.024 1.00 91.62 497 LEU A O 1
ATOM 3875 N N . LEU A 1 498 ? 12.200 0.408 -1.619 1.00 92.44 498 LEU A N 1
ATOM 3876 C CA . LEU A 1 498 ? 11.017 1.238 -1.453 1.00 92.44 498 LEU A CA 1
ATOM 3877 C C . LEU A 1 498 ? 10.233 1.238 -2.761 1.00 92.44 498 LEU A C 1
ATOM 3879 O O . LEU A 1 498 ? 10.809 1.195 -3.843 1.00 92.44 498 LEU A O 1
ATOM 3883 N N . THR A 1 499 ? 8.910 1.231 -2.682 1.00 86.75 499 THR A N 1
ATOM 3884 C CA . THR A 1 499 ? 8.037 1.246 -3.860 1.00 86.75 499 THR A CA 1
ATOM 3885 C C . THR A 1 499 ? 6.988 2.342 -3.727 1.00 86.75 499 THR A C 1
ATOM 3887 O O . THR A 1 499 ? 6.597 2.655 -2.603 1.00 86.75 499 THR A O 1
ATOM 3890 N N . PRO A 1 500 ? 6.499 2.923 -4.834 1.00 77.38 500 PRO A N 1
ATOM 3891 C CA . PRO A 1 500 ? 5.439 3.920 -4.762 1.00 77.38 500 PRO A CA 1
ATOM 3892 C C . PRO A 1 500 ? 4.176 3.379 -4.068 1.00 77.38 500 PRO A C 1
ATOM 3894 O O . PRO A 1 500 ? 3.777 2.219 -4.276 1.00 77.38 500 PRO A O 1
ATOM 3897 N N . SER A 1 501 ? 3.558 4.218 -3.237 1.00 80.25 501 SER A N 1
ATOM 3898 C CA . SER A 1 501 ? 2.175 4.048 -2.775 1.00 80.25 501 SER A CA 1
ATOM 3899 C C . SER A 1 501 ? 1.210 4.822 -3.688 1.00 80.25 501 SER A C 1
ATOM 3901 O O . SER A 1 501 ? 1.654 5.517 -4.603 1.00 80.25 501 SER A O 1
ATOM 3903 N N . ASP A 1 502 ? -0.100 4.716 -3.454 1.00 67.06 502 ASP A N 1
ATOM 3904 C CA . ASP A 1 502 ? -1.093 5.537 -4.169 1.00 67.06 502 ASP A CA 1
ATOM 3905 C C . ASP A 1 502 ? -1.175 6.971 -3.630 1.00 67.06 502 ASP A C 1
ATOM 3907 O O . ASP A 1 502 ? -1.806 7.827 -4.247 1.00 67.06 502 ASP A O 1
ATOM 3911 N N . GLN A 1 503 ? -0.547 7.238 -2.482 1.00 72.75 503 GLN A N 1
ATOM 3912 C CA . GLN A 1 503 ? -0.423 8.574 -1.929 1.00 72.75 503 GLN A CA 1
ATOM 3913 C C . GLN A 1 503 ? 0.907 9.195 -2.372 1.00 72.75 503 GLN A C 1
ATOM 3915 O O . GLN A 1 503 ? 1.993 8.694 -2.063 1.00 72.75 503 GLN A O 1
ATOM 3920 N N . ASP A 1 504 ? 0.819 10.324 -3.074 1.00 73.94 504 ASP A N 1
ATOM 3921 C CA . ASP A 1 504 ? 1.993 11.078 -3.505 1.00 73.94 504 ASP A CA 1
ATOM 3922 C C . ASP A 1 504 ? 2.895 11.430 -2.311 1.00 73.94 504 ASP A C 1
ATOM 3924 O O . ASP A 1 504 ? 2.435 11.862 -1.253 1.00 73.94 504 ASP A O 1
ATOM 3928 N N . GLY A 1 505 ? 4.205 11.236 -2.480 1.00 81.62 505 GLY A N 1
ATOM 3929 C CA . GLY A 1 505 ? 5.198 11.494 -1.432 1.00 81.62 505 GLY A CA 1
ATOM 3930 C C . GLY A 1 505 ? 5.322 10.397 -0.367 1.00 81.62 505 GLY A C 1
ATOM 3931 O O . GLY A 1 505 ? 6.175 10.521 0.516 1.00 81.62 505 GLY A O 1
ATOM 3932 N N . VAL A 1 506 ? 4.542 9.315 -0.465 1.00 88.75 506 VAL A N 1
ATOM 3933 C CA . VAL A 1 506 ? 4.587 8.166 0.448 1.00 88.75 506 VAL A CA 1
ATOM 3934 C C . VAL A 1 506 ? 5.049 6.912 -0.300 1.00 88.75 506 VAL A C 1
ATOM 3936 O O . VAL A 1 506 ? 4.538 6.564 -1.368 1.00 88.75 506 VAL A O 1
ATOM 3939 N N . ALA A 1 507 ? 6.030 6.225 0.274 1.00 92.00 507 ALA A N 1
ATOM 3940 C CA . ALA A 1 507 ? 6.565 4.957 -0.194 1.00 92.00 507 ALA A CA 1
ATOM 3941 C C . ALA A 1 507 ? 6.072 3.780 0.654 1.00 92.00 507 ALA A C 1
ATOM 3943 O O . ALA A 1 507 ? 5.525 3.948 1.743 1.00 92.00 507 ALA A O 1
ATOM 3944 N N . ARG A 1 508 ? 6.326 2.573 0.148 1.00 91.50 508 ARG A N 1
ATOM 3945 C CA . ARG A 1 508 ? 6.082 1.299 0.822 1.00 91.50 508 ARG A CA 1
ATOM 3946 C C . ARG A 1 508 ? 7.343 0.457 0.872 1.00 91.50 508 ARG A C 1
ATOM 3948 O O . ARG A 1 508 ? 8.067 0.369 -0.121 1.00 91.50 508 ARG A O 1
ATOM 3955 N N . LEU A 1 509 ? 7.548 -0.218 1.991 1.00 92.44 509 LEU A N 1
ATOM 3956 C CA . LEU A 1 509 ? 8.605 -1.187 2.237 1.00 92.44 509 LEU A CA 1
ATOM 3957 C C . LEU A 1 509 ? 7.975 -2.564 2.405 1.00 92.44 509 LEU A C 1
ATOM 3959 O O . LEU A 1 509 ? 7.095 -2.769 3.237 1.00 92.44 509 LEU A O 1
ATOM 3963 N N . HIS A 1 510 ? 8.446 -3.550 1.646 1.00 87.31 510 HIS A N 1
ATOM 3964 C CA . HIS A 1 510 ? 7.944 -4.909 1.812 1.00 87.31 510 HIS A CA 1
ATOM 3965 C C . HIS A 1 510 ? 8.262 -5.427 3.229 1.00 87.31 510 HIS A C 1
ATOM 3967 O O . HIS A 1 510 ? 9.416 -5.396 3.655 1.00 87.31 510 HIS A O 1
ATOM 3973 N N . ARG A 1 511 ? 7.272 -5.978 3.947 1.00 84.00 511 ARG A N 1
ATOM 3974 C CA . ARG A 1 511 ? 7.402 -6.371 5.371 1.00 84.00 511 ARG A CA 1
ATOM 3975 C C . ARG A 1 511 ? 8.581 -7.301 5.664 1.00 84.00 511 ARG A C 1
ATOM 3977 O O . ARG A 1 511 ? 9.258 -7.124 6.666 1.00 84.00 511 ARG A O 1
ATOM 3984 N N . ILE A 1 512 ? 8.863 -8.262 4.778 1.00 83.69 512 ILE A N 1
ATOM 3985 C CA . ILE A 1 512 ? 10.027 -9.161 4.931 1.00 83.69 512 ILE A CA 1
ATOM 3986 C C . ILE A 1 512 ? 11.354 -8.398 4.785 1.00 83.69 512 ILE A C 1
ATOM 3988 O O . ILE A 1 512 ? 12.299 -8.669 5.518 1.00 83.69 512 ILE A O 1
ATOM 3992 N N . VAL A 1 513 ? 11.415 -7.408 3.889 1.00 88.56 513 VAL A N 1
ATOM 3993 C CA . VAL A 1 513 ? 12.596 -6.546 3.735 1.00 88.56 513 VAL A CA 1
ATOM 3994 C C . VAL A 1 513 ? 12.749 -5.659 4.972 1.00 88.56 513 VAL A C 1
ATOM 3996 O O . VAL A 1 513 ? 13.843 -5.568 5.517 1.00 88.56 513 VAL A O 1
ATOM 3999 N N . GLY A 1 514 ? 11.654 -5.078 5.476 1.00 89.50 514 GLY A N 1
ATOM 4000 C CA . GLY A 1 514 ? 11.649 -4.322 6.732 1.00 89.50 514 GLY A CA 1
ATOM 4001 C C . GLY A 1 514 ? 12.102 -5.153 7.935 1.00 89.50 514 GLY A C 1
ATOM 4002 O O . GLY A 1 514 ? 12.952 -4.707 8.700 1.00 89.50 514 GLY A O 1
ATOM 4003 N N . ALA A 1 515 ? 11.619 -6.391 8.065 1.00 87.19 515 ALA A N 1
ATOM 4004 C CA . ALA A 1 515 ? 12.055 -7.316 9.110 1.00 87.19 515 ALA A CA 1
ATOM 4005 C C . ALA A 1 515 ? 13.558 -7.633 9.009 1.00 87.19 515 ALA A C 1
ATOM 4007 O O . ALA A 1 515 ? 14.266 -7.566 10.013 1.00 87.19 515 ALA A O 1
ATOM 4008 N N . HIS A 1 516 ? 14.064 -7.900 7.800 1.00 90.00 516 HIS A N 1
ATOM 4009 C CA . HIS A 1 516 ? 15.497 -8.114 7.561 1.00 90.00 516 HIS A CA 1
ATOM 4010 C C . HIS A 1 516 ? 16.335 -6.888 7.950 1.00 90.00 516 HIS A C 1
ATOM 4012 O O . HIS A 1 516 ? 17.337 -7.002 8.656 1.00 90.00 516 HIS A O 1
ATOM 4018 N N . LEU A 1 517 ? 15.889 -5.691 7.557 1.00 93.62 517 LEU A N 1
ATOM 4019 C CA . LEU A 1 517 ? 16.540 -4.430 7.911 1.00 93.62 517 LEU A CA 1
ATOM 4020 C C . LEU A 1 517 ? 16.556 -4.197 9.427 1.00 93.62 517 LEU A C 1
ATOM 4022 O O . LEU A 1 517 ? 17.574 -3.744 9.946 1.00 93.62 517 LEU A O 1
ATOM 4026 N N . ARG A 1 518 ? 15.484 -4.534 10.152 1.00 91.44 518 ARG A N 1
ATOM 4027 C CA . ARG A 1 518 ? 15.445 -4.438 11.622 1.00 91.44 518 ARG A CA 1
ATOM 4028 C C . ARG A 1 518 ? 16.470 -5.351 12.281 1.00 91.44 518 ARG A C 1
ATOM 4030 O O . ARG A 1 518 ? 17.228 -4.885 13.124 1.00 91.44 518 ARG A O 1
ATOM 4037 N N . VAL A 1 519 ? 16.554 -6.613 11.852 1.00 90.19 519 VAL A N 1
ATOM 4038 C CA . VAL A 1 519 ? 17.565 -7.562 12.357 1.00 90.19 519 VAL A CA 1
ATOM 4039 C C . VAL A 1 519 ? 18.976 -7.032 12.097 1.00 90.19 519 VAL A C 1
ATOM 4041 O O . VAL A 1 519 ? 19.800 -6.976 13.007 1.00 90.19 519 VAL A O 1
ATOM 4044 N N . ARG A 1 520 ? 19.245 -6.550 10.879 1.00 91.81 520 ARG A N 1
ATOM 4045 C CA . ARG A 1 520 ? 20.552 -5.987 10.509 1.00 91.81 520 ARG A CA 1
ATOM 4046 C C . ARG A 1 520 ? 20.923 -4.736 11.315 1.00 91.81 520 ARG A C 1
ATOM 4048 O O . ARG A 1 520 ? 22.103 -4.482 11.538 1.00 91.81 520 ARG A O 1
ATOM 4055 N N . ASN A 1 521 ? 19.934 -3.957 11.753 1.00 93.25 521 ASN A N 1
ATOM 4056 C CA . ASN A 1 521 ? 20.119 -2.725 12.522 1.00 93.25 521 ASN A CA 1
ATOM 4057 C C . ASN A 1 521 ? 19.828 -2.893 14.024 1.00 93.25 521 ASN A C 1
ATOM 4059 O O . ASN A 1 521 ? 19.686 -1.893 14.731 1.00 93.25 521 ASN A O 1
ATOM 4063 N N . GLN A 1 522 ? 19.770 -4.125 14.540 1.00 91.62 522 GLN A N 1
ATOM 4064 C CA . GLN A 1 522 ? 19.405 -4.383 15.936 1.00 91.62 522 GLN A CA 1
ATOM 4065 C C . GLN A 1 522 ? 20.340 -3.669 16.926 1.00 91.62 522 GLN A C 1
ATOM 4067 O O . GLN A 1 522 ? 19.873 -3.091 17.901 1.00 91.62 522 GLN A O 1
ATOM 4072 N N . GLY A 1 523 ? 21.644 -3.604 16.630 1.00 92.62 523 GLY A N 1
ATOM 4073 C CA . GLY A 1 523 ? 22.636 -2.928 17.479 1.00 92.62 523 GLY A CA 1
ATOM 4074 C C . GLY A 1 523 ? 22.505 -1.400 17.567 1.00 92.62 523 GLY A C 1
ATOM 4075 O O . GLY A 1 523 ? 23.172 -0.792 18.396 1.00 92.62 523 GLY A O 1
ATOM 4076 N N . ARG A 1 524 ? 21.668 -0.773 16.730 1.00 94.62 524 ARG A N 1
ATOM 4077 C CA . ARG A 1 524 ? 21.408 0.678 16.737 1.00 94.62 524 ARG A CA 1
ATOM 4078 C C . ARG A 1 524 ? 19.916 1.030 16.697 1.00 94.62 524 ARG A C 1
ATOM 4080 O O . ARG A 1 524 ? 19.569 2.164 16.380 1.00 94.62 524 ARG A O 1
ATOM 4087 N N . SER A 1 525 ? 19.030 0.071 16.978 1.00 91.81 525 SER A N 1
ATOM 4088 C CA . SER A 1 525 ? 17.577 0.276 16.864 1.00 91.81 525 SER A CA 1
ATOM 4089 C C . SER A 1 525 ? 17.064 1.352 17.817 1.00 91.81 525 SER A C 1
ATOM 4091 O O . SER A 1 525 ? 16.318 2.221 17.377 1.00 91.81 525 SER A O 1
ATOM 4093 N N . ASP A 1 526 ? 17.534 1.364 19.066 1.00 93.50 526 ASP A N 1
ATOM 4094 C CA . ASP A 1 526 ? 17.121 2.369 20.054 1.00 93.50 526 ASP A CA 1
ATOM 4095 C C . ASP A 1 526 ? 17.537 3.783 19.633 1.00 93.50 526 ASP A C 1
ATOM 4097 O O . ASP A 1 526 ? 16.736 4.710 19.701 1.00 93.50 526 ASP A O 1
ATOM 4101 N N . GLN A 1 527 ? 18.758 3.942 19.108 1.00 95.62 527 GLN A N 1
ATOM 4102 C CA . GLN A 1 527 ? 19.256 5.226 18.606 1.00 95.62 527 GLN A CA 1
ATOM 4103 C C . GLN A 1 527 ? 18.435 5.732 17.411 1.00 95.62 527 GLN A C 1
ATOM 4105 O O . GLN A 1 527 ? 18.065 6.903 17.362 1.00 95.62 527 GLN A O 1
ATOM 4110 N N . LEU A 1 528 ? 18.158 4.860 16.435 1.00 95.81 528 LEU A N 1
ATOM 4111 C CA . LEU A 1 528 ? 17.361 5.219 15.259 1.00 95.81 528 LEU A CA 1
ATOM 4112 C C . LEU A 1 528 ? 15.921 5.569 15.649 1.00 95.81 528 LEU A C 1
ATOM 4114 O O . LEU A 1 528 ? 15.359 6.534 15.131 1.00 95.81 528 LEU A O 1
ATOM 4118 N N . ARG A 1 529 ? 15.333 4.802 16.574 1.00 95.75 529 ARG A N 1
ATOM 4119 C CA . ARG A 1 529 ? 13.991 5.056 17.095 1.00 95.75 529 ARG A CA 1
ATOM 4120 C C . ARG A 1 529 ? 13.935 6.387 17.830 1.00 95.75 529 ARG A C 1
ATOM 4122 O O . ARG A 1 529 ? 13.043 7.176 17.546 1.00 95.75 529 ARG A O 1
ATOM 4129 N N . ASP A 1 530 ? 14.889 6.662 18.712 1.00 96.00 530 ASP A N 1
ATOM 4130 C CA . ASP A 1 530 ? 14.945 7.929 19.439 1.00 96.00 530 ASP A CA 1
ATOM 4131 C C . ASP A 1 530 ? 15.072 9.130 18.487 1.00 96.00 530 ASP A C 1
ATOM 4133 O O . ASP A 1 530 ? 14.334 10.108 18.618 1.00 96.00 530 ASP A O 1
ATOM 4137 N N . ALA A 1 531 ? 15.918 9.024 17.456 1.00 96.56 531 ALA A N 1
ATOM 4138 C CA . ALA A 1 531 ? 16.053 10.055 16.428 1.00 96.56 531 ALA A CA 1
ATOM 4139 C C . ALA A 1 531 ? 14.758 10.267 15.622 1.00 96.56 531 ALA A C 1
ATOM 4141 O O . ALA A 1 531 ? 14.382 11.413 15.357 1.00 96.56 531 ALA A O 1
ATOM 4142 N N . LEU A 1 532 ? 14.059 9.185 15.256 1.00 96.81 532 LEU A N 1
ATOM 4143 C CA . LEU A 1 532 ? 12.768 9.242 14.565 1.00 96.81 532 LEU A CA 1
ATOM 4144 C C . LEU A 1 532 ? 11.690 9.894 15.437 1.00 96.81 532 LEU A C 1
ATOM 4146 O O . LEU A 1 532 ? 11.016 10.819 14.986 1.00 96.81 532 LEU A O 1
ATOM 4150 N N . VAL A 1 533 ? 11.545 9.456 16.687 1.00 96.75 533 VAL A N 1
ATOM 4151 C CA . VAL A 1 533 ? 10.545 10.004 17.611 1.00 96.75 533 VAL A CA 1
ATOM 4152 C C . VAL A 1 533 ? 10.848 11.472 17.930 1.00 96.75 533 VAL A C 1
ATOM 4154 O O . VAL A 1 533 ? 9.946 12.305 17.890 1.00 96.75 533 VAL A O 1
ATOM 4157 N N . GLY A 1 534 ? 12.116 11.828 18.154 1.00 96.06 534 GLY A N 1
ATOM 4158 C CA . GLY A 1 534 ? 12.530 13.221 18.332 1.00 96.06 534 GLY A CA 1
ATOM 4159 C C . GLY A 1 534 ? 12.309 14.081 17.081 1.00 96.06 534 GLY A C 1
ATOM 4160 O O . GLY A 1 534 ? 11.995 15.265 17.181 1.00 96.06 534 GLY A O 1
ATOM 4161 N N . PHE A 1 535 ? 12.433 13.515 15.875 1.00 95.62 535 PHE A N 1
ATOM 4162 C CA . PHE A 1 535 ? 12.000 14.193 14.650 1.00 95.62 535 PHE A CA 1
ATOM 4163 C C . PHE A 1 535 ? 10.488 14.424 14.636 1.00 95.62 535 PHE A C 1
ATOM 4165 O O . PHE A 1 535 ? 10.069 15.551 14.377 1.00 95.62 535 PHE A O 1
ATOM 4172 N N . MET A 1 536 ? 9.692 13.397 14.943 1.00 95.00 536 MET A N 1
ATOM 4173 C CA . MET A 1 536 ? 8.231 13.488 14.962 1.00 95.00 536 MET A CA 1
ATOM 4174 C C . MET A 1 536 ? 7.729 14.502 15.991 1.00 95.00 536 MET A C 1
ATOM 4176 O O . MET A 1 536 ? 6.759 15.196 15.712 1.00 95.00 536 MET A O 1
ATOM 4180 N N . GLU A 1 537 ? 8.401 14.643 17.137 1.00 94.31 537 GLU A N 1
ATOM 4181 C CA . GLU A 1 537 ? 8.078 15.673 18.129 1.00 94.31 537 GLU A CA 1
ATOM 4182 C C . GLU A 1 537 ? 8.216 17.086 17.546 1.00 94.31 537 GLU A C 1
ATOM 4184 O O . GLU A 1 537 ? 7.277 17.878 17.588 1.00 94.31 537 GLU A O 1
ATOM 4189 N N . VAL A 1 538 ? 9.367 17.385 16.936 1.00 92.69 538 VAL A N 1
ATOM 4190 C CA . VAL A 1 538 ? 9.625 18.694 16.313 1.00 92.69 538 VAL A CA 1
ATOM 4191 C C . VAL A 1 538 ? 8.688 18.939 15.129 1.00 92.69 538 VAL A C 1
ATOM 4193 O O . VAL A 1 538 ? 8.143 20.034 14.981 1.00 92.69 538 VAL A O 1
ATOM 4196 N N . PHE A 1 539 ? 8.505 17.925 14.281 1.00 91.50 539 PHE A N 1
ATOM 4197 C CA . PHE A 1 539 ? 7.621 17.994 13.121 1.00 91.50 539 PHE A CA 1
ATOM 4198 C C . PHE A 1 539 ? 6.175 18.247 13.539 1.00 91.50 539 PHE A C 1
ATOM 4200 O O . PHE A 1 539 ? 5.493 19.064 12.934 1.00 91.50 539 PHE A O 1
ATOM 4207 N N . GLY A 1 540 ? 5.733 17.579 14.595 1.00 89.12 540 GLY A N 1
ATOM 4208 C CA . GLY A 1 540 ? 4.431 17.732 15.206 1.00 89.12 540 GLY A CA 1
ATOM 4209 C C . GLY A 1 540 ? 4.093 19.147 15.632 1.00 89.12 540 GLY A C 1
ATOM 4210 O O . GLY A 1 540 ? 3.094 19.704 15.189 1.00 89.12 540 GLY A O 1
ATOM 4211 N N . THR A 1 541 ? 4.976 19.755 16.426 1.00 88.31 541 THR A N 1
ATOM 4212 C CA . THR A 1 541 ? 4.835 21.153 16.855 1.00 88.31 541 THR A CA 1
ATOM 4213 C C . THR A 1 541 ? 4.817 22.105 15.660 1.00 88.31 541 THR A C 1
ATOM 4215 O O . THR A 1 541 ? 4.030 23.048 15.609 1.00 88.31 541 THR A O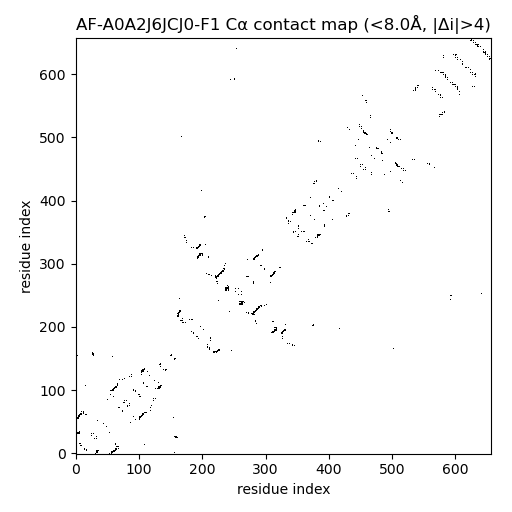 1
ATOM 4218 N N . TYR A 1 542 ? 5.671 21.865 14.658 1.00 89.44 542 TYR A N 1
ATOM 4219 C CA . TYR A 1 542 ? 5.640 22.643 13.420 1.00 89.44 542 TYR A CA 1
ATOM 4220 C C . TYR A 1 542 ? 4.298 22.489 12.696 1.00 89.44 542 TYR A C 1
ATOM 4222 O O . TYR A 1 542 ? 3.699 23.487 12.291 1.00 89.44 542 TYR A O 1
ATOM 4230 N N . PHE A 1 543 ? 3.822 21.253 12.548 1.00 89.31 543 PHE A N 1
ATOM 4231 C CA . PHE A 1 543 ? 2.575 20.920 11.874 1.00 89.31 543 PHE A CA 1
ATOM 4232 C C . PHE A 1 543 ? 1.387 21.597 12.557 1.00 89.31 543 PHE A C 1
ATOM 4234 O O . PHE A 1 543 ? 0.649 22.300 11.871 1.00 89.31 543 PHE A O 1
ATOM 4241 N N . GLU A 1 544 ? 1.271 21.487 13.887 1.00 88.50 544 GLU A N 1
ATOM 4242 C CA . GLU A 1 544 ? 0.233 22.111 14.722 1.00 88.50 544 GLU A CA 1
ATOM 4243 C C . GLU A 1 544 ? 0.056 23.607 14.425 1.00 88.50 544 GLU A C 1
ATOM 4245 O O . GLU A 1 544 ? -1.067 24.088 14.280 1.00 88.50 544 GLU A O 1
ATOM 4250 N N . HIS A 1 545 ? 1.163 24.337 14.267 1.00 88.06 545 HIS A N 1
ATOM 4251 C CA . HIS A 1 545 ? 1.151 25.783 14.043 1.00 88.06 545 HIS A CA 1
ATOM 4252 C C . HIS A 1 545 ? 1.057 26.210 12.572 1.00 88.06 545 HIS A C 1
ATOM 4254 O O . HIS A 1 545 ? 0.924 27.403 12.297 1.00 88.06 545 HIS A O 1
ATOM 4260 N N . THR A 1 546 ? 1.156 25.287 11.612 1.00 86.44 546 THR A N 1
ATOM 4261 C CA . THR A 1 546 ? 1.230 25.641 10.183 1.00 86.44 546 THR A CA 1
ATOM 4262 C C . THR A 1 546 ? 0.069 25.141 9.344 1.00 86.44 546 THR A C 1
ATOM 4264 O O . THR A 1 546 ? -0.262 25.795 8.355 1.00 86.44 546 THR A O 1
ATOM 4267 N N . TRP A 1 547 ? -0.588 24.040 9.716 1.00 85.69 547 TRP A N 1
ATOM 4268 C CA . TRP A 1 547 ? -1.587 23.398 8.855 1.00 85.69 547 TRP A CA 1
ATOM 4269 C C . TRP A 1 547 ? -2.807 24.287 8.552 1.00 85.69 547 TRP A C 1
ATOM 4271 O O . TRP A 1 547 ? -3.343 24.222 7.447 1.00 85.69 547 TRP A O 1
ATOM 4281 N N . GLU A 1 548 ? -3.217 25.161 9.480 1.00 84.31 548 GLU A N 1
ATOM 4282 C CA . GLU A 1 548 ? -4.325 26.108 9.258 1.00 84.31 548 GLU A CA 1
ATOM 4283 C C . GLU A 1 548 ? -3.978 27.179 8.217 1.00 84.31 548 GLU A C 1
ATOM 4285 O O . GLU A 1 548 ? -4.840 27.654 7.476 1.00 84.31 548 GLU A O 1
ATOM 4290 N N . HIS A 1 549 ? -2.702 27.559 8.153 1.00 86.44 549 HIS A N 1
ATOM 4291 C CA . HIS A 1 549 ? -2.192 28.560 7.222 1.00 86.44 549 HIS A CA 1
ATOM 4292 C C . HIS A 1 549 ? -1.791 27.950 5.875 1.00 86.44 549 HIS A C 1
ATOM 4294 O O . HIS A 1 549 ? -1.851 28.632 4.851 1.00 86.44 549 HIS A O 1
ATOM 4300 N N . ASP A 1 550 ? -1.418 26.670 5.864 1.00 78.69 550 ASP A N 1
ATOM 4301 C CA . ASP A 1 550 ? -1.119 25.906 4.659 1.00 78.69 550 ASP A CA 1
ATOM 4302 C C . ASP A 1 550 ? -1.820 24.536 4.652 1.00 78.69 550 ASP A C 1
ATOM 4304 O O . ASP A 1 550 ? -1.182 23.506 4.884 1.00 78.69 550 ASP A O 1
ATOM 4308 N N . PRO A 1 551 ? -3.117 24.473 4.295 1.00 75.50 551 PRO A N 1
ATOM 4309 C CA . PRO A 1 551 ? -3.864 23.214 4.253 1.00 75.50 551 PRO A CA 1
ATOM 4310 C C . PRO A 1 551 ? -3.279 22.165 3.299 1.00 75.50 551 PRO A C 1
ATOM 4312 O O . PRO A 1 551 ? -3.636 20.990 3.381 1.00 75.50 551 PRO A O 1
ATOM 4315 N N . ARG A 1 552 ? -2.362 22.549 2.397 1.00 77.69 552 ARG A N 1
ATOM 4316 C CA . ARG A 1 552 ? -1.696 21.603 1.494 1.00 77.69 552 ARG A CA 1
ATOM 4317 C C . ARG A 1 552 ? -0.837 20.603 2.253 1.00 77.69 552 ARG A C 1
ATOM 4319 O O . ARG A 1 552 ? -0.529 19.579 1.668 1.00 77.69 552 ARG A O 1
ATOM 4326 N N . ILE A 1 553 ? -0.452 20.852 3.508 1.00 80.88 553 ILE A N 1
ATOM 4327 C CA . ILE A 1 553 ? 0.342 19.895 4.294 1.00 80.88 553 ILE A CA 1
ATOM 4328 C C . ILE A 1 553 ? -0.507 18.794 4.944 1.00 80.88 553 ILE A C 1
ATOM 4330 O O . ILE A 1 553 ? 0.051 17.809 5.415 1.00 80.88 553 ILE A O 1
ATOM 4334 N N . LEU A 1 554 ? -1.843 18.904 4.931 1.00 83.56 554 LEU A N 1
ATOM 4335 C CA . LEU A 1 554 ? -2.749 17.949 5.587 1.00 83.56 554 LEU A CA 1
ATOM 4336 C C . LEU A 1 554 ? -2.631 16.510 5.068 1.00 83.56 554 LEU A C 1
ATOM 4338 O O . LEU A 1 554 ? -3.034 15.583 5.766 1.00 83.56 554 LEU A O 1
ATOM 4342 N N . TRP A 1 555 ? -2.049 16.284 3.885 1.00 82.81 555 TRP A N 1
ATOM 4343 C CA . TRP A 1 555 ? -1.792 14.924 3.401 1.00 82.81 555 TRP A CA 1
ATOM 4344 C C . TRP A 1 555 ? -0.900 14.121 4.361 1.00 82.81 555 TRP A C 1
ATOM 4346 O O . TRP A 1 555 ? -1.040 12.901 4.427 1.00 82.81 555 TRP A O 1
ATOM 4356 N N . ILE A 1 556 ? -0.017 14.779 5.127 1.00 88.25 556 ILE A N 1
ATOM 4357 C CA . ILE A 1 556 ? 0.895 14.109 6.066 1.00 88.25 556 ILE A CA 1
ATOM 4358 C C . ILE A 1 556 ? 0.186 13.585 7.318 1.00 88.25 556 ILE A C 1
ATOM 4360 O O . ILE A 1 556 ? 0.738 12.746 8.029 1.00 88.25 556 ILE A O 1
ATOM 4364 N N . LEU A 1 557 ? -1.041 14.046 7.578 1.00 88.62 557 LEU A N 1
ATOM 4365 C CA . LEU A 1 557 ? -1.800 13.685 8.770 1.00 88.62 557 LEU A CA 1
ATOM 4366 C C . LEU A 1 557 ? -2.031 12.174 8.849 1.00 88.62 557 LEU A C 1
ATOM 4368 O O . LEU A 1 557 ? -1.831 11.585 9.905 1.00 88.62 557 LEU A O 1
ATOM 4372 N N . LYS A 1 558 ? -2.351 11.530 7.719 1.00 85.88 558 LYS A N 1
ATOM 4373 C CA . LYS A 1 558 ? -2.536 10.074 7.660 1.00 85.88 558 LYS A CA 1
ATOM 4374 C C . LYS A 1 558 ? -1.234 9.308 7.970 1.00 85.88 558 LYS A C 1
ATOM 4376 O O . LYS A 1 558 ? -1.249 8.488 8.886 1.00 85.88 558 LYS A O 1
ATOM 4381 N N . PRO A 1 559 ? -0.089 9.583 7.314 1.00 90.88 559 PRO A N 1
ATOM 4382 C CA . PRO A 1 559 ? 1.174 8.981 7.728 1.00 90.88 559 PRO A CA 1
ATOM 4383 C C . PRO A 1 559 ? 1.549 9.225 9.192 1.00 90.88 559 PRO A C 1
ATOM 4385 O O . PRO A 1 559 ? 2.087 8.326 9.834 1.00 90.88 559 PRO A O 1
ATOM 4388 N N . LEU A 1 560 ? 1.240 10.406 9.737 1.00 93.00 560 LEU A N 1
ATOM 4389 C CA . LEU A 1 560 ? 1.482 10.727 11.142 1.00 93.00 560 LEU A CA 1
ATOM 4390 C C . LEU A 1 560 ? 0.635 9.862 12.085 1.00 93.00 560 LEU A C 1
ATOM 4392 O O . LEU A 1 560 ? 1.172 9.283 13.027 1.00 93.00 560 LEU A O 1
ATOM 4396 N N . GLN A 1 561 ? -0.655 9.708 11.788 1.00 91.00 561 GLN A N 1
ATOM 4397 C CA . GLN A 1 561 ? -1.576 8.826 12.508 1.00 91.00 561 GLN A CA 1
ATOM 4398 C C . GLN A 1 561 ? -1.088 7.375 12.537 1.00 91.00 561 GLN A C 1
ATOM 4400 O O . GLN A 1 561 ? -1.040 6.743 13.599 1.00 91.00 561 GLN A O 1
ATOM 4405 N N . GLU A 1 562 ? -0.715 6.851 11.369 1.00 89.06 562 GLU A N 1
ATOM 4406 C CA . GLU A 1 562 ? -0.247 5.475 11.222 1.00 89.06 562 GLU A CA 1
ATOM 4407 C C . GLU A 1 562 ? 1.088 5.263 11.942 1.00 89.06 562 GLU A C 1
ATOM 4409 O O . GLU A 1 562 ? 1.237 4.279 12.665 1.00 89.06 562 GLU A O 1
ATOM 4414 N N . ALA A 1 563 ? 2.033 6.200 11.818 1.00 94.19 563 ALA A N 1
ATOM 4415 C CA . ALA A 1 563 ? 3.329 6.118 12.484 1.00 94.19 563 ALA A CA 1
ATOM 4416 C C . ALA A 1 563 ? 3.206 6.169 14.013 1.00 94.19 563 ALA A C 1
ATOM 4418 O O . ALA A 1 563 ? 3.821 5.350 14.689 1.00 94.19 563 ALA A O 1
ATOM 4419 N N . ILE A 1 564 ? 2.390 7.075 14.565 1.00 94.25 564 ILE A N 1
ATOM 4420 C CA . ILE A 1 564 ? 2.147 7.155 16.015 1.00 94.25 564 ILE A CA 1
ATOM 4421 C C . ILE A 1 564 ? 1.543 5.842 16.517 1.00 94.25 564 ILE A C 1
ATOM 4423 O O . ILE A 1 564 ? 2.079 5.231 17.438 1.00 94.25 564 ILE A O 1
ATOM 4427 N N . SER A 1 565 ? 0.470 5.372 15.875 1.00 89.12 565 SER A N 1
ATOM 4428 C CA . SER A 1 565 ? -0.213 4.133 16.270 1.00 89.12 565 SER A CA 1
ATOM 4429 C C . SER A 1 565 ? 0.732 2.931 16.233 1.00 89.12 565 SER A C 1
ATOM 4431 O O . SER A 1 565 ? 0.738 2.114 17.152 1.00 89.12 565 SER A O 1
ATOM 4433 N N . TYR A 1 566 ? 1.551 2.840 15.185 1.00 89.81 566 TYR A N 1
ATOM 4434 C CA . TYR A 1 566 ? 2.513 1.764 14.991 1.00 89.81 566 TYR A CA 1
ATOM 4435 C C . TYR A 1 566 ? 3.651 1.800 16.016 1.00 89.81 566 TYR A C 1
ATOM 4437 O O . TYR A 1 566 ? 3.953 0.790 16.646 1.00 89.81 566 TYR A O 1
ATOM 4445 N N . LEU A 1 567 ? 4.260 2.967 16.237 1.00 92.94 567 LEU A N 1
ATOM 4446 C CA . LEU A 1 567 ? 5.378 3.101 17.164 1.00 92.94 567 LEU A CA 1
ATOM 4447 C C . LEU A 1 567 ? 4.928 2.923 18.618 1.00 92.94 567 LEU A C 1
ATOM 4449 O O . LEU A 1 567 ? 5.653 2.284 19.377 1.00 92.94 567 LEU A O 1
ATOM 4453 N N . THR A 1 568 ? 3.750 3.412 19.012 1.00 90.56 568 THR A N 1
ATOM 4454 C CA . THR A 1 568 ? 3.236 3.237 20.382 1.00 90.56 568 THR A CA 1
ATOM 4455 C C . THR A 1 568 ? 2.964 1.767 20.719 1.00 90.56 568 THR A C 1
ATOM 4457 O O . THR A 1 568 ? 3.159 1.363 21.863 1.00 90.56 568 THR A O 1
ATOM 4460 N N . GLN A 1 569 ? 2.592 0.934 19.736 1.00 85.88 569 GLN A N 1
ATOM 4461 C CA . GLN A 1 569 ? 2.453 -0.518 19.937 1.00 85.88 569 GLN A CA 1
ATOM 4462 C C . GLN A 1 569 ? 3.786 -1.211 20.261 1.00 85.88 569 GLN A C 1
ATOM 4464 O O . GLN A 1 569 ? 3.793 -2.227 20.952 1.00 85.88 569 GLN A O 1
ATOM 4469 N N . GLU A 1 570 ? 4.911 -0.675 19.783 1.00 84.12 570 GLU A N 1
ATOM 4470 C CA . GLU A 1 570 ? 6.247 -1.216 20.068 1.00 84.12 570 GLU A CA 1
ATOM 4471 C C . GLU A 1 570 ? 6.802 -0.767 21.428 1.00 84.12 570 GLU A C 1
ATOM 4473 O O . GLU A 1 570 ? 7.733 -1.382 21.946 1.00 84.12 570 GLU A O 1
ATOM 4478 N N . GLY A 1 571 ? 6.247 0.298 22.007 1.00 87.44 571 GLY A N 1
ATOM 4479 C CA . GLY A 1 571 ? 6.641 0.815 23.312 1.00 87.44 571 GLY A CA 1
ATOM 4480 C C . GLY A 1 571 ? 6.085 2.212 23.572 1.00 87.44 571 GLY A C 1
ATOM 4481 O O . GLY A 1 571 ? 6.079 3.061 22.675 1.00 87.44 571 GLY A O 1
ATOM 4482 N N . ALA A 1 572 ? 5.648 2.450 24.809 1.00 90.12 572 ALA A N 1
ATOM 4483 C CA . ALA A 1 572 ? 5.149 3.748 25.248 1.00 90.12 572 ALA A CA 1
ATOM 4484 C C . ALA A 1 572 ? 6.276 4.801 25.254 1.00 90.12 572 ALA A C 1
ATOM 4486 O O . ALA A 1 572 ? 7.379 4.535 25.728 1.00 90.12 572 ALA A O 1
ATOM 4487 N N . ASP A 1 573 ? 5.997 6.000 24.735 1.00 94.88 573 ASP A N 1
ATOM 4488 C CA . ASP A 1 573 ? 6.926 7.139 24.706 1.00 94.88 573 ASP A CA 1
ATOM 4489 C C . ASP A 1 573 ? 6.136 8.442 24.915 1.00 94.88 573 ASP A C 1
ATOM 4491 O O . ASP A 1 573 ? 5.083 8.651 24.303 1.00 94.88 573 ASP A O 1
ATOM 4495 N N . GLU A 1 574 ? 6.640 9.319 25.787 1.00 95.19 574 GLU A N 1
ATOM 4496 C CA . GLU A 1 574 ? 6.002 10.593 26.141 1.00 95.19 574 GLU A CA 1
ATOM 4497 C C . GLU A 1 574 ? 5.794 11.495 24.914 1.00 95.19 574 GLU A C 1
ATOM 4499 O O . GLU A 1 574 ? 4.752 12.135 24.763 1.00 95.19 574 GLU A O 1
ATOM 4504 N N . ARG A 1 575 ? 6.773 11.539 24.006 1.00 95.81 575 ARG A N 1
ATOM 4505 C CA . ARG A 1 575 ? 6.743 12.392 22.814 1.00 95.81 575 ARG A CA 1
ATOM 4506 C C . ARG A 1 575 ? 5.680 11.904 21.842 1.00 95.81 575 ARG A C 1
ATOM 4508 O O . ARG A 1 575 ? 4.919 12.714 21.323 1.00 95.81 575 ARG A O 1
ATOM 4515 N N . LEU A 1 576 ? 5.560 10.587 21.652 1.00 96.12 576 LEU A N 1
ATOM 4516 C CA . LEU A 1 576 ? 4.486 9.997 20.844 1.00 96.12 576 LEU A CA 1
ATOM 4517 C C . LEU A 1 576 ? 3.106 10.268 21.453 1.00 96.12 576 LEU A C 1
ATOM 4519 O O . LEU A 1 576 ? 2.173 10.573 20.713 1.00 96.12 576 LEU A O 1
ATOM 4523 N N . ALA A 1 577 ? 2.979 10.229 22.784 1.00 95.25 577 ALA A N 1
ATOM 4524 C CA . ALA A 1 577 ? 1.735 10.579 23.465 1.00 95.25 577 ALA A CA 1
ATOM 4525 C C . ALA A 1 577 ? 1.342 12.044 23.211 1.00 95.25 577 ALA A C 1
ATOM 4527 O O . ALA A 1 577 ? 0.191 12.316 22.863 1.00 95.25 577 ALA A O 1
ATOM 4528 N N . LYS A 1 578 ? 2.291 12.988 23.289 1.00 94.44 578 LYS A N 1
ATOM 4529 C CA . LYS A 1 578 ? 2.051 14.396 22.914 1.00 94.44 578 LYS A CA 1
ATOM 4530 C C . LYS A 1 578 ? 1.608 14.524 21.458 1.00 94.44 578 LYS A C 1
ATOM 4532 O O . LYS A 1 578 ? 0.631 15.210 21.177 1.00 94.44 578 LYS A O 1
ATOM 4537 N N . GLN A 1 579 ? 2.278 13.819 20.546 1.00 95.31 579 GLN A N 1
ATOM 4538 C CA . GLN A 1 579 ? 1.938 13.858 19.123 1.00 95.31 579 GLN A CA 1
ATOM 4539 C C . GLN A 1 579 ? 0.567 13.262 18.808 1.00 95.31 579 GLN A C 1
ATOM 4541 O O . GLN A 1 579 ? -0.144 13.784 17.952 1.00 95.31 579 GLN A O 1
ATOM 4546 N N . ALA A 1 580 ? 0.146 12.229 19.538 1.00 94.94 580 ALA A N 1
ATOM 4547 C CA . ALA A 1 580 ? -1.225 11.742 19.465 1.00 94.94 580 ALA A CA 1
ATOM 4548 C C . ALA A 1 580 ? -2.229 12.838 19.876 1.00 94.94 580 ALA A C 1
ATOM 4550 O O . ALA A 1 580 ? -3.242 13.010 19.208 1.00 94.94 580 ALA A O 1
ATOM 4551 N N . GLY A 1 581 ? -1.924 13.639 20.903 1.00 94.12 581 GLY A N 1
ATOM 4552 C CA . GLY A 1 581 ? -2.740 14.799 21.287 1.00 94.12 581 GLY A CA 1
ATOM 4553 C C . GLY A 1 581 ? -2.845 15.855 20.179 1.00 94.12 581 GLY A C 1
ATOM 4554 O O . GLY A 1 581 ? -3.950 16.264 19.835 1.00 94.12 581 GLY A O 1
ATOM 4555 N N . VAL A 1 582 ? -1.718 16.222 19.554 1.00 93.69 582 VAL A N 1
ATOM 4556 C CA . VAL A 1 582 ? -1.680 17.166 18.416 1.00 93.69 582 VAL A CA 1
ATOM 4557 C C . VAL A 1 582 ? -2.530 16.664 17.246 1.00 93.69 582 VAL A C 1
ATOM 4559 O O . VAL A 1 582 ? -3.332 17.410 16.688 1.00 93.69 582 VAL A O 1
ATOM 4562 N N . VAL A 1 583 ? -2.396 15.387 16.879 1.00 93.44 583 VAL A N 1
ATOM 4563 C CA . VAL A 1 583 ? -3.241 14.772 15.844 1.00 93.44 583 VAL A CA 1
ATOM 4564 C C . VAL A 1 583 ? -4.718 14.829 16.236 1.00 93.44 583 VAL A C 1
ATOM 4566 O O . VAL A 1 583 ? -5.551 15.126 15.381 1.00 93.44 583 VAL A O 1
ATOM 4569 N N . GLY A 1 584 ? -5.032 14.586 17.512 1.00 90.62 584 GLY A N 1
ATOM 4570 C CA . GLY A 1 584 ? -6.378 14.712 18.067 1.00 90.62 584 GLY A CA 1
ATOM 4571 C C . GLY A 1 584 ? -6.982 16.099 17.840 1.00 90.62 584 GLY A C 1
ATOM 4572 O O . GLY A 1 584 ? -8.067 16.217 17.271 1.00 90.62 584 GLY A O 1
ATOM 4573 N N . GLU A 1 585 ? -6.244 17.148 18.202 1.00 90.75 585 GLU A N 1
ATOM 4574 C CA . GLU A 1 585 ? -6.633 18.552 18.006 1.00 90.75 585 GLU A CA 1
ATOM 4575 C C . GLU A 1 585 ? -6.870 18.899 16.533 1.00 90.75 585 GLU A C 1
ATOM 4577 O O . GLU A 1 585 ? -7.891 19.491 16.171 1.00 90.75 585 GLU A O 1
ATOM 4582 N N . VAL A 1 586 ? -5.946 18.501 15.655 1.00 90.50 586 VAL A N 1
ATOM 4583 C CA . VAL A 1 586 ? -6.049 18.776 14.215 1.00 90.50 586 VAL A CA 1
ATOM 4584 C C . VAL A 1 586 ? -7.272 18.078 13.625 1.00 90.50 586 VAL A C 1
ATOM 4586 O O . VAL A 1 586 ? -8.070 18.717 12.939 1.00 90.50 586 VAL A O 1
ATOM 4589 N N . GLU A 1 587 ? -7.455 16.788 13.920 1.00 86.00 587 GLU A N 1
ATOM 4590 C CA . GLU A 1 587 ? -8.603 15.997 13.465 1.00 86.00 587 GLU A CA 1
ATOM 4591 C C . GLU A 1 587 ? -9.929 16.582 13.973 1.00 86.00 587 GLU A C 1
ATOM 4593 O O . GLU A 1 587 ? -10.891 16.671 13.209 1.00 86.00 587 GLU A O 1
ATOM 4598 N N . MET A 1 588 ? -9.970 17.066 15.219 1.00 85.12 588 MET A N 1
ATOM 4599 C CA . MET A 1 588 ? -11.135 17.758 15.771 1.00 85.12 588 MET A CA 1
ATOM 4600 C C . MET A 1 588 ? -11.453 19.026 14.971 1.00 85.12 588 MET A C 1
ATOM 4602 O O . MET A 1 588 ? -12.599 19.222 14.563 1.00 85.12 588 MET A O 1
ATOM 4606 N N . ARG A 1 589 ? -10.452 19.875 14.703 1.00 84.88 589 ARG A N 1
ATOM 4607 C CA . ARG A 1 589 ? -10.639 21.152 13.992 1.00 84.88 589 ARG A CA 1
ATOM 4608 C C . ARG A 1 589 ? -11.054 20.979 12.532 1.00 84.88 589 ARG A C 1
ATOM 4610 O O . ARG A 1 589 ? -11.812 21.802 12.023 1.00 84.88 589 ARG A O 1
ATOM 4617 N N . ILE A 1 590 ? -10.622 19.906 11.866 1.00 81.06 590 ILE A N 1
ATOM 4618 C CA . ILE A 1 590 ? -11.085 19.559 10.508 1.00 81.06 590 ILE A CA 1
ATOM 4619 C C . ILE A 1 590 ? -12.392 18.744 10.500 1.00 81.06 590 ILE A C 1
ATOM 4621 O O . ILE A 1 590 ? -12.856 18.350 9.430 1.00 81.06 590 ILE A O 1
ATOM 4625 N N . GLY A 1 591 ? -13.005 18.509 11.668 1.00 73.12 591 GLY A N 1
ATOM 4626 C CA . GLY A 1 591 ? -14.338 17.913 11.812 1.00 73.12 591 GLY A CA 1
ATOM 4627 C C . GLY A 1 591 ? -14.389 16.381 11.800 1.00 73.12 591 GLY A C 1
ATOM 4628 O O . GLY A 1 591 ? -15.454 15.812 11.565 1.00 73.12 591 GLY A O 1
ATOM 4629 N N . ARG A 1 592 ? -13.263 15.700 12.041 1.00 73.56 592 ARG A N 1
ATOM 4630 C CA . ARG A 1 592 ? -13.133 14.230 12.085 1.00 73.56 592 ARG A CA 1
ATOM 4631 C C . ARG A 1 592 ? -13.085 13.726 13.533 1.00 73.56 592 ARG A C 1
ATOM 4633 O O . ARG A 1 592 ? -12.065 13.238 14.027 1.00 73.56 592 ARG A O 1
ATOM 4640 N N . PHE A 1 593 ? -14.193 13.887 14.248 1.00 75.19 593 PHE A N 1
ATOM 4641 C CA . PHE A 1 593 ? -14.259 13.724 15.703 1.00 75.19 593 PHE A CA 1
ATOM 4642 C C . PHE A 1 593 ? -13.917 12.311 16.237 1.00 75.19 593 PHE A C 1
ATOM 4644 O O . PHE A 1 593 ? -13.392 12.175 17.334 1.00 75.19 593 PHE A O 1
ATOM 4651 N N . SER A 1 594 ? -14.142 11.243 15.485 1.00 65.81 594 SER A N 1
ATOM 4652 C CA . SER A 1 594 ? -13.913 9.845 15.861 1.00 65.81 594 SER A CA 1
ATOM 4653 C C . SER A 1 594 ? -12.434 9.522 15.809 1.00 65.81 594 SER A C 1
ATOM 4655 O O . SER A 1 594 ? -11.921 8.819 16.678 1.00 65.81 594 SER A O 1
ATOM 4657 N N . SER A 1 595 ? -11.755 10.055 14.794 1.00 75.94 595 SER A N 1
ATOM 4658 C CA . SER A 1 595 ? -10.302 10.012 14.698 1.00 75.94 595 SER A CA 1
ATOM 4659 C C . SER A 1 595 ? -9.687 10.851 15.816 1.00 75.94 595 SER A C 1
ATOM 4661 O O . SER A 1 595 ? -8.860 10.343 16.570 1.00 75.94 595 SER A O 1
ATOM 4663 N N . ALA A 1 596 ? -10.190 12.075 16.023 1.00 84.06 596 ALA A N 1
ATOM 4664 C CA . ALA A 1 596 ? -9.757 12.933 17.121 1.00 84.06 596 ALA A CA 1
ATOM 4665 C C . ALA A 1 596 ? -9.853 12.225 18.482 1.00 84.06 596 ALA A C 1
ATOM 4667 O O . ALA A 1 596 ? -8.868 12.117 19.208 1.00 84.06 596 ALA A O 1
ATOM 4668 N N . PHE A 1 597 ? -11.016 11.644 18.788 1.00 80.12 597 PHE A N 1
ATOM 4669 C CA . PHE A 1 597 ? -11.249 10.885 20.013 1.00 80.12 597 PHE A CA 1
ATOM 4670 C C . PHE A 1 597 ? -10.330 9.664 20.137 1.00 80.12 597 PHE A C 1
ATOM 4672 O O . PHE A 1 597 ? -9.845 9.370 21.229 1.00 80.12 597 PHE A O 1
ATOM 4679 N N . ALA A 1 598 ? -10.073 8.937 19.044 1.00 79.50 598 ALA A N 1
ATOM 4680 C CA . ALA A 1 598 ? -9.161 7.795 19.059 1.00 79.50 598 ALA A CA 1
ATOM 4681 C C . ALA A 1 598 ? -7.731 8.221 19.427 1.00 79.50 598 ALA A C 1
ATOM 4683 O O . ALA A 1 598 ? -7.102 7.582 20.269 1.00 79.50 598 ALA A O 1
ATOM 4684 N N . PHE A 1 599 ? -7.246 9.323 18.856 1.00 89.25 599 PHE A N 1
ATOM 4685 C CA . PHE A 1 599 ? -5.903 9.836 19.116 1.00 89.25 599 PHE A CA 1
ATOM 4686 C C . PHE A 1 599 ? -5.766 10.504 20.487 1.00 89.25 599 PHE A C 1
ATOM 4688 O O . PHE A 1 599 ? -4.769 10.275 21.173 1.00 89.25 599 PHE A O 1
ATOM 4695 N N . PHE A 1 600 ? -6.790 11.213 20.963 1.00 90.44 600 PHE A N 1
ATOM 4696 C CA . PHE A 1 600 ? -6.828 11.687 22.344 1.00 90.44 600 PHE A CA 1
ATOM 4697 C C . PHE A 1 600 ? -6.827 10.532 23.357 1.00 90.44 600 PHE A C 1
ATOM 4699 O O . PHE A 1 600 ? -6.102 10.579 24.350 1.00 90.44 600 PHE A O 1
ATOM 4706 N N . ASN A 1 601 ? -7.576 9.454 23.100 1.00 85.38 601 ASN A N 1
ATOM 4707 C CA . ASN A 1 601 ? -7.541 8.268 23.958 1.00 85.38 601 ASN A CA 1
ATOM 4708 C C . ASN A 1 601 ? -6.197 7.549 23.907 1.00 85.38 601 ASN A C 1
ATOM 4710 O O . ASN A 1 601 ? -5.704 7.144 24.956 1.00 85.38 601 ASN A O 1
ATOM 4714 N N . LEU A 1 602 ? -5.597 7.401 22.723 1.00 87.75 602 LEU A N 1
ATOM 4715 C CA . LEU A 1 602 ? -4.259 6.829 22.583 1.00 87.75 602 LEU A CA 1
ATOM 4716 C C . LEU A 1 602 ? -3.241 7.640 23.395 1.00 87.75 602 LEU A C 1
ATOM 4718 O O . LEU A 1 602 ? -2.447 7.063 24.138 1.00 87.75 602 LEU A O 1
ATOM 4722 N N . SER A 1 603 ? -3.313 8.970 23.309 1.00 94.69 603 SER A N 1
ATOM 4723 C CA . SER A 1 603 ? -2.495 9.891 24.098 1.00 94.69 603 SER A CA 1
ATOM 4724 C C . SER A 1 603 ? -2.684 9.670 25.605 1.00 94.69 603 SER A C 1
ATOM 4726 O O . SER A 1 603 ? -1.719 9.371 26.310 1.00 94.69 603 SER A O 1
ATOM 4728 N N . HIS A 1 604 ? -3.929 9.704 26.092 1.00 93.25 604 HIS A N 1
ATOM 4729 C CA . HIS A 1 604 ? -4.256 9.516 27.509 1.00 93.25 604 HIS A CA 1
ATOM 4730 C C . HIS A 1 604 ? -3.823 8.137 28.026 1.00 93.25 604 HIS A C 1
ATOM 4732 O O . HIS A 1 604 ? -3.200 8.046 29.082 1.00 93.25 604 HIS A O 1
ATOM 4738 N N . GLN A 1 605 ? -4.102 7.061 27.285 1.00 90.81 605 GLN A N 1
ATOM 4739 C CA . GLN A 1 605 ? -3.702 5.703 27.664 1.00 90.81 605 GLN A CA 1
ATOM 4740 C C . GLN A 1 605 ? -2.181 5.565 27.756 1.00 90.81 605 GLN A C 1
ATOM 4742 O O . GLN A 1 605 ? -1.686 4.950 28.701 1.00 90.81 605 GLN A O 1
ATOM 4747 N N . THR A 1 606 ? -1.448 6.175 26.822 1.00 92.69 606 THR A N 1
ATOM 4748 C CA . THR A 1 606 ? 0.020 6.150 26.818 1.00 92.69 606 THR A CA 1
ATOM 4749 C C . THR A 1 606 ? 0.585 6.914 28.016 1.00 92.69 606 THR A C 1
ATOM 4751 O O . THR A 1 606 ? 1.428 6.378 28.732 1.00 92.69 606 THR A O 1
ATOM 4754 N N . PHE A 1 607 ? 0.088 8.123 28.303 1.00 95.38 607 PHE A N 1
ATOM 4755 C CA . PHE A 1 607 ? 0.501 8.884 29.490 1.00 95.38 607 PHE A CA 1
ATOM 4756 C C . PHE A 1 607 ? 0.193 8.147 30.792 1.00 95.38 607 PHE A C 1
ATOM 4758 O O . PHE A 1 607 ? 1.061 8.034 31.656 1.00 95.38 607 PHE A O 1
ATOM 4765 N N . LYS A 1 608 ? -1.010 7.579 30.901 1.00 92.00 608 LYS A N 1
ATOM 4766 C CA . LYS A 1 608 ? -1.419 6.794 32.064 1.00 92.00 608 LYS A CA 1
ATOM 4767 C C . LYS A 1 608 ? -0.504 5.590 32.281 1.00 92.00 608 LYS A C 1
ATOM 4769 O O . LYS A 1 608 ? -0.126 5.314 33.417 1.00 92.00 608 LYS A O 1
ATOM 4774 N N . GLN A 1 609 ? -0.134 4.880 31.213 1.00 93.25 609 GLN A N 1
ATOM 4775 C CA . GLN A 1 609 ? 0.820 3.775 31.295 1.00 93.25 609 GLN A CA 1
ATOM 4776 C C . GLN A 1 609 ? 2.188 4.258 31.798 1.00 93.25 609 GLN A C 1
ATOM 4778 O O . GLN A 1 609 ? 2.704 3.708 32.768 1.00 93.25 609 GLN A O 1
ATOM 4783 N N . LEU A 1 610 ? 2.739 5.315 31.196 1.00 94.06 610 LEU A N 1
ATOM 4784 C CA . LEU A 1 610 ? 4.039 5.868 31.588 1.00 94.06 610 LEU A CA 1
ATOM 4785 C C . LEU A 1 610 ? 4.046 6.364 33.041 1.00 94.06 610 LEU A C 1
ATOM 4787 O O . LEU A 1 610 ? 5.030 6.170 33.748 1.00 94.06 610 LEU A O 1
ATOM 4791 N N . ARG A 1 611 ? 2.947 6.957 33.523 1.00 93.56 611 ARG A N 1
ATOM 4792 C CA . ARG A 1 611 ? 2.819 7.393 34.921 1.00 93.56 611 ARG A CA 1
ATOM 4793 C C . ARG A 1 611 ? 2.748 6.217 35.895 1.00 93.56 611 ARG A C 1
ATOM 4795 O O . ARG A 1 611 ? 3.282 6.314 36.992 1.00 93.56 611 ARG A O 1
ATOM 4802 N N . ILE A 1 612 ? 2.130 5.096 35.516 1.00 92.12 612 ILE A N 1
ATOM 4803 C CA . ILE A 1 612 ? 2.169 3.873 36.339 1.00 92.12 612 ILE A CA 1
ATOM 4804 C C . ILE A 1 612 ? 3.614 3.372 36.482 1.00 92.12 612 ILE A C 1
ATOM 4806 O O . ILE A 1 612 ? 3.999 2.910 37.555 1.00 92.12 612 ILE A O 1
ATOM 4810 N N . GLU A 1 613 ? 4.417 3.485 35.423 1.00 92.44 613 GLU A N 1
ATOM 4811 C CA . GLU A 1 613 ? 5.835 3.109 35.429 1.00 92.44 613 GLU A CA 1
ATOM 4812 C C . GLU A 1 613 ? 6.714 4.133 36.179 1.00 92.44 613 GLU A C 1
ATOM 4814 O O . GLU A 1 613 ? 7.703 3.751 36.807 1.00 92.44 613 GLU A O 1
ATOM 4819 N N . GLN A 1 614 ? 6.351 5.421 36.147 1.00 92.12 614 GLN A N 1
ATOM 4820 C CA . GLN A 1 614 ? 7.091 6.541 36.744 1.00 92.12 614 GLN A CA 1
ATOM 4821 C C . GLN A 1 614 ? 6.155 7.494 37.523 1.00 92.12 614 GLN A C 1
ATOM 4823 O O . GLN A 1 614 ? 5.887 8.612 37.069 1.00 92.12 614 GLN A O 1
ATOM 4828 N N . PRO A 1 615 ? 5.663 7.087 38.708 1.00 89.12 615 PRO A N 1
ATOM 4829 C CA . PRO A 1 615 ? 4.606 7.807 39.427 1.00 89.12 615 PRO A CA 1
ATOM 4830 C C . PRO A 1 615 ? 5.016 9.188 39.950 1.00 89.12 615 PRO A C 1
ATOM 4832 O O . PRO A 1 615 ? 4.155 10.044 40.129 1.00 89.12 615 PRO A O 1
ATOM 4835 N N . ASP A 1 616 ? 6.314 9.426 40.154 1.00 91.31 616 ASP A N 1
ATOM 4836 C CA . ASP A 1 616 ? 6.842 10.691 40.684 1.00 91.31 616 ASP A CA 1
ATOM 4837 C C . ASP A 1 616 ? 7.164 11.729 39.585 1.00 91.31 616 ASP A C 1
ATOM 4839 O O . ASP A 1 616 ? 7.683 12.810 39.872 1.00 91.31 616 ASP A O 1
ATOM 4843 N N . SER A 1 617 ? 6.902 11.419 38.308 1.00 92.75 617 SER A N 1
ATOM 4844 C CA . SER A 1 617 ? 7.221 12.319 37.194 1.00 92.75 617 SER A CA 1
ATOM 4845 C C . SER A 1 617 ? 6.160 13.406 37.017 1.00 92.75 617 SER A C 1
ATOM 4847 O O . SER A 1 617 ? 5.114 13.192 36.403 1.00 92.75 617 SER A O 1
ATOM 4849 N N . GLU A 1 618 ? 6.467 14.622 37.475 1.00 91.69 618 GLU A N 1
ATOM 4850 C CA . GLU A 1 618 ? 5.587 15.784 37.287 1.00 91.69 618 GLU A CA 1
ATOM 4851 C C . GLU A 1 618 ? 5.288 16.083 35.811 1.00 91.69 618 GLU A C 1
ATOM 4853 O O . GLU A 1 618 ? 4.211 16.580 35.485 1.00 91.69 618 GLU A O 1
ATOM 4858 N N . THR A 1 619 ? 6.237 15.813 34.911 1.00 91.88 619 THR A N 1
ATOM 4859 C CA . THR A 1 619 ? 6.059 16.047 33.472 1.00 91.88 619 THR A CA 1
ATOM 4860 C C . THR A 1 619 ? 4.983 15.129 32.900 1.00 91.88 619 THR A C 1
ATOM 4862 O O . THR A 1 619 ? 4.137 15.589 32.134 1.00 91.88 619 THR A O 1
ATOM 4865 N N . LEU A 1 620 ? 4.973 13.855 33.312 1.00 92.56 620 LEU A N 1
ATOM 4866 C CA . LEU A 1 620 ? 3.974 12.883 32.869 1.00 92.56 620 LEU A CA 1
ATOM 4867 C C . LEU A 1 620 ? 2.591 13.207 33.435 1.00 92.56 620 LEU A C 1
ATOM 4869 O O . LEU A 1 620 ? 1.623 13.175 32.678 1.00 92.56 620 LEU A O 1
ATOM 4873 N N . SER A 1 621 ? 2.497 13.601 34.710 1.00 91.69 621 SER A N 1
ATOM 4874 C CA . SER A 1 621 ? 1.226 14.046 35.301 1.00 91.69 621 SER A CA 1
ATOM 4875 C C . SER A 1 621 ? 0.665 15.276 34.587 1.00 91.69 621 SER A C 1
ATOM 4877 O O . SER A 1 621 ? -0.503 15.295 34.206 1.00 91.69 621 SER A O 1
ATOM 4879 N N . ARG A 1 622 ? 1.509 16.280 34.306 1.00 93.25 622 ARG A N 1
ATOM 4880 C CA . ARG A 1 622 ? 1.095 17.462 33.531 1.00 93.25 622 ARG A CA 1
ATOM 4881 C C . ARG A 1 622 ? 0.629 17.094 32.121 1.00 93.25 622 ARG A C 1
ATOM 4883 O O . ARG A 1 622 ? -0.345 17.668 31.643 1.00 93.25 622 ARG A O 1
ATOM 4890 N N . GLY A 1 623 ? 1.305 16.149 31.466 1.00 91.81 623 GLY A N 1
ATOM 4891 C CA . GLY A 1 623 ? 0.914 15.640 30.151 1.00 91.81 623 GLY A CA 1
ATOM 4892 C C . GLY A 1 623 ? -0.442 14.929 30.167 1.00 91.81 623 GLY A C 1
ATOM 4893 O O . GLY A 1 623 ? -1.312 15.265 29.367 1.00 91.81 623 GLY A O 1
ATOM 4894 N N . GLU A 1 624 ? -0.658 14.010 31.115 1.00 93.31 624 GLU A N 1
ATOM 4895 C CA . GLU A 1 624 ? -1.939 13.307 31.292 1.00 93.31 624 GLU A CA 1
ATOM 4896 C C . GLU A 1 624 ? -3.080 14.293 31.584 1.00 93.31 624 GLU A C 1
ATOM 4898 O O . GLU A 1 624 ? -4.129 14.228 30.942 1.00 93.31 624 GLU A O 1
ATOM 4903 N N . SER A 1 625 ? -2.853 15.253 32.489 1.00 94.00 625 SER A N 1
ATOM 4904 C CA . SER A 1 625 ? -3.818 16.306 32.828 1.00 94.00 625 SER A CA 1
ATOM 4905 C C . SER A 1 625 ? -4.183 17.170 31.611 1.00 94.00 625 SER A C 1
ATOM 4907 O O . SER A 1 625 ? -5.364 17.407 31.346 1.00 94.00 625 SER A O 1
ATOM 4909 N N . ALA A 1 626 ? -3.200 17.584 30.801 1.00 93.75 626 ALA A N 1
ATOM 4910 C CA . ALA A 1 626 ? -3.444 18.368 29.589 1.00 93.75 626 ALA A CA 1
ATOM 4911 C C . ALA A 1 626 ? -4.293 17.612 28.550 1.00 93.75 626 ALA A C 1
ATOM 4913 O O . ALA A 1 626 ? -5.208 18.186 27.954 1.00 93.75 626 ALA A O 1
ATOM 4914 N N . VAL A 1 627 ? -4.040 16.315 28.360 1.00 92.88 627 VAL A N 1
ATOM 4915 C CA . VAL A 1 627 ? -4.815 15.480 27.428 1.00 92.88 627 VAL A CA 1
ATOM 4916 C C . VAL A 1 627 ? -6.226 15.225 27.951 1.00 92.88 627 VAL A C 1
ATOM 4918 O O . VAL A 1 627 ? -7.170 15.240 27.166 1.00 92.88 627 VAL A O 1
ATOM 4921 N N . LEU A 1 628 ? -6.401 15.042 29.263 1.00 92.31 628 LEU A N 1
ATOM 4922 C CA . LEU A 1 628 ? -7.726 14.944 29.882 1.00 92.31 628 LEU A CA 1
ATOM 4923 C C . LEU A 1 628 ? -8.539 16.232 29.691 1.00 92.31 628 LEU A C 1
ATOM 4925 O O . LEU A 1 628 ? -9.724 16.152 29.375 1.00 92.31 628 LEU A O 1
ATOM 4929 N N . ASN A 1 629 ? -7.905 17.403 29.799 1.00 93.69 629 ASN A N 1
ATOM 4930 C CA . ASN A 1 629 ? -8.553 18.676 29.471 1.00 93.69 629 ASN A CA 1
ATOM 4931 C C . ASN A 1 629 ? -8.932 18.751 27.985 1.00 93.69 629 ASN A C 1
ATOM 4933 O O . ASN A 1 629 ? -10.059 19.113 27.674 1.00 93.69 629 ASN A O 1
ATOM 4937 N N . SER A 1 630 ? -8.043 18.327 27.081 1.00 91.50 630 SER A N 1
ATOM 4938 C CA . SER A 1 630 ? -8.321 18.315 25.633 1.00 91.50 630 SER A CA 1
ATOM 4939 C C . SER A 1 630 ? -9.467 17.352 25.277 1.00 91.50 630 SER A C 1
ATOM 4941 O O . SER A 1 630 ? -10.338 17.681 24.478 1.00 91.50 630 SER A O 1
ATOM 4943 N N . LEU A 1 631 ? -9.535 16.180 25.926 1.00 87.38 631 LEU A N 1
ATOM 4944 C CA . LEU A 1 631 ? -10.666 15.245 25.826 1.00 87.38 631 LEU A CA 1
ATOM 4945 C C . LEU A 1 631 ? -11.973 15.876 26.307 1.00 87.38 631 LEU A C 1
ATOM 4947 O O . LEU A 1 631 ? -13.015 15.695 25.676 1.00 87.38 631 LEU A O 1
ATOM 4951 N N . ALA A 1 632 ? -11.927 16.596 27.427 1.00 89.69 632 ALA A N 1
ATOM 4952 C CA . ALA A 1 632 ? -13.089 17.273 27.978 1.00 89.69 632 ALA A CA 1
ATOM 4953 C C . ALA A 1 632 ? -13.574 18.406 27.059 1.00 89.69 632 ALA A C 1
ATOM 4955 O O . ALA A 1 632 ? -14.768 18.468 26.762 1.00 89.69 632 ALA A O 1
ATOM 4956 N N . ASP A 1 633 ? -12.656 19.230 26.545 1.00 89.44 633 ASP A N 1
ATOM 4957 C CA . ASP A 1 633 ? -12.936 20.291 25.573 1.00 89.44 633 ASP A CA 1
ATOM 4958 C C . ASP A 1 633 ? -13.541 19.707 24.288 1.00 89.44 633 ASP A C 1
ATOM 4960 O O . ASP A 1 633 ? -14.584 20.170 23.821 1.00 89.44 633 ASP A O 1
ATOM 4964 N N . PHE A 1 634 ? -12.951 18.629 23.764 1.00 87.19 634 PHE A N 1
ATOM 4965 C CA . PHE A 1 634 ? -13.464 17.894 22.610 1.00 87.19 634 PHE A CA 1
ATOM 4966 C C . PHE A 1 634 ? -14.912 17.428 22.817 1.00 87.19 634 PHE A C 1
ATOM 4968 O O . PHE A 1 634 ? -15.770 17.665 21.963 1.00 87.19 634 PHE A O 1
ATOM 4975 N N . LEU A 1 635 ? -15.207 16.783 23.951 1.00 84.12 635 LEU A N 1
ATOM 4976 C CA . LEU A 1 635 ? -16.555 16.307 24.271 1.00 84.12 635 LEU A CA 1
ATOM 4977 C C . LEU A 1 635 ? -17.530 17.483 24.408 1.00 84.12 635 LEU A C 1
ATOM 4979 O O . LEU A 1 635 ? -18.613 17.462 23.821 1.00 84.12 635 LEU A O 1
ATOM 4983 N N . ALA A 1 636 ? -17.127 18.545 25.107 1.00 85.69 636 ALA A N 1
ATOM 4984 C CA . ALA A 1 636 ? -17.935 19.750 25.256 1.00 85.69 636 ALA A CA 1
ATOM 4985 C C . ALA A 1 636 ? -18.256 20.410 23.901 1.00 85.69 636 ALA A C 1
ATOM 4987 O O . ALA A 1 636 ? -19.377 20.879 23.699 1.00 85.69 636 ALA A O 1
ATOM 4988 N N . MET A 1 637 ? -17.306 20.410 22.959 1.00 80.88 637 MET A N 1
ATOM 4989 C CA . MET A 1 637 ? -17.492 20.940 21.604 1.00 80.88 637 MET A CA 1
ATOM 4990 C C . MET A 1 637 ? -18.351 20.035 20.713 1.00 80.88 637 MET A C 1
ATOM 4992 O O . MET A 1 637 ? -19.117 20.544 19.894 1.00 80.88 637 MET A O 1
ATOM 4996 N N . ARG A 1 638 ? -18.246 18.708 20.857 1.00 79.31 638 ARG A N 1
ATOM 4997 C CA . ARG A 1 638 ? -18.993 17.735 20.043 1.00 79.31 638 ARG A CA 1
ATOM 4998 C C . ARG A 1 638 ? -20.506 17.811 20.285 1.00 79.31 638 ARG A C 1
ATOM 5000 O O . ARG A 1 638 ? -21.283 17.630 19.347 1.00 79.31 638 ARG A O 1
ATOM 5007 N N . GLY A 1 639 ? -20.921 18.114 21.517 1.00 71.00 639 GLY A N 1
ATOM 5008 C CA . GLY A 1 639 ? -22.301 18.483 21.846 1.00 71.00 639 GLY A CA 1
ATOM 5009 C C . GLY A 1 639 ? -23.329 17.350 21.731 1.00 71.00 639 GLY A C 1
ATOM 5010 O O . GLY A 1 639 ? -24.509 17.617 21.492 1.00 71.00 639 GLY A O 1
ATOM 5011 N N . GLN A 1 640 ? -22.910 16.090 21.877 1.00 75.31 640 GLN A N 1
ATOM 5012 C CA . GLN A 1 640 ? -23.807 14.931 21.865 1.00 75.31 640 GLN A CA 1
ATOM 5013 C C . GLN A 1 640 ? -24.387 14.634 23.257 1.00 75.31 640 GLN A C 1
ATOM 5015 O O . GLN A 1 640 ? -23.907 15.104 24.289 1.00 75.31 640 GLN A O 1
ATOM 5020 N N . ALA A 1 641 ? -25.457 13.836 23.306 1.00 74.19 641 ALA A N 1
ATOM 5021 C CA . ALA A 1 641 ? -26.085 13.455 24.569 1.00 74.19 641 ALA A CA 1
ATOM 5022 C C . ALA A 1 641 ? -25.125 12.615 25.432 1.00 74.19 641 ALA A C 1
ATOM 5024 O O . ALA A 1 641 ? -24.664 11.564 24.990 1.00 74.19 641 ALA A O 1
ATOM 5025 N N . GLY A 1 642 ? -24.864 13.054 26.666 1.00 77.56 642 GLY A N 1
ATOM 5026 C CA . GLY A 1 642 ? -23.897 12.423 27.571 1.00 77.56 642 GLY A CA 1
ATOM 5027 C C . GLY A 1 642 ? -22.482 13.010 27.502 1.00 77.56 642 GLY A C 1
ATOM 5028 O O . GLY A 1 642 ? -21.628 12.600 28.290 1.00 77.56 642 GLY A O 1
ATOM 5029 N N . ASP A 1 643 ? -22.212 13.942 26.579 1.00 81.12 643 ASP A N 1
ATOM 5030 C CA . ASP A 1 643 ? -20.892 14.573 26.454 1.00 81.12 643 ASP A CA 1
ATOM 5031 C C . ASP A 1 643 ? -20.593 15.514 27.613 1.00 81.12 643 ASP A C 1
ATOM 5033 O O . ASP A 1 643 ? -19.457 15.571 28.065 1.00 81.12 643 ASP A O 1
ATOM 5037 N N . ALA A 1 644 ? -21.602 16.216 28.131 1.00 84.38 644 ALA A N 1
ATOM 5038 C CA . ALA A 1 644 ? -21.421 17.135 29.248 1.00 84.38 644 ALA A CA 1
ATOM 5039 C C . ALA A 1 644 ? -20.980 16.396 30.523 1.00 84.38 644 ALA A C 1
ATOM 5041 O O . ALA A 1 644 ? -20.067 16.844 31.217 1.00 84.38 644 ALA A O 1
ATOM 5042 N N . GLU A 1 645 ? -21.589 15.245 30.820 1.00 87.19 645 GLU A N 1
ATOM 5043 C CA . GLU A 1 645 ? -21.225 14.413 31.967 1.00 87.19 645 GLU A CA 1
ATOM 5044 C C . GLU A 1 645 ? -19.832 13.793 31.804 1.00 87.19 645 GLU A C 1
ATOM 5046 O O . GLU A 1 645 ? -19.052 13.780 32.757 1.00 87.19 645 GLU A O 1
ATOM 5051 N N . GLN A 1 646 ? -19.496 13.311 30.602 1.00 83.88 646 GLN A N 1
ATOM 5052 C CA . GLN A 1 646 ? -18.169 12.755 30.318 1.00 83.88 646 GLN A CA 1
ATOM 5053 C C . GLN A 1 646 ? -17.079 13.834 30.340 1.00 83.88 646 GLN A C 1
ATOM 5055 O O . GLN A 1 646 ? -16.019 13.614 30.922 1.00 83.88 646 GLN A O 1
ATOM 5060 N N . ALA A 1 647 ? -17.346 15.016 29.778 1.00 88.56 647 ALA A N 1
ATOM 5061 C CA . ALA A 1 647 ? -16.436 16.156 29.828 1.00 88.56 647 ALA A CA 1
ATOM 5062 C C . ALA A 1 647 ? -16.160 16.569 31.277 1.00 88.56 647 ALA A C 1
ATOM 5064 O O . ALA A 1 647 ? -15.005 16.716 31.667 1.00 88.56 647 ALA A O 1
ATOM 5065 N N . LEU A 1 648 ? -17.206 16.672 32.109 1.00 90.12 648 LEU A N 1
ATOM 5066 C CA . LEU A 1 648 ? -17.049 16.965 33.534 1.00 90.12 648 LEU A CA 1
ATOM 5067 C C . LEU A 1 648 ? -16.193 15.910 34.247 1.00 90.12 648 LEU A C 1
ATOM 5069 O O . LEU A 1 648 ? -15.323 16.278 35.032 1.00 90.12 648 LEU A O 1
ATOM 5073 N N . ALA A 1 649 ? -16.410 14.622 33.965 1.00 89.06 649 ALA A N 1
ATOM 5074 C CA . ALA A 1 649 ? -15.611 13.547 34.548 1.00 89.06 649 ALA A CA 1
ATOM 5075 C C . ALA A 1 649 ? -14.125 13.661 34.164 1.00 89.06 649 ALA A C 1
ATOM 5077 O O . ALA A 1 649 ? -13.258 13.504 35.022 1.00 89.06 649 ALA A O 1
ATOM 5078 N N . HIS A 1 650 ? -13.822 13.997 32.907 1.00 91.00 650 HIS A N 1
ATOM 5079 C CA . HIS A 1 650 ? -12.445 14.211 32.462 1.00 91.00 650 HIS A CA 1
ATOM 5080 C C . HIS A 1 650 ? -11.805 15.465 33.078 1.00 91.00 650 HIS A C 1
ATOM 5082 O O . HIS A 1 650 ? -10.659 15.379 33.513 1.00 91.00 650 HIS A O 1
ATOM 5088 N N . TYR A 1 651 ? -12.531 16.584 33.212 1.00 94.38 651 TYR A N 1
ATOM 5089 C CA . TYR A 1 651 ? -12.034 17.765 33.940 1.00 94.38 651 TYR A CA 1
ATOM 5090 C C . TYR A 1 651 ? -11.787 17.482 35.427 1.00 94.38 651 TYR A C 1
ATOM 5092 O O . TYR A 1 651 ? -10.867 18.029 36.022 1.00 94.38 651 TYR A O 1
ATOM 5100 N N . GLN A 1 652 ? -12.611 16.649 36.065 1.00 92.88 652 GLN A N 1
ATOM 5101 C CA . GLN A 1 652 ? -12.385 16.260 37.459 1.00 92.88 652 GLN A CA 1
ATOM 5102 C C . GLN A 1 652 ? -11.142 15.382 37.579 1.00 92.88 652 GLN A C 1
ATOM 5104 O O . GLN A 1 652 ? -10.281 15.653 38.411 1.00 92.88 652 GLN A O 1
ATOM 5109 N N . GLN A 1 653 ? -11.010 14.389 36.700 1.00 90.69 653 GLN A N 1
ATOM 5110 C CA . GLN A 1 653 ? -9.837 13.524 36.664 1.00 90.69 653 GLN A CA 1
ATOM 5111 C C . GLN A 1 653 ? -8.552 14.318 36.369 1.00 90.69 653 GLN A C 1
ATOM 5113 O O . GLN A 1 653 ? -7.514 14.012 36.946 1.00 90.69 653 GLN A O 1
ATOM 5118 N N . SER A 1 654 ? -8.600 15.356 35.524 1.00 92.94 654 SER A N 1
ATOM 5119 C CA . SER A 1 654 ? -7.422 16.181 35.215 1.00 92.94 654 SER A CA 1
ATOM 5120 C C . SER A 1 654 ? -6.920 17.008 36.402 1.00 92.94 654 SER A C 1
ATOM 5122 O O . SER A 1 654 ? -5.750 17.380 36.410 1.00 92.94 654 SER A O 1
ATOM 5124 N N . LEU A 1 655 ? -7.779 17.291 37.389 1.00 90.94 655 LEU A N 1
ATOM 5125 C CA . LEU A 1 655 ? -7.413 17.957 38.644 1.00 90.94 655 LEU A CA 1
ATOM 5126 C C . LEU A 1 655 ? -6.856 16.983 39.693 1.00 90.94 655 LEU A C 1
ATOM 5128 O O . LEU A 1 655 ? -6.179 17.417 40.625 1.00 90.94 655 LEU A O 1
ATOM 5132 N N . GLU A 1 656 ? -7.195 15.696 39.588 1.00 89.06 656 GLU A N 1
ATOM 5133 C CA . GLU A 1 656 ? -6.720 14.638 40.491 1.00 89.06 656 GLU A CA 1
ATOM 5134 C C . GLU A 1 656 ? -5.329 14.114 40.112 1.00 89.06 656 GLU A C 1
ATOM 5136 O O . GLU A 1 656 ? -4.590 13.655 40.988 1.00 89.06 656 GLU A O 1
ATOM 5141 N N . VAL A 1 657 ? -5.008 14.143 38.816 1.00 85.88 657 VAL A N 1
ATOM 5142 C CA . VAL A 1 657 ? -3.700 13.782 38.248 1.00 85.88 657 VAL A CA 1
ATOM 5143 C C . VAL A 1 657 ? -2.739 14.956 38.342 1.00 85.88 657 VAL A C 1
ATOM 5145 O O . VAL A 1 657 ? -1.579 14.706 38.751 1.00 85.88 657 VAL A O 1
#

Radius of gyration: 28.24 Å; Cα contacts (8 Å, |Δi|>4): 993; chains: 1; bounding box: 58×65×90 Å

pLDDT: mean 85.06, std 10.14, range [43.81, 97.81]